Protein AF-A0A943PTZ7-F1 (afdb_monomer)

Secondary structure (DSSP, 8-state):
----PPPP-----------PPEEESS--TT-------S---EEEEEEETTEEEEEEEP--SSGGGSPSEEEEEE--S-EE--HHHHEEEEEEEPTT-EEEEEEEEEEEPEEEEE--S--SS-HHHHHHHHHHHHS-PPPSEEEEEEEEEEE--TT-EEEEEEEEEEEEEEEEEEETTEEEEEEEEEEEEEEEEEEEEE-TTPPP-GGGG---S-EETT---GGG--EEEEEEEEEETTEEEEEEEEEETTTTEEEEES--SSBSBGGGTTSEEEEEEEE-TTS-EEEEEEEETT-BTTSGGGGGGTTEE--TT-EEEEEESSGGGEEEE-TTSPBP-----SEEEEEEETTEEEEE-TTSPBPPP--------------

Foldseek 3Di:
DDDDDDDDDDPDPPPPPDAFDEAEPDDDPPPPPPPPDQFPAKWFWDADPNDIATDGDPDDPAPLVDDFGKIKGWWGKQKDAWCVQWWFDKDKADAQGKDKDKTKDKHFKDKDWPDDPDPPPDPVVVQVNCCNSVVDHADRIDIEIYIDMDGHHNFWMKMKIKTWMWTKMKMFGDDPSDTPIIMIITGTDYMYMDIDTDGPPDDDPCVVVTGHHIDGPVDTDPNQQLWFKWWFFADDDPGGGAWIWTQDPRLQAIDTGPHFPFFRAPVQPQAFFKKKFKAALVRHTPDIDTGTRGDGSPDPVNVVRTGRHDDQNIKMKMAGPPQVRIFTAWSSRDTDDDPDDRIWMWGQHPRGTFTADPVRHGDDPPDPPPPPDDPDDDD

Nearest PDB structures (foldseek):
  4en6-assembly1_A  TM=7.743E-01  e=4.723E-09  Clostridium botulinum
  8u5f-assembly8_H  TM=5.262E-01  e=1.201E-11  Clostridium perfringens
  2xh6-assembly1_A  TM=4.885E-01  e=1.140E-11  Clostridium perfringens
  4p5h-assembly1_K  TM=4.904E-01  e=4.402E-11  Clostridium perfringens
  3ziw-assembly2_F  TM=4.898E-01  e=4.884E-11  Clostridium perfringens

Radius of gyration: 26.63 Å; Cα contacts (8 Å, |Δi|>4): 783; chains: 1; bounding box: 66×89×90 Å

pLDDT: mean 74.79, std 21.43, range [21.14, 97.81]

Solvent-accessible surface area (backbone atoms only — not comparable to full-atom values): 22115 Å² total; per-residue (Å²): 138,85,88,82,86,78,86,76,89,76,84,78,80,77,79,78,78,71,75,38,71,75,47,65,78,68,99,61,95,84,73,78,72,76,86,72,67,89,65,66,54,43,29,39,54,43,79,55,97,91,39,82,45,68,41,83,53,81,82,69,90,44,86,50,74,43,67,69,46,37,35,42,34,51,59,38,60,42,31,34,61,28,40,90,80,25,60,72,53,72,51,76,33,50,46,62,34,71,43,77,51,74,54,76,46,78,36,62,46,47,75,47,68,60,79,60,97,61,82,79,77,38,70,68,54,48,48,54,52,48,28,68,64,69,76,45,87,81,65,71,52,43,74,48,36,44,73,50,78,51,71,23,52,76,77,24,22,30,40,37,40,35,28,45,16,13,34,36,35,38,41,38,32,30,49,94,52,37,80,70,38,44,32,44,37,33,40,64,70,37,34,37,40,51,68,42,82,40,58,72,92,63,88,78,73,64,82,80,73,60,47,82,57,66,46,44,81,74,59,76,54,79,90,66,62,58,23,34,30,43,37,39,45,28,48,46,102,90,43,54,72,25,32,34,40,29,43,35,76,87,82,28,23,30,43,70,39,76,53,29,92,48,38,35,23,59,94,48,37,87,40,80,34,37,36,44,31,38,23,40,72,85,68,45,82,77,45,74,54,74,36,28,8,56,38,37,63,58,44,74,91,54,60,76,51,46,72,41,74,62,55,79,53,18,30,41,37,42,32,26,78,62,35,86,38,56,44,42,22,32,62,81,66,44,74,52,90,71,86,74,44,54,64,44,35,25,38,36,44,96,84,30,74,40,55,27,45,99,86,68,49,73,58,79,81,80,75,87,72,82,72,91,77,82,82,78,87,83,134

Structure (mmCIF, N/CA/C/O backbone):
data_AF-A0A943PTZ7-F1
#
_entry.id   AF-A0A943PTZ7-F1
#
loop_
_atom_site.group_PDB
_atom_site.id
_atom_site.type_symbol
_atom_site.label_atom_id
_atom_site.label_alt_id
_atom_site.label_comp_id
_atom_site.label_asym_id
_atom_site.label_entity_id
_atom_site.label_seq_id
_atom_site.pdbx_PDB_ins_code
_atom_site.Cartn_x
_atom_site.Cartn_y
_atom_site.Cartn_z
_atom_site.occupancy
_atom_site.B_iso_or_equiv
_atom_site.auth_seq_id
_atom_site.auth_comp_id
_atom_site.auth_asym_id
_atom_site.auth_atom_id
_atom_site.pdbx_PDB_model_num
ATOM 1 N N . MET A 1 1 ? 26.987 62.513 28.648 1.00 37.38 1 MET A N 1
ATOM 2 C CA . MET A 1 1 ? 25.911 62.057 27.739 1.00 37.38 1 MET A CA 1
ATOM 3 C C . MET A 1 1 ? 26.554 61.229 26.631 1.00 37.38 1 MET A C 1
ATOM 5 O O . MET A 1 1 ? 27.555 61.682 26.097 1.00 37.38 1 MET A O 1
ATOM 9 N N . LYS A 1 2 ? 25.979 60.053 26.335 1.00 28.41 2 LYS A N 1
ATOM 10 C CA . LYS A 1 2 ? 26.412 58.983 25.402 1.00 28.41 2 LYS A CA 1
ATOM 11 C C . LYS A 1 2 ? 27.375 57.924 25.968 1.00 28.41 2 LYS A C 1
ATOM 13 O O . LYS A 1 2 ? 28.586 57.995 25.819 1.00 28.41 2 LYS A O 1
ATOM 18 N N . PHE A 1 3 ? 26.765 56.903 26.576 1.00 24.44 3 PHE A N 1
ATOM 19 C CA . PHE A 1 3 ? 27.312 55.551 26.700 1.00 24.44 3 PHE A CA 1
ATOM 20 C C . PHE A 1 3 ? 27.320 54.881 25.317 1.00 24.44 3 PHE A C 1
ATOM 22 O O . PHE A 1 3 ? 26.288 54.862 24.650 1.00 24.44 3 PHE A O 1
ATOM 29 N N . PHE A 1 4 ? 28.444 54.289 24.915 1.00 25.84 4 PHE A N 1
ATOM 30 C CA . PHE A 1 4 ? 28.505 53.306 23.831 1.00 25.84 4 PHE A CA 1
ATOM 31 C C . PHE A 1 4 ? 28.696 51.918 24.458 1.00 25.84 4 PHE A C 1
ATOM 33 O O . PHE A 1 4 ? 29.782 51.587 24.926 1.00 25.84 4 PHE A O 1
ATOM 40 N N . LYS A 1 5 ? 27.628 51.111 24.485 1.00 26.77 5 LYS A N 1
ATOM 41 C CA . LYS A 1 5 ? 27.716 49.653 24.650 1.00 26.77 5 LYS A CA 1
ATOM 42 C C . LYS A 1 5 ? 28.085 49.070 23.287 1.00 26.77 5 LYS A C 1
ATOM 44 O O . LYS A 1 5 ? 27.340 49.261 22.329 1.00 26.77 5 LYS A O 1
ATOM 49 N N . LYS A 1 6 ? 29.223 48.382 23.193 1.00 26.88 6 LYS A N 1
ATOM 50 C CA . LYS A 1 6 ? 29.586 47.593 22.011 1.00 26.88 6 LYS A CA 1
ATOM 51 C C . LYS A 1 6 ? 29.130 46.153 22.251 1.00 26.88 6 LYS A C 1
ATOM 53 O O . LYS A 1 6 ? 29.436 45.572 23.288 1.00 26.88 6 LYS A O 1
ATOM 58 N N . PHE A 1 7 ? 28.322 45.668 21.317 1.00 24.25 7 PHE A N 1
ATOM 59 C CA . PHE A 1 7 ? 27.686 44.357 21.283 1.00 24.25 7 PHE A CA 1
ATOM 60 C C . PHE A 1 7 ? 28.708 43.213 21.362 1.00 24.25 7 PHE A C 1
ATOM 62 O O . PHE A 1 7 ? 29.700 43.215 20.636 1.00 24.25 7 PHE A O 1
ATOM 69 N N . VAL A 1 8 ? 28.407 42.225 22.204 1.00 23.95 8 VAL A N 1
ATOM 70 C CA . VAL A 1 8 ? 28.941 40.860 22.135 1.00 23.95 8 VAL A CA 1
ATOM 71 C C . VAL A 1 8 ? 27.821 40.013 21.520 1.00 23.95 8 VAL A C 1
ATOM 73 O O . VAL A 1 8 ? 26.711 40.056 22.058 1.00 23.95 8 VAL A O 1
ATOM 76 N N . PRO A 1 9 ? 28.031 39.296 20.403 1.00 24.38 9 PRO A N 1
ATOM 77 C CA . PRO A 1 9 ? 27.020 38.388 19.887 1.00 24.38 9 PRO A CA 1
ATOM 78 C C . PRO A 1 9 ? 26.945 37.166 20.807 1.00 24.38 9 PRO A C 1
ATOM 80 O O . PRO A 1 9 ? 27.899 36.401 20.936 1.00 24.38 9 PRO A O 1
ATOM 83 N N . VAL A 1 10 ? 25.806 37.014 21.478 1.00 23.30 10 VAL A N 1
ATOM 84 C CA . VAL A 1 10 ? 25.412 35.759 22.116 1.00 23.30 10 VAL A CA 1
ATOM 85 C C . VAL A 1 10 ? 25.000 34.824 20.986 1.00 23.30 10 VAL A C 1
ATOM 87 O O . VAL A 1 10 ? 24.052 35.117 20.260 1.00 23.30 10 VAL A O 1
ATOM 90 N N . PHE A 1 11 ? 25.738 33.728 20.813 1.00 22.31 11 PHE A N 1
ATOM 91 C CA . PHE A 1 11 ? 25.288 32.603 20.004 1.00 22.31 11 PHE A CA 1
ATOM 92 C C . PHE A 1 11 ? 24.031 32.037 20.662 1.00 22.31 11 PHE A C 1
ATOM 94 O O . PHE A 1 11 ? 24.091 31.447 21.740 1.00 22.31 11 PHE A O 1
ATOM 101 N N . LEU A 1 12 ? 22.885 32.274 20.030 1.00 21.14 12 LEU A N 1
ATOM 102 C CA . LEU A 1 12 ? 21.646 31.592 20.354 1.00 21.14 12 LEU A CA 1
ATOM 103 C C . LEU A 1 12 ? 21.766 30.188 19.747 1.00 21.14 12 LEU A C 1
ATOM 105 O O . LEU A 1 12 ? 21.596 30.013 18.542 1.00 21.14 12 LEU A O 1
ATOM 109 N N . SER A 1 13 ? 22.131 29.196 20.558 1.00 21.83 13 SER A N 1
ATOM 110 C CA . SER A 1 13 ? 21.922 27.795 20.200 1.00 21.83 13 SER A CA 1
ATOM 111 C C . SER A 1 13 ? 20.414 27.563 20.194 1.00 21.83 13 SER A C 1
ATOM 113 O O . SER A 1 13 ? 19.803 27.381 21.247 1.00 21.83 13 SER A O 1
ATOM 115 N N . ILE A 1 14 ? 19.799 27.659 19.020 1.00 21.97 14 ILE A N 1
ATOM 116 C CA . ILE A 1 14 ? 18.409 27.262 18.833 1.00 21.97 14 ILE A CA 1
ATOM 117 C C . ILE A 1 14 ? 18.403 25.732 18.871 1.00 21.97 14 ILE A C 1
ATOM 119 O O . ILE A 1 14 ? 18.701 25.077 17.878 1.00 21.97 14 ILE A O 1
ATOM 123 N N . SER A 1 15 ? 18.101 25.156 20.032 1.00 22.52 15 SER A N 1
ATOM 124 C CA . SER A 1 15 ? 17.546 23.808 20.088 1.00 22.52 15 SER A CA 1
ATOM 125 C C . SER A 1 15 ? 16.140 23.897 19.492 1.00 22.52 15 SER A C 1
ATOM 127 O O . SER A 1 15 ? 15.211 24.350 20.163 1.00 22.52 15 SER A O 1
ATOM 129 N N . LEU A 1 16 ? 16.005 23.566 18.206 1.00 23.44 16 LEU A N 1
ATOM 130 C CA . LEU A 1 16 ? 14.710 23.389 17.555 1.00 23.44 16 LEU A CA 1
ATOM 131 C C . LEU A 1 16 ? 14.049 22.161 18.191 1.00 23.44 16 LEU A C 1
ATOM 133 O O . LEU A 1 16 ? 14.325 21.031 17.804 1.00 23.44 16 LEU A O 1
ATOM 137 N N . PHE A 1 17 ? 13.197 22.374 19.192 1.00 23.25 17 PHE A N 1
ATOM 138 C CA . PHE A 1 17 ? 12.165 21.399 19.520 1.00 23.25 17 PHE A CA 1
ATOM 139 C C . PHE A 1 17 ? 11.148 21.462 18.379 1.00 23.25 17 PHE A C 1
ATOM 141 O O . PHE A 1 17 ? 10.319 22.369 18.333 1.00 23.25 17 PHE A O 1
ATOM 148 N N . SER A 1 18 ? 11.275 20.556 17.411 1.00 26.02 18 SER A N 1
ATOM 149 C CA . SER A 1 18 ? 10.255 20.352 16.386 1.00 26.02 18 SER A CA 1
ATOM 150 C C . SER A 1 18 ? 9.051 19.674 17.040 1.00 26.02 18 SER A C 1
ATOM 152 O O . SER A 1 18 ? 9.085 18.483 17.346 1.00 26.02 18 SER A O 1
ATOM 154 N N . THR A 1 19 ? 7.998 20.436 17.328 1.00 27.47 19 THR A N 1
ATOM 155 C CA . THR A 1 19 ? 6.676 19.874 17.620 1.00 27.47 19 THR A CA 1
ATOM 156 C C . THR A 1 19 ? 6.017 19.550 16.282 1.00 27.47 19 THR A C 1
ATOM 158 O O . THR A 1 19 ? 5.546 20.459 15.597 1.00 27.47 19 THR A O 1
ATOM 161 N N . TYR A 1 20 ? 6.032 18.280 15.880 1.00 32.34 20 TYR A N 1
ATOM 162 C CA . TYR A 1 20 ? 5.396 17.842 14.637 1.00 32.34 20 TYR A CA 1
ATOM 163 C C . TYR A 1 20 ? 3.863 17.813 14.794 1.00 32.34 20 TYR A C 1
ATOM 165 O O . TYR A 1 20 ? 3.370 17.414 15.854 1.00 32.34 20 TYR A O 1
ATOM 173 N N . PRO A 1 21 ? 3.087 18.239 13.778 1.00 32.72 21 PRO A N 1
ATOM 174 C CA . PRO A 1 21 ? 1.628 18.217 13.841 1.00 32.72 21 PRO A CA 1
ATOM 175 C C . PRO A 1 21 ? 1.089 16.779 13.899 1.00 32.72 21 PRO A C 1
ATOM 177 O O . PRO A 1 21 ? 1.614 15.872 13.254 1.00 32.72 21 PRO A O 1
ATOM 180 N N . VAL A 1 22 ? 0.020 16.577 14.673 1.00 34.94 22 VAL A N 1
ATOM 181 C CA . VAL A 1 22 ? -0.703 15.300 14.761 1.00 34.94 22 VAL A CA 1
ATOM 182 C C . VAL A 1 22 ? -1.678 15.193 13.593 1.00 34.94 22 VAL A C 1
ATOM 184 O O . VAL A 1 22 ? -2.580 16.019 13.455 1.00 34.94 22 VAL A O 1
ATOM 187 N N . LEU A 1 23 ? -1.525 14.159 12.765 1.00 40.53 23 LEU A N 1
ATOM 188 C CA . LEU A 1 23 ? -2.494 13.821 11.723 1.00 40.53 23 LEU A CA 1
ATOM 189 C C . LEU A 1 23 ? -3.570 12.905 12.329 1.00 40.53 23 LEU A C 1
ATOM 191 O O . LEU A 1 23 ? -3.287 11.772 12.719 1.00 40.53 23 LEU A O 1
ATOM 195 N N . ALA A 1 24 ? -4.806 13.395 12.437 1.00 32.59 24 ALA A N 1
ATOM 196 C CA . ALA A 1 24 ? -5.949 12.626 12.932 1.00 32.59 24 ALA A CA 1
ATOM 197 C C . ALA A 1 24 ? -6.845 12.186 11.764 1.00 32.59 24 ALA A C 1
ATOM 199 O O . ALA A 1 24 ? -7.288 13.018 10.973 1.00 32.59 24 ALA A O 1
ATOM 200 N N . SER A 1 25 ? -7.159 10.889 11.660 1.00 33.28 25 SER A N 1
ATOM 201 C CA . SER A 1 25 ? -8.178 10.409 10.716 1.00 33.28 25 SER A CA 1
ATOM 202 C C . SER A 1 25 ? -9.554 10.352 11.388 1.00 33.28 25 SER A C 1
ATOM 204 O O . SER A 1 25 ? -9.956 9.325 11.933 1.00 33.28 25 SER A O 1
ATOM 206 N N . SER A 1 26 ? -10.267 11.473 11.388 1.00 28.94 26 SER A N 1
ATOM 207 C CA . SER A 1 26 ? -11.738 11.572 11.327 1.00 28.94 26 SER A CA 1
ATOM 208 C C . SER A 1 26 ? -12.125 13.045 11.464 1.00 28.94 26 SER A C 1
ATOM 210 O O . SER A 1 26 ? -11.595 13.748 12.313 1.00 28.94 26 SER A O 1
ATOM 212 N N . ASN A 1 27 ? -12.991 13.510 10.558 1.00 32.59 27 ASN A N 1
ATOM 213 C CA . ASN A 1 27 ? -13.502 14.877 10.382 1.00 32.59 27 ASN A CA 1
ATOM 214 C C . ASN A 1 27 ? -13.404 15.818 11.607 1.00 32.59 27 ASN A C 1
ATOM 216 O O . ASN A 1 27 ? -14.377 15.988 12.340 1.00 32.59 27 ASN A O 1
ATOM 220 N N . ILE A 1 28 ? -12.277 16.524 11.750 1.00 31.92 28 ILE A N 1
ATOM 221 C CA . ILE A 1 28 ? -12.201 17.774 12.515 1.00 31.92 28 ILE A CA 1
ATOM 222 C C . ILE A 1 28 ? -12.224 18.923 11.494 1.00 31.92 28 ILE A C 1
ATOM 224 O O . ILE A 1 28 ? -11.340 18.988 10.636 1.00 31.92 28 ILE A O 1
ATOM 228 N N . PRO A 1 29 ? -13.219 19.829 11.534 1.00 25.61 29 PRO A N 1
ATOM 229 C CA . PRO A 1 29 ? -13.241 21.001 10.667 1.00 25.61 29 PRO A CA 1
ATOM 230 C C . PRO A 1 29 ? -12.031 21.890 10.975 1.00 25.61 29 PRO A C 1
ATOM 232 O O . PRO A 1 29 ? -11.915 22.399 12.087 1.00 25.61 29 PRO A O 1
ATOM 235 N N . GLY A 1 30 ? -11.145 22.089 9.995 1.00 26.34 30 GLY A N 1
ATOM 236 C CA . GLY A 1 30 ? -10.021 23.028 10.104 1.00 26.34 30 GLY A CA 1
ATOM 237 C C . GLY A 1 30 ? -8.618 22.440 9.941 1.00 26.34 30 GLY A C 1
ATOM 238 O O . GLY A 1 30 ? -7.658 23.187 10.096 1.00 26.34 30 GLY A O 1
ATOM 239 N N . LEU A 1 31 ? -8.472 21.155 9.599 1.00 27.75 31 LEU A N 1
ATOM 240 C CA . LEU A 1 31 ? -7.182 20.619 9.162 1.00 27.75 31 LEU A CA 1
ATOM 241 C C . LEU A 1 31 ? -7.063 20.773 7.639 1.00 27.75 31 LEU A C 1
ATOM 243 O O . LEU A 1 31 ? -7.446 19.882 6.882 1.00 27.75 31 LEU A O 1
ATOM 247 N N . ASP A 1 32 ? -6.568 21.931 7.197 1.00 25.00 32 ASP A N 1
ATOM 248 C CA . ASP A 1 32 ? -5.966 22.041 5.867 1.00 25.00 32 ASP A CA 1
ATOM 249 C C . ASP A 1 32 ? -4.760 21.096 5.879 1.00 25.00 32 ASP A C 1
ATOM 251 O O . ASP A 1 32 ? -3.709 21.397 6.449 1.00 25.00 32 ASP A O 1
ATOM 255 N N . ILE A 1 33 ? -4.934 19.902 5.310 1.00 32.22 33 ILE A N 1
ATOM 256 C CA . ILE A 1 33 ? -3.795 19.106 4.872 1.00 32.22 33 ILE A CA 1
ATOM 257 C C . ILE A 1 33 ? -3.147 20.000 3.827 1.00 32.22 33 ILE A C 1
ATOM 259 O O . ILE A 1 33 ? -3.761 20.258 2.791 1.00 32.22 33 ILE A O 1
ATOM 263 N N . ALA A 1 34 ? -1.958 20.524 4.117 1.00 27.72 34 ALA A N 1
ATOM 264 C CA . ALA A 1 34 ? -1.149 21.128 3.081 1.00 27.72 34 ALA A CA 1
ATOM 265 C C . ALA A 1 34 ? -0.972 20.048 2.012 1.00 27.72 34 ALA A C 1
ATOM 267 O O . ALA A 1 34 ? -0.184 19.117 2.154 1.00 27.72 34 ALA A O 1
ATOM 268 N N . GLN A 1 35 ? -1.768 20.146 0.952 1.00 34.25 35 GLN A N 1
ATOM 269 C CA . GLN A 1 35 ? -1.568 19.457 -0.307 1.00 34.25 35 GLN A CA 1
ATOM 270 C C . GLN A 1 35 ? -0.371 20.130 -1.000 1.00 34.25 35 GLN A C 1
ATOM 272 O O . GLN A 1 35 ? -0.468 20.579 -2.134 1.00 34.25 35 GLN A O 1
ATOM 277 N N . GLU A 1 36 ? 0.736 20.283 -0.274 1.00 30.28 36 GLU A N 1
ATOM 278 C CA . GLU A 1 36 ? 2.019 20.723 -0.792 1.00 30.28 36 GLU A CA 1
ATOM 279 C C . GLU A 1 36 ? 2.831 19.448 -1.036 1.00 30.28 36 GLU A C 1
ATOM 281 O O . GLU A 1 36 ? 3.330 18.800 -0.122 1.00 30.28 36 GLU A O 1
ATOM 286 N N . ASP A 1 37 ? 2.834 19.054 -2.310 1.00 33.62 37 ASP A N 1
ATOM 287 C CA . ASP A 1 37 ? 3.774 18.150 -2.967 1.00 33.62 37 ASP A CA 1
ATOM 288 C C . ASP A 1 37 ? 3.987 16.759 -2.336 1.00 33.62 37 ASP A C 1
ATOM 290 O O . ASP A 1 37 ? 5.063 16.410 -1.858 1.00 33.62 37 ASP A O 1
ATOM 294 N N . VAL A 1 38 ? 3.004 15.865 -2.515 1.00 37.12 38 VAL A N 1
ATOM 295 C CA . VAL A 1 38 ? 3.122 14.399 -2.283 1.00 37.12 38 VAL A CA 1
ATOM 296 C C . VAL A 1 38 ? 4.099 13.716 -3.282 1.00 37.12 38 VAL A C 1
ATOM 298 O O . VAL A 1 38 ? 4.121 12.498 -3.435 1.00 37.12 38 VAL A O 1
ATOM 301 N N . PHE A 1 39 ? 4.953 14.476 -3.977 1.00 44.62 39 PHE A N 1
ATOM 302 C CA . PHE A 1 39 ? 5.950 13.944 -4.903 1.00 44.62 39 PHE A CA 1
ATOM 303 C C . PHE A 1 39 ? 7.301 14.641 -4.742 1.00 44.62 39 PHE A C 1
ATOM 305 O O . PHE A 1 39 ? 7.542 15.690 -5.335 1.00 44.62 39 PHE A O 1
ATOM 312 N N . VAL A 1 40 ? 8.232 14.008 -4.024 1.00 52.84 40 VAL A N 1
ATOM 313 C CA . VAL A 1 40 ? 9.639 14.443 -3.997 1.00 52.84 40 VAL A CA 1
ATOM 314 C C . VAL A 1 40 ? 10.511 13.521 -4.860 1.00 52.84 40 VAL A C 1
ATOM 316 O O . VAL A 1 40 ? 11.513 12.987 -4.401 1.00 52.84 40 VAL A O 1
ATOM 319 N N . GLY A 1 41 ? 10.127 13.341 -6.127 1.00 68.19 41 GLY A N 1
ATOM 320 C CA . GLY A 1 41 ? 11.020 12.927 -7.219 1.00 68.19 41 GLY A CA 1
ATOM 321 C C . GLY A 1 41 ? 11.640 11.521 -7.170 1.00 68.19 41 GLY A C 1
ATOM 322 O O . GLY A 1 41 ? 11.804 10.892 -6.129 1.00 68.19 41 GLY A O 1
ATOM 323 N N . ILE A 1 42 ? 12.058 11.043 -8.344 1.00 80.31 42 ILE A N 1
ATOM 324 C CA . ILE A 1 42 ? 13.045 9.964 -8.469 1.00 80.31 42 ILE A CA 1
ATOM 325 C C . ILE A 1 42 ? 14.392 10.626 -8.752 1.00 80.31 42 ILE A C 1
ATOM 327 O O . ILE A 1 42 ? 14.479 11.491 -9.630 1.00 80.31 42 ILE A O 1
ATOM 331 N N . LYS A 1 43 ? 15.445 1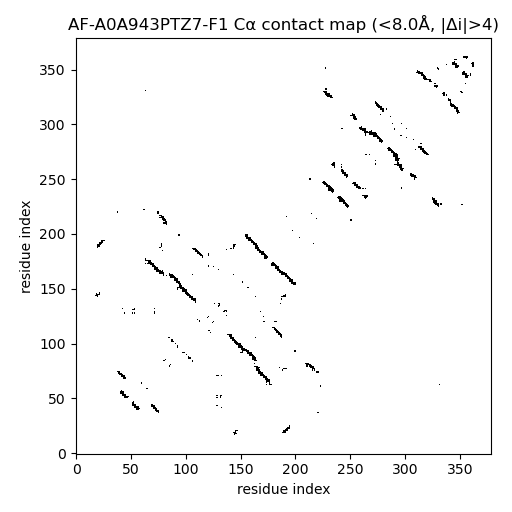0.221 -8.041 1.00 87.75 43 LYS A N 1
ATOM 332 C CA . LYS A 1 43 ? 16.811 10.687 -8.299 1.00 87.75 43 LYS A CA 1
ATOM 333 C C . LYS A 1 43 ? 17.708 9.523 -8.684 1.00 87.75 43 LYS A C 1
ATOM 335 O O . LYS A 1 43 ? 17.729 8.509 -7.995 1.00 87.75 43 LYS A O 1
ATOM 340 N N . LYS A 1 44 ? 18.459 9.675 -9.774 1.00 91.56 44 LYS A N 1
ATOM 341 C CA . LYS A 1 44 ? 19.521 8.742 -10.163 1.00 91.56 44 LYS A CA 1
ATOM 342 C C . LYS A 1 44 ? 20.778 9.061 -9.365 1.00 91.56 44 LYS A C 1
ATOM 344 O O . LYS A 1 44 ? 21.145 10.233 -9.270 1.00 91.56 44 LYS A O 1
ATOM 349 N N . ILE A 1 45 ? 21.423 8.037 -8.824 1.00 91.81 45 ILE A N 1
ATOM 350 C CA . ILE A 1 45 ? 22.721 8.139 -8.162 1.00 91.81 45 ILE A CA 1
ATOM 351 C C . ILE A 1 45 ? 23.802 7.777 -9.179 1.00 91.81 45 ILE A C 1
ATOM 353 O O . ILE A 1 45 ? 23.787 6.706 -9.782 1.00 91.81 45 ILE A O 1
ATOM 357 N N . GLU A 1 46 ? 24.745 8.690 -9.384 1.00 89.44 46 GLU A N 1
ATOM 358 C CA . GLU A 1 46 ? 25.858 8.540 -10.317 1.00 89.44 46 GLU A CA 1
ATOM 359 C C . GLU A 1 46 ? 27.182 8.695 -9.564 1.00 89.44 46 GLU A C 1
ATOM 361 O O . GLU A 1 46 ? 27.286 9.460 -8.604 1.00 89.44 46 GLU A O 1
ATOM 366 N N . LYS A 1 47 ? 28.220 7.978 -10.003 1.00 84.19 47 LYS A N 1
ATOM 367 C CA . LYS A 1 47 ? 29.575 8.118 -9.460 1.00 84.19 47 LYS A CA 1
ATOM 368 C C . LYS A 1 47 ? 30.460 8.835 -10.472 1.00 84.19 47 LYS A C 1
ATOM 370 O O . LYS A 1 47 ? 30.828 8.261 -11.494 1.00 84.19 47 LYS A O 1
ATOM 375 N N . GLU A 1 48 ? 30.858 10.064 -10.162 1.00 82.12 48 GLU A N 1
ATOM 376 C CA . GLU A 1 48 ? 31.782 10.860 -10.973 1.00 82.12 48 GLU A CA 1
ATOM 377 C C . GLU A 1 48 ? 33.052 11.151 -10.168 1.00 82.12 48 GLU A C 1
ATOM 379 O O . GLU A 1 48 ? 32.984 11.687 -9.069 1.00 82.12 48 GLU A O 1
ATOM 384 N N . ASN A 1 49 ? 34.234 10.818 -10.699 1.00 82.88 49 ASN A N 1
ATOM 385 C CA . ASN A 1 49 ? 35.526 11.089 -10.042 1.00 82.88 49 ASN A CA 1
ATOM 386 C C . ASN A 1 49 ? 35.634 10.588 -8.583 1.00 82.88 49 ASN A C 1
ATOM 388 O O . ASN A 1 49 ? 36.290 11.219 -7.761 1.00 82.88 49 ASN A O 1
ATOM 392 N N . ASN A 1 50 ? 35.030 9.434 -8.276 1.00 79.06 50 ASN A N 1
ATOM 393 C CA . ASN A 1 50 ? 34.901 8.851 -6.929 1.00 79.06 50 ASN A CA 1
ATOM 394 C C . ASN A 1 50 ? 33.971 9.581 -5.946 1.00 79.06 50 ASN A C 1
ATOM 396 O O . ASN A 1 50 ? 33.889 9.154 -4.797 1.00 79.06 50 ASN A O 1
ATOM 400 N N . GLU A 1 51 ? 33.219 10.583 -6.388 1.00 82.94 51 GLU A N 1
ATOM 401 C CA . GLU A 1 51 ? 32.176 11.239 -5.597 1.00 82.94 51 GLU A CA 1
ATOM 402 C C . GLU A 1 51 ? 30.788 10.812 -6.090 1.00 82.94 51 GLU A C 1
ATOM 404 O O . GLU A 1 51 ? 30.580 10.601 -7.289 1.00 82.94 51 GLU A O 1
ATOM 409 N N . LEU A 1 52 ? 29.841 10.657 -5.161 1.00 86.69 52 LEU A N 1
ATOM 410 C CA . LEU A 1 52 ? 28.441 10.413 -5.503 1.00 86.69 52 LEU A CA 1
ATOM 411 C C . LEU A 1 52 ? 27.763 11.731 -5.879 1.00 86.69 52 LEU A C 1
ATOM 413 O O . LEU A 1 52 ? 27.959 12.756 -5.227 1.00 86.69 52 LEU A O 1
ATOM 417 N N . LYS A 1 53 ? 26.940 11.685 -6.922 1.00 88.50 53 LYS A N 1
ATOM 418 C CA . LYS A 1 53 ? 26.077 12.778 -7.368 1.00 88.50 53 LYS A CA 1
ATOM 419 C C . LYS A 1 53 ? 24.655 12.268 -7.535 1.00 88.50 53 LYS A C 1
ATOM 421 O O . LYS A 1 53 ? 24.452 11.109 -7.884 1.00 88.50 53 LYS A O 1
ATOM 426 N N . SER A 1 54 ? 23.683 13.140 -7.291 1.00 88.75 54 SER A N 1
ATOM 427 C CA . SER A 1 54 ? 22.275 12.860 -7.553 1.00 88.75 54 SER A CA 1
ATOM 428 C C . SER A 1 54 ? 21.790 13.700 -8.734 1.00 88.75 54 SER A C 1
ATOM 430 O O . SER A 1 54 ? 22.195 14.851 -8.919 1.00 88.75 54 SER A O 1
ATOM 432 N N . LYS A 1 55 ? 20.933 13.111 -9.565 1.00 88.25 55 LYS A N 1
ATOM 433 C CA . LYS A 1 55 ? 20.337 13.770 -10.728 1.00 88.25 55 LYS A CA 1
ATOM 434 C C . LYS A 1 55 ? 18.842 13.509 -10.756 1.00 88.25 55 LYS A C 1
ATOM 436 O O . LYS A 1 55 ? 18.416 12.358 -10.694 1.00 88.25 55 LYS A O 1
ATOM 441 N N . ASP A 1 56 ? 18.050 14.570 -10.885 1.00 83.25 56 ASP A N 1
ATOM 442 C CA . ASP A 1 56 ? 16.598 14.435 -11.003 1.00 83.25 56 ASP A CA 1
ATOM 443 C C . ASP A 1 56 ? 16.230 13.653 -12.271 1.00 83.25 56 ASP A C 1
ATOM 445 O O . ASP A 1 56 ? 16.669 13.979 -13.381 1.00 83.25 56 ASP A O 1
ATOM 449 N N . VAL A 1 57 ? 15.377 12.646 -12.110 1.00 79.25 57 VAL A N 1
ATOM 450 C CA . VAL A 1 57 ? 14.757 11.925 -13.218 1.00 79.25 57 VAL A CA 1
ATOM 451 C C . VAL A 1 57 ? 13.432 12.608 -13.542 1.00 79.25 57 VAL A C 1
ATOM 453 O O . VAL A 1 57 ? 12.522 12.669 -12.715 1.00 79.25 57 VAL A O 1
ATOM 456 N N . LYS A 1 58 ? 13.315 13.157 -14.754 1.00 68.94 58 LYS A N 1
ATOM 457 C CA . LYS A 1 58 ? 12.112 13.884 -15.177 1.00 68.94 58 LYS A CA 1
ATOM 458 C C . LYS A 1 58 ? 11.055 12.927 -15.720 1.00 68.94 58 LYS A C 1
ATOM 460 O O . LYS A 1 58 ? 11.309 12.242 -16.703 1.00 68.94 58 LYS A O 1
ATOM 465 N N . ASN A 1 59 ? 9.857 12.991 -15.139 1.00 55.12 59 ASN A N 1
ATOM 466 C CA . ASN A 1 59 ? 8.622 12.363 -15.625 1.00 55.12 59 ASN A CA 1
ATOM 467 C C . ASN A 1 59 ? 8.730 10.866 -15.994 1.00 55.12 59 ASN A C 1
ATOM 469 O O . ASN A 1 59 ? 8.291 10.496 -17.087 1.00 55.12 59 ASN A O 1
ATOM 473 N N . PRO A 1 60 ? 9.285 9.994 -15.130 1.00 57.09 60 PRO A N 1
ATOM 474 C CA . PRO A 1 60 ? 9.177 8.560 -15.369 1.00 57.09 60 PRO A CA 1
ATOM 475 C C . PRO A 1 60 ? 7.693 8.171 -15.330 1.00 57.09 60 PRO A C 1
ATOM 477 O O . PRO A 1 60 ? 6.988 8.501 -14.376 1.00 57.09 60 PRO A O 1
ATOM 480 N N . SER A 1 61 ? 7.209 7.517 -16.389 1.00 50.88 61 SER A N 1
ATOM 481 C CA . SER A 1 61 ? 5.840 6.980 -16.412 1.00 50.88 61 SER A CA 1
ATOM 482 C C . SER A 1 61 ? 5.779 5.650 -15.654 1.00 50.88 61 SER A C 1
ATOM 484 O O . SER A 1 61 ? 4.731 5.292 -15.120 1.00 50.88 61 SER A O 1
ATOM 486 N N . ASN A 1 62 ? 6.916 4.950 -15.576 1.00 54.62 62 ASN A N 1
ATOM 487 C CA . ASN A 1 62 ? 7.129 3.721 -14.825 1.00 54.62 62 ASN A CA 1
ATOM 488 C C . ASN A 1 62 ? 8.586 3.638 -14.312 1.00 54.62 62 ASN A C 1
ATOM 490 O O . ASN A 1 62 ? 9.508 4.159 -14.938 1.00 54.62 62 ASN A O 1
ATOM 494 N N . ILE A 1 63 ? 8.815 2.932 -13.199 1.00 58.03 63 ILE A N 1
ATOM 495 C CA . ILE A 1 63 ? 10.149 2.631 -12.642 1.00 58.03 63 ILE A CA 1
ATOM 496 C C . ILE A 1 63 ? 11.036 1.810 -13.601 1.00 58.03 63 ILE A C 1
ATOM 498 O O . ILE A 1 63 ? 12.252 1.785 -13.457 1.00 58.03 63 ILE A O 1
ATOM 502 N N . ARG A 1 64 ? 10.436 1.153 -14.600 1.00 52.03 64 ARG A N 1
ATOM 503 C CA . ARG A 1 64 ? 11.123 0.406 -15.666 1.00 52.03 64 ARG A CA 1
ATOM 504 C C . ARG A 1 64 ? 11.542 1.249 -16.868 1.00 52.03 64 ARG A C 1
ATOM 506 O O . ARG A 1 64 ? 12.349 0.782 -17.664 1.00 52.03 64 ARG A O 1
ATOM 513 N N . ASP A 1 65 ? 11.042 2.481 -16.985 1.00 63.47 65 ASP A N 1
ATOM 514 C CA . ASP A 1 65 ? 11.543 3.449 -17.976 1.00 63.47 65 ASP A CA 1
ATOM 515 C C . ASP A 1 65 ? 12.926 3.993 -17.579 1.00 63.47 65 ASP A C 1
ATOM 517 O O . ASP A 1 65 ? 13.550 4.757 -18.318 1.00 63.47 65 ASP A O 1
ATOM 521 N N . LEU A 1 66 ? 13.386 3.641 -16.376 1.00 75.81 66 LEU A N 1
ATOM 522 C CA . LEU A 1 66 ? 14.690 4.006 -15.866 1.00 75.81 66 LEU A CA 1
ATOM 523 C C . LEU A 1 66 ? 15.773 3.236 -16.626 1.00 75.81 66 LEU A C 1
ATOM 525 O O . LEU A 1 66 ? 15.734 2.014 -16.752 1.00 75.81 66 LEU A O 1
ATOM 529 N N . GLU A 1 67 ? 16.769 3.971 -17.112 1.00 87.12 67 GLU A N 1
ATOM 530 C CA . GLU A 1 67 ? 18.005 3.381 -17.621 1.00 87.12 67 GLU A CA 1
ATOM 531 C C . GLU A 1 67 ? 18.724 2.599 -16.512 1.00 87.12 67 GLU A C 1
ATOM 533 O O . GLU A 1 67 ? 18.491 2.836 -15.326 1.00 87.12 67 GLU A O 1
ATOM 538 N N . ASP A 1 68 ? 19.676 1.747 -16.880 1.00 89.19 68 ASP A N 1
ATOM 539 C CA . ASP A 1 68 ? 20.516 1.050 -15.908 1.00 89.19 68 ASP A CA 1
ATOM 540 C C . ASP A 1 68 ? 21.157 2.014 -14.889 1.00 89.19 68 ASP A C 1
ATOM 542 O O . ASP A 1 68 ? 21.645 3.104 -15.239 1.00 89.19 68 ASP A O 1
ATOM 546 N N . GLY A 1 69 ? 21.157 1.601 -13.621 1.00 90.06 69 GLY A N 1
ATOM 547 C CA . GLY A 1 69 ? 21.807 2.284 -12.507 1.00 90.06 69 GLY A CA 1
ATOM 548 C C . GLY A 1 69 ? 20.990 2.303 -11.218 1.00 90.06 69 GLY A C 1
ATOM 549 O O . GLY A 1 69 ? 19.916 1.709 -11.115 1.00 90.06 69 GLY A O 1
ATOM 550 N N . THR A 1 70 ? 21.513 3.042 -10.243 1.00 90.50 70 THR A N 1
ATOM 551 C CA . THR A 1 70 ? 20.943 3.145 -8.901 1.00 90.50 70 THR A CA 1
ATOM 552 C C . THR A 1 70 ? 20.033 4.358 -8.775 1.00 90.50 70 THR A C 1
ATOM 554 O O . THR A 1 70 ? 20.374 5.452 -9.234 1.00 90.50 70 THR A O 1
ATOM 557 N N . TYR A 1 71 ? 18.897 4.197 -8.102 1.00 88.38 71 TYR A N 1
ATOM 558 C CA . TYR A 1 71 ? 17.924 5.266 -7.900 1.00 88.38 71 TYR A CA 1
ATOM 559 C C . TYR A 1 71 ? 17.443 5.331 -6.460 1.00 88.38 71 TYR A C 1
ATOM 561 O O . TYR A 1 71 ? 17.304 4.307 -5.797 1.00 88.38 71 TYR A O 1
ATOM 569 N N . VAL A 1 72 ? 17.138 6.546 -6.015 1.00 88.12 72 VAL A N 1
ATOM 570 C CA . VAL A 1 72 ? 16.485 6.847 -4.743 1.00 88.12 72 VAL A CA 1
ATOM 571 C C . VAL A 1 72 ? 15.122 7.462 -5.036 1.00 88.12 72 VAL A C 1
ATOM 573 O O . VAL A 1 72 ? 15.004 8.399 -5.832 1.00 88.12 72 VAL A O 1
ATOM 576 N N . LEU A 1 73 ? 14.089 6.913 -4.408 1.00 83.25 73 LEU A N 1
ATOM 577 C CA . LEU A 1 73 ? 12.698 7.306 -4.573 1.00 83.25 73 LEU A CA 1
ATOM 578 C C . LEU A 1 73 ? 12.162 7.828 -3.242 1.00 83.25 73 LEU A C 1
ATOM 580 O O . LEU A 1 73 ? 12.186 7.096 -2.253 1.00 83.25 73 LEU A O 1
ATOM 584 N N . ASN A 1 74 ? 11.615 9.047 -3.220 1.00 82.12 74 ASN A N 1
ATOM 585 C CA . ASN A 1 74 ? 10.821 9.506 -2.077 1.00 82.12 74 ASN A CA 1
ATOM 586 C C . ASN A 1 74 ? 9.406 8.930 -2.184 1.00 82.12 74 ASN A C 1
ATOM 588 O O . ASN A 1 74 ? 8.685 9.189 -3.150 1.00 82.12 74 ASN A O 1
ATOM 592 N N . ARG A 1 75 ? 9.009 8.160 -1.175 1.00 76.50 75 ARG A N 1
ATOM 593 C CA . ARG A 1 75 ? 7.727 7.446 -1.102 1.00 76.50 75 ARG A CA 1
ATOM 594 C C . ARG A 1 75 ? 6.689 8.187 -0.261 1.00 76.50 75 ARG A C 1
ATOM 596 O O . ARG A 1 75 ? 5.633 7.641 0.047 1.00 76.50 75 ARG A O 1
ATOM 603 N N . GLY A 1 76 ? 6.986 9.431 0.090 1.00 77.19 76 GLY A N 1
ATOM 604 C CA . GLY A 1 76 ? 6.155 10.296 0.903 1.00 77.19 76 GLY A CA 1
ATOM 605 C C . GLY A 1 76 ? 6.255 9.995 2.394 1.00 77.19 76 GLY A C 1
ATOM 606 O O . GLY A 1 76 ? 6.930 9.064 2.842 1.00 77.19 76 GLY A O 1
ATOM 607 N N . THR A 1 77 ? 5.541 10.819 3.152 1.00 79.75 77 THR A N 1
ATOM 608 C CA . THR A 1 77 ? 5.404 10.720 4.605 1.00 79.75 77 THR A CA 1
ATOM 609 C C . THR A 1 77 ? 4.127 9.976 4.999 1.00 79.75 77 THR A C 1
ATOM 611 O O . THR A 1 77 ? 3.282 9.672 4.157 1.00 79.75 77 THR A O 1
ATOM 614 N N . GLY A 1 78 ? 3.961 9.693 6.290 1.00 76.19 78 GLY A N 1
ATOM 615 C CA . GLY A 1 78 ? 2.771 9.022 6.822 1.00 76.19 78 GLY A CA 1
ATOM 616 C C . GLY A 1 78 ? 2.875 7.496 6.877 1.00 76.19 78 GLY A C 1
ATOM 617 O O . GLY A 1 78 ? 1.861 6.826 7.072 1.00 76.19 78 GLY A O 1
ATOM 618 N N . TRP A 1 79 ? 4.074 6.930 6.731 1.00 83.31 79 TRP A N 1
ATOM 619 C CA . TRP A 1 79 ? 4.278 5.485 6.823 1.00 83.31 79 TRP A CA 1
ATOM 620 C C . TRP A 1 79 ? 4.286 5.005 8.273 1.00 83.31 79 TRP A C 1
ATOM 622 O O . TRP A 1 79 ? 5.042 5.509 9.107 1.00 83.31 79 TRP A O 1
ATOM 632 N N . ILE A 1 80 ? 3.466 3.996 8.555 1.00 83.56 80 ILE A N 1
ATOM 633 C CA . ILE A 1 80 ? 3.499 3.203 9.785 1.00 83.56 80 ILE A CA 1
ATOM 634 C C . ILE A 1 80 ? 3.966 1.810 9.379 1.00 83.56 80 ILE A C 1
ATOM 636 O O . ILE A 1 80 ? 3.386 1.220 8.477 1.00 83.56 80 ILE A O 1
ATOM 640 N N . ILE A 1 81 ? 5.020 1.308 10.015 1.00 82.75 81 ILE A N 1
ATOM 641 C CA . ILE A 1 81 ? 5.625 -0.006 9.783 1.00 82.75 81 ILE A CA 1
ATOM 642 C C . ILE A 1 81 ? 4.788 -1.090 10.460 1.00 82.75 81 ILE A C 1
ATOM 644 O O . ILE A 1 81 ? 4.350 -2.025 9.796 1.00 82.75 81 ILE A O 1
ATOM 648 N N . ASN A 1 82 ? 4.581 -0.970 11.772 1.00 78.75 82 ASN A N 1
ATOM 649 C CA . ASN A 1 82 ? 3.708 -1.820 12.580 1.00 78.75 82 ASN A CA 1
ATOM 650 C C . ASN A 1 82 ? 3.559 -1.234 14.001 1.00 78.75 82 ASN A C 1
ATOM 652 O O . ASN A 1 82 ? 4.172 -0.229 14.366 1.00 78.75 82 ASN A O 1
ATOM 656 N N . GLU A 1 83 ? 2.727 -1.878 14.813 1.00 82.25 83 GLU A N 1
ATOM 657 C CA . GLU A 1 83 ? 2.464 -1.521 16.203 1.00 82.25 83 GLU A CA 1
ATOM 658 C C . GLU A 1 83 ? 3.725 -1.590 17.076 1.00 82.25 83 GLU A C 1
ATOM 660 O O . GLU A 1 83 ? 3.968 -0.667 17.850 1.00 82.25 83 GLU A O 1
ATOM 665 N N . GLU A 1 84 ? 4.525 -2.652 16.957 1.00 84.06 84 GLU A N 1
ATOM 666 C CA . GLU A 1 84 ? 5.696 -2.890 17.812 1.00 84.06 84 GLU A CA 1
ATOM 667 C C . GLU A 1 84 ? 6.750 -1.785 17.657 1.00 84.06 84 GLU A C 1
ATOM 669 O O . GLU A 1 84 ? 7.278 -1.277 18.648 1.00 84.06 84 GLU A O 1
ATOM 674 N N . GLU A 1 85 ? 6.989 -1.360 16.419 1.00 81.44 85 GLU A N 1
ATOM 675 C CA . GLU A 1 85 ? 7.976 -0.342 16.068 1.00 81.44 85 GLU A CA 1
ATOM 676 C C . GLU A 1 85 ? 7.468 1.079 16.346 1.00 81.44 85 GLU A C 1
ATOM 678 O O . GLU A 1 85 ? 8.229 1.963 16.750 1.00 81.44 85 GLU A O 1
ATOM 683 N N . ASN A 1 86 ? 6.176 1.345 16.124 1.00 87.12 86 ASN A N 1
ATOM 684 C CA . ASN A 1 86 ? 5.696 2.726 16.007 1.00 87.12 86 ASN A CA 1
ATOM 685 C C . ASN A 1 86 ? 4.725 3.167 17.093 1.00 87.12 86 ASN A C 1
ATOM 687 O O . ASN A 1 86 ? 4.420 4.355 17.174 1.00 87.12 86 ASN A O 1
ATOM 691 N N . PHE A 1 87 ? 4.246 2.271 17.954 1.00 91.38 87 PHE A N 1
ATOM 692 C CA . PHE A 1 87 ? 3.371 2.669 19.051 1.00 91.38 87 PHE A CA 1
ATOM 693 C C . PHE A 1 87 ? 4.081 3.633 20.017 1.00 91.38 87 PHE A C 1
ATOM 695 O O . PHE A 1 87 ? 5.163 3.347 20.553 1.00 91.38 87 PHE A O 1
ATOM 702 N N . LEU A 1 88 ? 3.448 4.784 20.259 1.00 90.31 88 LEU A N 1
ATOM 703 C CA . LEU A 1 88 ? 3.941 5.809 21.177 1.00 90.31 88 LEU A CA 1
ATOM 704 C C . LEU A 1 88 ? 3.193 5.768 22.506 1.00 90.31 88 LEU A C 1
ATOM 706 O O . LEU A 1 88 ? 3.814 5.644 23.559 1.00 90.31 88 LEU A O 1
ATOM 710 N N . THR A 1 89 ? 1.866 5.898 22.465 1.00 92.56 89 THR A N 1
ATOM 711 C CA . THR A 1 89 ? 1.021 5.933 23.664 1.00 92.56 89 THR A CA 1
ATOM 712 C C . THR A 1 89 ? -0.441 5.640 23.328 1.00 92.56 89 THR A C 1
ATOM 714 O O . THR A 1 89 ? -0.852 5.664 22.165 1.00 92.56 89 THR A O 1
ATOM 717 N N . SER A 1 90 ? -1.248 5.391 24.360 1.00 91.31 90 SER A N 1
ATOM 718 C CA . SER A 1 90 ? -2.702 5.333 24.236 1.00 91.31 90 SER A CA 1
ATOM 719 C C . SER A 1 90 ? -3.394 6.003 25.414 1.00 91.31 90 SER A C 1
ATOM 721 O O . SER A 1 90 ? -2.868 5.994 26.526 1.00 91.31 90 SER A O 1
ATOM 723 N N . SER A 1 91 ? -4.588 6.540 25.181 1.00 91.75 91 SER A N 1
ATOM 724 C CA . SER A 1 91 ? -5.396 7.194 26.210 1.00 91.75 91 SER A CA 1
ATOM 725 C C . SER A 1 91 ? -6.883 6.893 26.033 1.00 91.75 91 SER A C 1
ATOM 727 O O . SER A 1 91 ? -7.340 6.588 24.931 1.00 91.75 91 SER A O 1
ATOM 729 N N . ILE A 1 92 ? -7.640 6.982 27.129 1.00 92.06 92 ILE A N 1
ATOM 730 C CA . ILE A 1 92 ? -9.106 6.946 27.122 1.00 92.06 92 ILE A CA 1
ATOM 731 C C . ILE A 1 92 ? -9.605 8.315 27.568 1.00 92.06 92 ILE A C 1
ATOM 733 O O . ILE A 1 92 ? -9.341 8.735 28.694 1.00 92.06 92 ILE A O 1
ATOM 7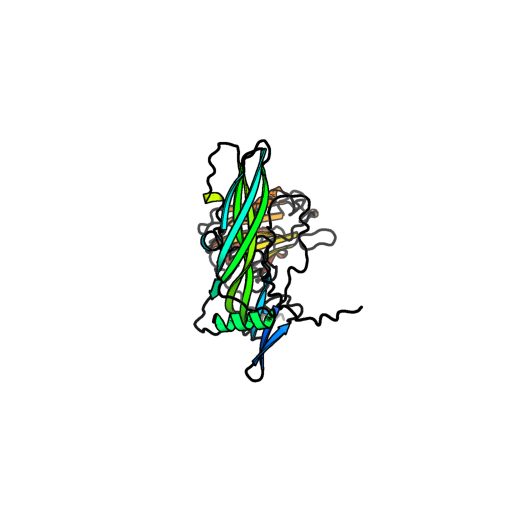37 N N . VAL A 1 93 ? -10.377 8.969 26.708 1.00 92.50 93 VAL A N 1
ATOM 738 C CA . VAL A 1 93 ? -11.045 10.242 26.985 1.00 92.50 93 VAL A CA 1
ATOM 739 C C . VAL A 1 93 ? -12.505 9.938 27.270 1.00 92.50 93 VAL A C 1
ATOM 741 O O . VAL A 1 93 ? -13.197 9.344 26.444 1.00 92.50 93 VAL A O 1
ATOM 744 N N . LYS A 1 94 ? -12.963 10.277 28.474 1.00 95.12 94 LYS A N 1
ATOM 745 C CA . LYS A 1 94 ? -14.314 9.933 28.923 1.00 95.12 94 LYS A CA 1
ATOM 746 C C . LYS A 1 94 ? -15.354 10.848 28.305 1.00 95.12 94 LYS A C 1
ATOM 748 O O . LYS A 1 94 ? -15.086 12.032 28.126 1.00 95.12 94 LYS A O 1
ATOM 753 N N . SER A 1 95 ? -16.537 10.307 28.037 1.00 95.12 95 SER A N 1
ATOM 754 C CA . SER A 1 95 ? -17.647 11.048 27.438 1.00 95.12 95 SER A CA 1
ATOM 755 C C . SER A 1 95 ? -17.879 12.417 28.088 1.00 95.12 95 SER A C 1
ATOM 757 O O . SER A 1 95 ? -18.013 12.508 29.312 1.00 95.12 95 SER A O 1
ATOM 759 N N . GLY A 1 96 ? -17.927 13.474 27.275 1.00 94.06 96 GLY A N 1
ATOM 760 C CA . GLY A 1 96 ? -18.136 14.854 27.720 1.00 94.06 96 GLY A CA 1
ATOM 761 C C . GLY A 1 96 ? -16.936 15.505 28.417 1.00 94.06 96 GLY A C 1
ATOM 762 O O . GLY A 1 96 ? -17.107 16.530 29.077 1.00 94.06 96 GLY A O 1
ATOM 763 N N . THR A 1 97 ? -15.740 14.921 28.308 1.00 96.12 97 THR A N 1
ATOM 764 C CA . THR A 1 97 ? -14.494 15.483 28.852 1.00 96.12 97 THR A CA 1
ATOM 765 C C . THR A 1 97 ? -13.486 15.777 27.747 1.00 96.12 97 THR A C 1
ATOM 767 O O . THR A 1 97 ? -13.508 15.155 26.684 1.00 96.12 97 THR A O 1
ATOM 770 N N . SER A 1 98 ? -12.574 16.709 28.019 1.00 92.69 98 SER A N 1
ATOM 771 C CA . SER A 1 98 ? -11.404 16.973 27.181 1.00 92.69 98 SER A CA 1
ATOM 772 C C . SER A 1 98 ? -10.149 16.410 27.838 1.00 92.69 98 SER A C 1
ATOM 774 O O . SER A 1 98 ? -10.055 16.309 29.064 1.00 92.69 98 SER A O 1
ATOM 776 N N . SER A 1 99 ? -9.162 16.040 27.035 1.00 90.88 99 SER A N 1
ATOM 777 C CA . SER A 1 99 ? -7.851 15.605 27.510 1.00 90.88 99 SER A CA 1
ATOM 778 C C . SER A 1 99 ? -6.761 16.092 26.572 1.00 90.88 99 SER A C 1
ATOM 780 O O . SER A 1 99 ? -6.932 16.054 25.355 1.00 90.88 99 SER A O 1
ATOM 782 N N . ASN A 1 100 ? -5.637 16.501 27.155 1.00 91.69 100 ASN A N 1
ATOM 783 C CA . ASN A 1 100 ? -4.397 16.695 26.420 1.00 91.69 100 ASN A CA 1
ATOM 784 C C . ASN A 1 100 ? -3.639 15.364 26.389 1.00 91.69 100 ASN A C 1
ATOM 786 O O . ASN A 1 100 ? -3.436 14.738 27.433 1.00 91.69 100 ASN A O 1
ATOM 790 N N . ILE A 1 101 ? -3.260 14.918 25.197 1.00 86.81 101 ILE A N 1
ATOM 791 C CA . ILE A 1 101 ? -2.437 13.728 24.991 1.00 86.81 101 ILE A CA 1
ATOM 792 C C . ILE A 1 101 ? -1.054 14.209 24.578 1.00 86.81 101 ILE A C 1
ATOM 794 O O . ILE A 1 101 ? -0.909 14.793 23.508 1.00 86.81 101 ILE A O 1
ATOM 798 N N . GLU A 1 102 ? -0.051 13.933 25.410 1.00 87.06 102 GLU A N 1
ATOM 799 C CA . GLU A 1 102 ? 1.344 14.308 25.178 1.00 87.06 102 GLU A CA 1
ATOM 800 C C . GLU A 1 102 ? 2.268 13.084 25.266 1.00 87.06 102 GLU A C 1
ATOM 802 O O . GLU A 1 102 ? 2.093 12.213 26.122 1.00 87.06 102 GLU A O 1
ATOM 807 N N . THR A 1 103 ? 3.255 13.005 24.373 1.00 89.81 103 THR A N 1
ATOM 808 C CA . THR A 1 103 ? 4.300 11.975 24.394 1.00 89.81 103 THR A CA 1
ATOM 809 C C . THR A 1 103 ? 5.603 12.479 23.777 1.00 89.81 103 THR A C 1
ATOM 811 O O . THR A 1 103 ? 5.598 13.370 22.927 1.00 89.81 103 THR A O 1
ATOM 814 N N . SER A 1 104 ? 6.714 11.853 24.164 1.00 89.62 104 SER A N 1
ATOM 815 C CA . SER A 1 104 ? 8.023 12.005 23.531 1.00 89.62 104 SER A CA 1
ATOM 816 C C . SER A 1 104 ? 8.774 10.674 23.605 1.00 89.62 104 SER A C 1
ATOM 818 O O . SER A 1 104 ? 8.902 10.100 24.690 1.00 89.62 104 SER A O 1
ATOM 820 N N . LYS A 1 105 ? 9.223 10.144 22.462 1.00 89.12 105 LYS A N 1
ATOM 821 C CA . LYS A 1 105 ? 9.905 8.843 22.360 1.00 89.12 105 LYS A CA 1
ATOM 822 C C . LYS A 1 105 ? 10.983 8.897 21.279 1.00 89.12 105 LYS A C 1
ATOM 824 O O . LYS A 1 105 ? 10.743 9.434 20.200 1.00 89.12 105 LYS A O 1
ATOM 829 N N . SER A 1 106 ? 12.141 8.302 21.548 1.00 89.62 106 SER A N 1
ATOM 830 C CA . SER A 1 106 ? 13.142 8.017 20.514 1.00 89.62 106 SER A CA 1
ATOM 831 C C . SER A 1 106 ? 12.659 6.868 19.631 1.00 89.62 106 SER A C 1
ATOM 833 O O . SER A 1 106 ? 12.250 5.821 20.136 1.00 89.62 106 SER A O 1
ATOM 835 N N . VAL A 1 107 ? 12.677 7.084 18.322 1.00 87.62 107 VAL A N 1
ATOM 836 C CA . VAL A 1 107 ? 12.254 6.132 17.296 1.00 87.62 107 VAL A CA 1
ATOM 837 C C . VAL A 1 107 ? 13.435 5.927 16.358 1.00 87.62 107 VAL A C 1
ATOM 839 O O . VAL A 1 107 ? 14.028 6.899 15.896 1.00 87.62 107 VAL A O 1
ATOM 842 N N . SER A 1 108 ? 13.809 4.677 16.110 1.00 87.44 108 SER A N 1
ATOM 843 C CA . SER A 1 108 ? 14.944 4.354 15.245 1.00 87.44 108 SER A CA 1
ATOM 844 C C . SER A 1 108 ? 14.586 4.492 13.767 1.00 87.44 108 SER A C 1
ATOM 846 O O . SER A 1 108 ? 13.449 4.253 13.366 1.00 87.44 108 SER A O 1
ATOM 848 N N . VAL A 1 109 ? 15.580 4.827 12.948 1.00 86.25 109 VAL A N 1
ATOM 849 C CA . VAL A 1 109 ? 15.493 4.666 11.496 1.00 86.25 109 VAL A CA 1
ATOM 850 C C . VAL A 1 109 ? 15.481 3.174 11.183 1.00 86.25 109 VAL A C 1
ATOM 852 O O . VAL A 1 109 ? 16.387 2.438 11.581 1.00 86.25 109 VAL A O 1
ATOM 855 N N . THR A 1 110 ? 14.463 2.719 10.458 1.00 85.31 110 THR A N 1
ATOM 856 C CA . THR A 1 110 ? 14.356 1.318 10.038 1.00 85.31 110 THR A CA 1
ATOM 857 C C . THR A 1 110 ? 14.868 1.174 8.614 1.00 85.31 110 THR A C 1
ATOM 859 O O . THR A 1 110 ? 14.432 1.891 7.718 1.00 85.31 110 THR A O 1
ATOM 862 N N . HIS A 1 111 ? 15.756 0.212 8.384 1.00 81.06 111 HIS A N 1
ATOM 863 C CA . HIS A 1 111 ? 16.225 -0.148 7.052 1.00 81.06 111 HIS A CA 1
ATOM 864 C C . HIS A 1 111 ? 15.946 -1.624 6.785 1.00 81.06 111 HIS A C 1
ATOM 866 O O . HIS A 1 111 ? 16.324 -2.495 7.568 1.00 81.06 111 HIS A O 1
ATOM 872 N N . THR A 1 112 ? 15.290 -1.898 5.664 1.00 73.75 112 THR A N 1
ATOM 873 C CA . THR A 1 112 ? 14.960 -3.247 5.206 1.00 73.75 112 THR A CA 1
ATOM 874 C C . THR A 1 112 ? 15.551 -3.446 3.820 1.00 73.75 112 THR A C 1
ATOM 876 O O . THR A 1 112 ? 15.273 -2.670 2.911 1.00 73.75 112 THR A O 1
ATOM 879 N N . ALA A 1 113 ? 16.385 -4.470 3.652 1.00 60.81 113 ALA A N 1
ATOM 880 C CA . ALA A 1 113 ? 16.980 -4.816 2.366 1.00 60.81 113 ALA A CA 1
ATOM 881 C C . ALA A 1 113 ? 16.462 -6.184 1.915 1.00 60.81 113 ALA A C 1
ATOM 883 O O . ALA A 1 113 ? 16.609 -7.175 2.637 1.00 60.81 113 ALA A O 1
ATOM 884 N N . ILE A 1 114 ? 15.885 -6.254 0.714 1.00 53.97 114 ILE A N 1
ATOM 885 C CA . ILE A 1 114 ? 15.567 -7.527 0.062 1.00 53.97 114 ILE A CA 1
ATOM 886 C C . ILE A 1 114 ? 16.833 -7.944 -0.687 1.00 53.97 114 ILE A C 1
ATOM 888 O O . ILE A 1 114 ? 17.155 -7.433 -1.757 1.00 53.97 114 ILE A O 1
ATOM 892 N N . THR A 1 115 ? 17.620 -8.820 -0.063 1.00 45.44 115 THR A N 1
ATOM 893 C CA . THR A 1 115 ? 18.971 -9.154 -0.531 1.00 45.44 115 THR A CA 1
ATOM 894 C C . THR A 1 115 ? 18.962 -10.274 -1.570 1.00 45.44 115 THR A C 1
ATOM 896 O O . THR A 1 115 ? 18.665 -11.429 -1.274 1.00 45.44 115 THR A O 1
ATOM 899 N N . GLY A 1 116 ? 19.379 -9.945 -2.794 1.00 42.59 116 GLY A N 1
ATOM 900 C CA . GLY A 1 116 ? 19.824 -10.907 -3.799 1.00 42.59 116 GLY A CA 1
ATOM 901 C C . GLY A 1 116 ? 21.351 -10.951 -3.871 1.00 42.59 116 GLY A C 1
ATOM 902 O O . GLY A 1 116 ? 21.927 -10.286 -4.709 1.00 42.59 116 GLY A O 1
ATOM 903 N N . VAL A 1 117 ? 22.011 -11.727 -3.001 1.00 37.91 117 VAL A N 1
ATOM 904 C CA . VAL A 1 117 ? 23.425 -12.210 -3.057 1.00 37.91 117 VAL A CA 1
ATOM 905 C C . VAL A 1 117 ? 24.580 -11.213 -3.356 1.00 37.91 117 VAL A C 1
ATOM 907 O O . VAL A 1 117 ? 25.742 -11.615 -3.364 1.00 37.91 117 VAL A O 1
ATOM 910 N N . SER A 1 118 ? 24.317 -9.923 -3.532 1.00 47.34 118 SER A N 1
ATOM 911 C CA . SER A 1 118 ? 25.264 -8.847 -3.838 1.00 47.34 118 SER A CA 1
ATOM 912 C C . SER A 1 118 ? 24.840 -7.641 -2.999 1.00 47.34 118 SER A C 1
ATOM 914 O O . SER A 1 118 ? 23.708 -7.192 -3.093 1.00 47.34 118 SER A O 1
ATOM 916 N N . SER A 1 119 ? 25.676 -7.186 -2.067 1.00 56.66 119 SER A N 1
ATOM 917 C CA . SER A 1 119 ? 25.318 -6.142 -1.095 1.00 56.66 119 SER A CA 1
ATOM 918 C C . SER A 1 119 ? 25.757 -4.761 -1.585 1.00 56.66 119 SER A C 1
ATOM 920 O O . SER A 1 119 ? 26.592 -4.126 -0.942 1.00 56.66 119 SER A O 1
ATOM 922 N N . SER A 1 120 ? 25.278 -4.323 -2.754 1.00 67.00 120 SER A N 1
ATOM 923 C CA . SER A 1 120 ? 25.616 -2.981 -3.255 1.00 67.00 120 SER A CA 1
ATOM 924 C C . SER A 1 120 ? 24.810 -1.884 -2.547 1.00 67.00 120 SER A C 1
ATOM 926 O O . SER A 1 120 ? 25.307 -0.775 -2.364 1.00 67.00 120 SER A O 1
ATOM 928 N N . LEU A 1 121 ? 23.612 -2.231 -2.062 1.00 76.38 121 LEU A N 1
ATOM 929 C CA . LEU A 1 121 ? 22.725 -1.360 -1.287 1.00 76.38 121 LEU A CA 1
ATOM 930 C C . LEU A 1 121 ? 22.844 -1.590 0.228 1.00 76.38 121 LEU A C 1
ATOM 932 O O . LEU A 1 121 ? 21.849 -1.852 0.903 1.00 76.38 121 LEU A O 1
ATOM 936 N N . ASP A 1 122 ? 24.058 -1.533 0.780 1.00 81.38 122 ASP A N 1
ATOM 937 C CA . ASP A 1 122 ? 24.203 -1.509 2.238 1.00 81.38 122 ASP A CA 1
ATOM 938 C C . ASP A 1 122 ? 23.657 -0.199 2.843 1.00 81.38 122 ASP A C 1
ATOM 940 O O . ASP A 1 122 ? 23.461 0.807 2.152 1.00 81.38 122 ASP A O 1
ATOM 944 N N . PHE A 1 123 ? 23.383 -0.207 4.151 1.00 80.69 123 PHE A N 1
ATOM 945 C CA . PHE A 1 123 ? 22.783 0.950 4.816 1.00 80.69 123 PHE A CA 1
ATOM 946 C C . PHE A 1 123 ? 23.659 2.208 4.732 1.00 80.69 123 PHE A C 1
ATOM 948 O O . PHE A 1 123 ? 23.116 3.303 4.646 1.00 80.69 123 PHE A O 1
ATOM 955 N N . GLU A 1 124 ? 24.989 2.081 4.716 1.00 85.94 124 GLU A N 1
ATOM 956 C CA . GLU A 1 124 ? 25.895 3.234 4.648 1.00 85.94 124 GLU A CA 1
ATOM 957 C C . GLU A 1 124 ? 25.820 3.906 3.272 1.00 85.94 124 GLU A C 1
ATOM 959 O O . GLU A 1 124 ? 25.725 5.133 3.166 1.00 85.94 124 GLU A O 1
ATOM 964 N N . PHE A 1 125 ? 25.789 3.105 2.206 1.00 86.00 125 PHE A N 1
ATOM 965 C CA . PHE A 1 125 ? 25.566 3.583 0.850 1.00 86.00 125 PHE A CA 1
ATOM 966 C C . PHE A 1 125 ? 24.185 4.232 0.699 1.00 86.00 125 PHE A C 1
ATOM 968 O O . PHE A 1 125 ? 24.072 5.331 0.146 1.00 86.00 125 PHE A O 1
ATOM 975 N N . VAL A 1 126 ? 23.133 3.584 1.210 1.00 85.56 126 VAL A N 1
ATOM 976 C CA . VAL A 1 126 ? 21.754 4.092 1.138 1.00 85.56 126 VAL A CA 1
ATOM 977 C C . VAL A 1 126 ? 21.618 5.396 1.913 1.00 85.56 126 VAL A C 1
ATOM 979 O O . VAL A 1 126 ? 21.096 6.371 1.374 1.00 85.56 126 VAL A O 1
ATOM 982 N N . LYS A 1 127 ? 22.161 5.454 3.130 1.00 87.88 127 LYS A N 1
ATOM 983 C CA . LYS A 1 127 ? 22.226 6.667 3.942 1.00 87.88 127 LYS A CA 1
ATOM 984 C C . LYS A 1 127 ? 22.926 7.793 3.189 1.00 87.88 127 LYS A C 1
ATOM 986 O O . LYS A 1 127 ? 22.326 8.844 2.994 1.00 87.88 127 LYS A O 1
ATOM 991 N N . THR A 1 128 ? 24.140 7.556 2.691 1.00 87.81 128 THR A N 1
ATOM 992 C CA . THR A 1 128 ? 24.905 8.565 1.937 1.00 87.81 128 THR A CA 1
ATOM 993 C C . THR A 1 128 ? 24.121 9.069 0.721 1.00 87.81 128 THR A C 1
ATOM 995 O O . THR A 1 128 ? 24.093 10.267 0.441 1.00 87.81 128 THR A O 1
ATOM 998 N N . SER A 1 129 ? 23.450 8.162 0.007 1.00 87.38 129 SER A N 1
ATOM 999 C CA . SER A 1 129 ? 22.640 8.495 -1.168 1.00 87.38 129 SER A CA 1
ATOM 1000 C C . SER A 1 129 ? 21.435 9.362 -0.808 1.00 87.38 129 SER A C 1
ATOM 1002 O O . SER A 1 129 ? 21.132 10.313 -1.527 1.00 87.38 129 SER A O 1
ATOM 1004 N N . LEU A 1 130 ? 20.763 9.076 0.308 1.00 85.94 130 LEU A N 1
ATOM 1005 C CA . LEU A 1 130 ? 19.632 9.861 0.799 1.00 85.94 130 LEU A CA 1
ATOM 1006 C C . LEU A 1 130 ? 20.061 11.250 1.284 1.00 85.94 130 LEU A C 1
ATOM 1008 O O . LEU A 1 130 ? 19.446 12.240 0.885 1.00 85.94 130 LEU A O 1
ATOM 1012 N N . GLU A 1 131 ? 21.138 11.336 2.070 1.00 87.56 131 GLU A N 1
ATOM 1013 C CA . GLU A 1 131 ? 21.672 12.606 2.583 1.00 87.56 131 GLU A CA 1
ATOM 1014 C C . GLU A 1 131 ? 22.103 13.540 1.441 1.00 87.56 131 GLU A C 1
ATOM 1016 O O . GLU A 1 131 ? 21.823 14.739 1.466 1.00 87.56 131 GLU A O 1
ATOM 1021 N N . LEU A 1 132 ? 22.713 12.977 0.392 1.00 84.31 132 LEU A N 1
ATOM 1022 C CA . LEU A 1 132 ? 23.052 13.687 -0.843 1.00 84.31 132 LEU A CA 1
ATOM 1023 C C . LEU A 1 132 ? 21.813 14.170 -1.611 1.00 84.31 132 LEU A C 1
ATOM 1025 O O . LEU A 1 132 ? 21.843 15.210 -2.266 1.00 84.31 132 LEU A O 1
ATOM 1029 N N . THR A 1 133 ? 20.746 13.376 -1.605 1.00 80.81 133 THR A N 1
ATOM 1030 C CA . THR A 1 133 ? 19.567 13.577 -2.456 1.00 80.81 133 THR A CA 1
ATOM 1031 C C . THR A 1 133 ? 18.601 14.607 -1.883 1.00 80.81 133 THR A C 1
ATOM 1033 O O . THR A 1 133 ? 18.031 15.393 -2.645 1.00 80.81 133 THR A O 1
ATOM 1036 N N . TYR A 1 134 ? 18.420 14.598 -0.562 1.00 73.38 134 TYR A N 1
ATOM 1037 C CA . TYR A 1 134 ? 17.440 15.428 0.145 1.00 73.38 134 TYR A CA 1
ATOM 1038 C C . TYR A 1 134 ? 18.085 16.476 1.065 1.00 73.38 134 TYR A C 1
ATOM 1040 O O . TYR A 1 134 ? 17.379 17.143 1.814 1.00 73.38 134 TYR A O 1
ATOM 1048 N N . GLU A 1 135 ? 19.413 16.641 0.985 1.00 70.38 135 GLU A N 1
ATOM 1049 C CA . GLU A 1 135 ? 20.201 17.670 1.686 1.00 70.38 135 GLU A CA 1
ATOM 1050 C C . GLU A 1 135 ? 19.982 17.700 3.213 1.00 70.38 135 GLU A C 1
ATOM 1052 O O . GLU A 1 135 ? 20.047 18.751 3.856 1.00 70.38 135 GLU A O 1
ATOM 1057 N N . HIS A 1 136 ? 19.741 16.534 3.817 1.00 69.69 136 HIS A N 1
ATOM 1058 C CA . HIS A 1 136 ? 19.526 16.387 5.254 1.00 69.69 136 HIS A CA 1
ATOM 1059 C C . HIS A 1 136 ? 20.371 15.251 5.823 1.00 69.69 136 HIS A C 1
ATOM 1061 O O . HIS A 1 136 ? 20.511 14.218 5.182 1.00 69.69 136 HIS A O 1
ATOM 1067 N 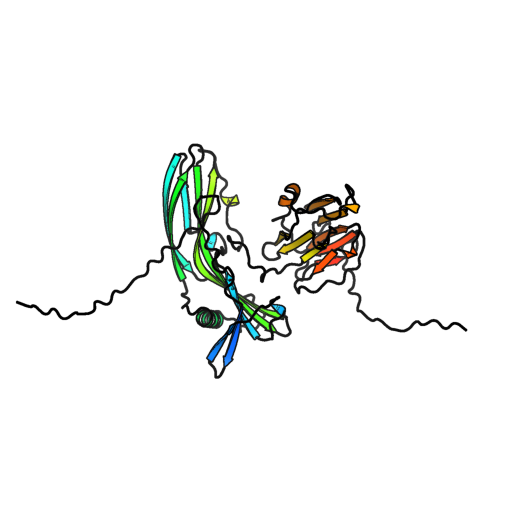N . SER A 1 137 ? 20.918 15.427 7.027 1.00 76.56 137 SER A N 1
ATOM 1068 C CA . SER A 1 137 ? 21.657 14.368 7.720 1.00 76.56 137 SER A CA 1
ATOM 1069 C C . SER A 1 137 ? 20.697 13.378 8.362 1.00 76.56 137 SER A C 1
ATOM 1071 O O . SER A 1 137 ? 19.792 13.778 9.084 1.00 76.56 137 SER A O 1
ATOM 1073 N N . ILE A 1 138 ? 20.929 12.088 8.155 1.00 79.75 138 ILE A N 1
ATOM 1074 C CA . ILE A 1 138 ? 20.084 11.024 8.690 1.00 79.75 138 ILE A CA 1
ATOM 1075 C C . ILE A 1 138 ? 20.738 10.494 9.964 1.00 79.75 138 ILE A C 1
ATOM 1077 O O . ILE A 1 138 ? 21.868 9.992 9.966 1.00 79.75 138 ILE A O 1
ATOM 1081 N N . SER A 1 139 ? 20.040 10.633 11.084 1.00 80.19 139 SER A N 1
ATOM 1082 C CA . SER A 1 139 ? 20.424 10.037 12.362 1.00 80.19 139 SER A CA 1
ATOM 1083 C C . SER A 1 139 ? 20.105 8.532 12.368 1.00 80.19 139 SER A C 1
ATOM 1085 O O . SER A 1 139 ? 19.468 8.007 11.460 1.00 80.19 139 SER A O 1
ATOM 1087 N N . ASN A 1 140 ? 20.574 7.795 13.377 1.00 83.69 140 ASN A N 1
ATOM 1088 C CA . ASN A 1 140 ? 20.124 6.407 13.568 1.00 83.69 140 ASN A CA 1
ATOM 1089 C C . ASN A 1 140 ? 18.761 6.344 14.276 1.00 83.69 140 ASN A C 1
ATOM 1091 O O . ASN A 1 140 ? 18.081 5.324 14.226 1.00 83.69 140 ASN A O 1
ATOM 1095 N N . GLU A 1 141 ? 18.394 7.415 14.973 1.00 86.44 141 GLU A N 1
ATOM 1096 C CA . GLU A 1 141 ? 17.143 7.571 15.696 1.00 86.44 141 GLU A CA 1
ATOM 1097 C C . GLU A 1 141 ? 16.814 9.054 15.826 1.00 86.44 141 GLU A C 1
ATOM 1099 O O . GLU A 1 141 ? 17.713 9.878 16.005 1.00 86.44 141 GLU A O 1
ATOM 1104 N N . ASP A 1 142 ? 15.524 9.367 15.813 1.00 85.50 142 ASP A N 1
ATOM 1105 C CA . ASP A 1 142 ? 15.009 10.705 16.062 1.00 85.50 142 ASP A CA 1
ATOM 1106 C C . ASP A 1 142 ? 14.002 10.689 17.208 1.00 85.50 142 ASP A C 1
ATOM 1108 O O . ASP A 1 142 ? 13.339 9.692 17.496 1.00 85.50 142 ASP A O 1
ATOM 1112 N N . THR A 1 143 ? 13.899 11.817 17.908 1.00 87.62 143 THR A N 1
ATOM 1113 C CA . THR A 1 143 ? 12.923 11.970 18.991 1.00 87.62 143 THR A CA 1
ATOM 1114 C C . THR A 1 143 ? 11.612 12.495 18.427 1.00 87.62 143 THR A C 1
ATOM 1116 O O . THR A 1 143 ? 11.506 13.668 18.074 1.00 87.62 143 THR A O 1
ATOM 1119 N N . ILE A 1 144 ? 10.594 11.640 18.400 1.00 87.00 144 ILE A N 1
ATOM 1120 C CA . ILE A 1 144 ? 9.242 12.003 17.984 1.00 87.00 144 ILE A CA 1
ATOM 1121 C C . ILE A 1 144 ? 8.451 12.452 19.203 1.00 87.00 144 ILE A C 1
ATOM 1123 O O . ILE A 1 144 ? 8.319 11.722 20.187 1.00 87.00 144 ILE A O 1
ATOM 1127 N N . SER A 1 145 ? 7.920 13.671 19.126 1.00 82.88 145 SER A N 1
ATOM 1128 C CA . SER A 1 145 ? 7.084 14.263 20.168 1.00 82.88 145 SER A CA 1
ATOM 1129 C C . SER A 1 145 ? 5.765 14.742 19.583 1.00 82.88 145 SER A C 1
ATOM 1131 O O . SER A 1 145 ? 5.728 15.253 18.466 1.00 82.88 145 SER A O 1
ATOM 1133 N N . ALA A 1 146 ? 4.692 14.598 20.353 1.00 85.44 146 ALA A N 1
ATOM 1134 C CA . ALA A 1 146 ? 3.362 15.055 19.979 1.00 85.44 146 ALA A CA 1
ATOM 1135 C C . ALA A 1 146 ? 2.601 15.528 21.214 1.00 85.44 146 ALA A C 1
ATOM 1137 O O . ALA A 1 146 ? 2.700 14.912 22.273 1.00 85.44 146 ALA 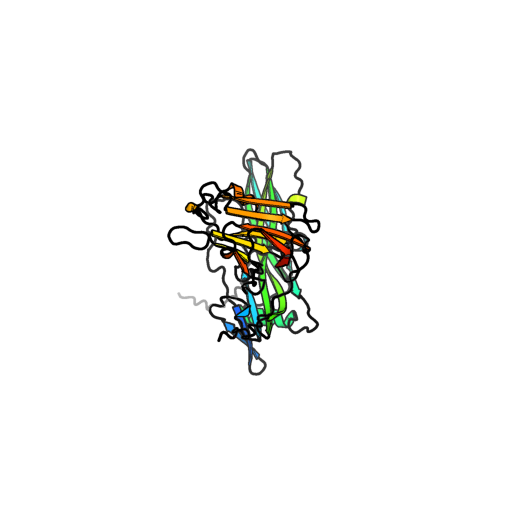A O 1
ATOM 1138 N N . SER A 1 147 ? 1.830 16.603 21.051 1.00 87.56 147 SER A N 1
ATOM 1139 C CA . SER A 1 147 ? 0.860 17.093 22.030 1.00 87.56 147 SER A CA 1
ATOM 1140 C C . SER A 1 147 ? -0.377 17.585 21.288 1.00 87.56 147 SER A C 1
ATOM 1142 O O . SER A 1 147 ? -0.257 18.382 20.357 1.00 87.56 147 SER A O 1
ATOM 1144 N N . PHE A 1 148 ? -1.555 17.096 21.665 1.00 83.56 148 PHE A N 1
ATOM 1145 C CA . PHE A 1 148 ? -2.822 17.569 21.110 1.00 83.56 148 PHE A CA 1
ATOM 1146 C C . PHE A 1 148 ? -3.961 17.426 22.113 1.00 83.56 148 PHE A C 1
ATOM 1148 O O . PHE A 1 148 ? -3.980 16.511 22.939 1.00 83.56 148 PHE A O 1
ATOM 1155 N N . ASP A 1 149 ? -4.929 18.329 22.000 1.00 89.06 149 ASP A N 1
ATOM 1156 C CA . ASP A 1 149 ? -6.168 18.276 22.761 1.00 89.06 149 ASP A CA 1
ATOM 1157 C C . ASP A 1 149 ? -7.240 17.520 21.978 1.00 89.06 149 ASP A C 1
ATOM 1159 O O . ASP A 1 149 ? -7.385 17.678 20.764 1.00 89.06 149 ASP A O 1
ATOM 1163 N N . ILE A 1 150 ? -8.016 16.707 22.687 1.00 89.50 150 ILE A N 1
ATOM 1164 C CA . ILE A 1 150 ? -9.164 15.995 22.135 1.00 89.50 150 ILE A CA 1
ATOM 1165 C C . ILE A 1 150 ? -10.329 16.047 23.125 1.00 89.50 150 ILE A C 1
ATOM 1167 O O . ILE A 1 150 ? -10.141 15.939 24.338 1.00 89.50 150 ILE A O 1
ATOM 1171 N N . GLU A 1 151 ? -11.539 16.226 22.605 1.00 92.94 151 GLU A N 1
ATOM 1172 C CA . GLU A 1 151 ? -12.778 16.263 23.381 1.00 92.94 151 GLU A CA 1
ATOM 1173 C C . GLU A 1 151 ? -13.681 15.104 22.972 1.00 92.94 151 GLU A C 1
ATOM 1175 O O . GLU A 1 151 ? -13.957 14.898 21.790 1.00 92.94 151 GLU A O 1
ATOM 1180 N N . ALA A 1 152 ? -14.125 14.331 23.961 1.00 92.06 152 ALA A N 1
ATOM 1181 C CA . ALA A 1 152 ? -15.030 13.220 23.737 1.00 92.06 152 ALA A CA 1
ATOM 1182 C C . ALA A 1 152 ? -16.491 13.695 23.659 1.00 92.06 152 ALA A C 1
ATOM 1184 O O . ALA A 1 152 ? -16.917 14.499 24.498 1.00 92.06 152 ALA A O 1
ATOM 1185 N N . PRO A 1 153 ? -17.297 13.157 22.724 1.00 90.94 153 PRO A N 1
ATOM 1186 C CA . PRO A 1 153 ? -18.735 13.403 22.679 1.00 90.94 153 PRO A CA 1
ATOM 1187 C C . PRO A 1 153 ? -19.429 13.056 24.002 1.00 90.94 153 PRO A C 1
ATOM 1189 O O . PRO A 1 153 ? -18.946 12.249 24.794 1.00 90.94 153 PRO A O 1
ATOM 1192 N N . GLN A 1 154 ? -20.602 13.642 24.245 1.00 93.50 154 GLN A N 1
ATOM 1193 C CA . GLN A 1 154 ? -21.333 13.477 25.512 1.00 93.50 154 GLN A CA 1
ATOM 1194 C C . GLN A 1 154 ? -21.774 12.031 25.795 1.00 93.50 154 GLN A C 1
ATOM 1196 O O . GLN A 1 154 ? -22.019 11.680 26.945 1.00 93.50 154 GLN A O 1
ATOM 1201 N N . ASP A 1 155 ? -21.878 11.194 24.766 1.00 94.06 155 ASP A N 1
ATOM 1202 C CA . ASP A 1 155 ? -22.390 9.824 24.829 1.00 94.06 155 ASP A CA 1
ATOM 1203 C C . ASP A 1 155 ? -21.355 8.756 24.431 1.00 94.06 155 ASP A C 1
ATOM 1205 O O . ASP A 1 155 ? -21.694 7.571 24.378 1.00 94.06 155 ASP A O 1
ATOM 1209 N N . LYS A 1 156 ? -20.101 9.148 24.165 1.00 92.50 156 LYS A N 1
ATOM 1210 C CA . LYS A 1 156 ? -19.032 8.250 23.704 1.00 92.50 156 LYS A CA 1
ATOM 1211 C C . LYS A 1 156 ? -17.748 8.454 24.491 1.00 92.50 156 LYS A C 1
ATOM 1213 O O . LYS A 1 156 ? -17.294 9.578 24.654 1.00 92.50 156 LYS A O 1
ATOM 1218 N N . ASP A 1 157 ? -17.133 7.358 24.918 1.00 92.25 157 ASP A N 1
ATOM 1219 C CA . ASP A 1 157 ? -15.719 7.366 25.288 1.00 92.25 157 ASP A CA 1
ATOM 1220 C C . ASP A 1 157 ? -14.885 7.341 23.996 1.00 92.25 157 ASP A C 1
ATOM 1222 O O . ASP A 1 157 ? -15.239 6.642 23.043 1.00 92.25 157 ASP A O 1
ATOM 1226 N N . LEU A 1 158 ? -13.761 8.056 23.966 1.00 92.00 158 LEU A N 1
ATOM 1227 C CA . LEU A 1 158 ? -12.775 7.947 22.891 1.00 92.00 158 LEU A CA 1
ATOM 1228 C C . LEU A 1 158 ? -11.573 7.150 23.379 1.00 92.00 158 LEU A C 1
ATOM 1230 O O . LEU A 1 158 ? -10.957 7.499 24.385 1.00 92.00 158 LEU A O 1
ATOM 1234 N N . TYR A 1 159 ? -11.207 6.105 22.650 1.00 89.94 159 TYR A N 1
ATOM 1235 C CA . TYR A 1 159 ? -9.920 5.444 22.801 1.00 89.94 159 TYR A CA 1
ATOM 1236 C C . TYR A 1 159 ? -8.975 5.928 21.708 1.00 89.94 159 TYR A C 1
ATOM 1238 O O . TYR A 1 159 ? -9.269 5.811 20.519 1.00 89.94 159 TYR A O 1
ATOM 1246 N N . VAL A 1 160 ? -7.842 6.484 22.116 1.00 89.31 160 VAL A N 1
ATOM 1247 C CA . VAL A 1 160 ? -6.859 7.076 21.214 1.00 89.31 160 VAL A CA 1
ATOM 1248 C C . VAL A 1 160 ? -5.587 6.252 21.271 1.00 89.31 160 VAL A C 1
ATOM 1250 O O . VAL A 1 160 ? -5.051 6.029 22.355 1.00 89.31 160 VAL A O 1
ATOM 1253 N N . LYS A 1 161 ? -5.085 5.833 20.110 1.00 88.50 161 LYS A N 1
ATOM 1254 C CA . LYS A 1 161 ? -3.742 5.266 19.949 1.00 88.50 161 LYS A CA 1
ATOM 1255 C C . LYS A 1 161 ? -2.920 6.211 19.098 1.00 88.50 161 LYS A C 1
ATOM 1257 O O . LYS A 1 161 ? -3.391 6.662 18.056 1.00 88.50 161 LYS A O 1
ATOM 1262 N N . LEU A 1 162 ? -1.704 6.488 19.535 1.00 89.38 162 LEU A N 1
ATOM 1263 C CA . LEU A 1 162 ? -0.792 7.380 18.845 1.00 89.38 162 LEU A CA 1
ATOM 1264 C C . LEU A 1 162 ? 0.422 6.597 18.360 1.00 89.38 162 LEU A C 1
ATOM 1266 O O . LEU A 1 162 ? 1.038 5.856 19.131 1.00 89.38 162 LEU A O 1
ATOM 1270 N N . TYR A 1 163 ? 0.758 6.795 17.093 1.00 87.38 163 TYR A N 1
ATOM 1271 C CA . TYR A 1 163 ? 1.862 6.138 16.409 1.00 87.38 163 TYR A CA 1
ATOM 1272 C C . TYR A 1 163 ? 2.843 7.178 15.877 1.00 87.38 163 TYR A C 1
ATOM 1274 O O . TYR A 1 163 ? 2.422 8.278 15.515 1.00 87.38 163 TYR A O 1
ATOM 1282 N N . SER A 1 164 ? 4.128 6.838 15.797 1.00 90.31 164 SER A N 1
ATOM 1283 C CA . SER A 1 164 ? 5.067 7.579 14.960 1.00 90.31 164 SER A CA 1
ATOM 1284 C C . SER A 1 164 ? 4.817 7.258 13.489 1.00 90.31 164 SER A C 1
ATOM 1286 O O . SER A 1 164 ? 4.469 6.135 13.125 1.00 90.31 164 SER A O 1
ATOM 1288 N N . THR A 1 165 ? 5.005 8.256 12.635 1.00 86.56 165 THR A N 1
ATOM 1289 C CA . THR A 1 165 ? 5.003 8.100 11.181 1.00 86.56 165 THR A CA 1
ATOM 1290 C C . THR A 1 165 ? 6.380 8.391 10.617 1.00 86.56 165 THR A C 1
ATOM 1292 O O . THR A 1 165 ? 7.169 9.127 11.215 1.00 86.56 165 THR A O 1
ATOM 1295 N N . HIS A 1 166 ? 6.637 7.836 9.440 1.00 88.50 166 HIS A N 1
ATOM 1296 C CA . HIS A 1 166 ? 7.926 7.906 8.774 1.00 88.50 166 HIS A CA 1
ATOM 1297 C C . HIS A 1 166 ? 7.763 8.496 7.378 1.00 88.50 166 HIS A C 1
ATOM 1299 O O . HIS A 1 166 ? 6.756 8.253 6.704 1.00 88.50 166 HIS A O 1
ATOM 1305 N N . SER A 1 167 ? 8.790 9.209 6.935 1.00 85.75 167 SER A N 1
ATOM 1306 C CA . SER A 1 167 ? 9.092 9.318 5.514 1.00 85.75 167 SER A CA 1
ATOM 1307 C C . SER A 1 167 ? 9.720 8.012 5.050 1.00 85.75 167 SER A C 1
ATOM 1309 O O . SER A 1 167 ? 10.671 7.527 5.667 1.00 85.75 167 SER A O 1
ATOM 1311 N N . ARG A 1 168 ? 9.198 7.432 3.969 1.00 86.56 168 ARG A N 1
ATOM 1312 C CA . ARG A 1 168 ? 9.780 6.233 3.359 1.00 86.56 168 ARG A CA 1
ATOM 1313 C C . ARG A 1 168 ? 10.595 6.626 2.135 1.00 86.56 168 ARG A C 1
ATOM 1315 O O . ARG A 1 168 ? 10.165 7.431 1.311 1.00 86.56 168 ARG A O 1
ATOM 1322 N N . TYR A 1 169 ? 11.747 5.992 1.994 1.00 85.56 169 TYR A N 1
ATOM 1323 C CA . TYR A 1 169 ? 12.583 6.093 0.815 1.00 85.56 169 TYR A CA 1
ATOM 1324 C C . TYR A 1 169 ? 12.970 4.715 0.322 1.00 85.56 169 TYR A C 1
ATOM 1326 O O . TYR A 1 169 ? 13.438 3.886 1.103 1.00 85.56 169 TYR A O 1
ATOM 1334 N N . ASP A 1 170 ? 12.829 4.502 -0.979 1.00 84.31 170 ASP A N 1
ATOM 1335 C CA . ASP A 1 170 ? 13.237 3.256 -1.609 1.00 84.31 170 ASP A CA 1
ATOM 1336 C C . ASP A 1 170 ? 14.500 3.497 -2.429 1.00 84.31 170 ASP A C 1
ATOM 1338 O O . ASP A 1 170 ? 14.538 4.396 -3.269 1.00 84.31 170 ASP A O 1
ATOM 1342 N N . THR A 1 171 ? 15.524 2.678 -2.198 1.00 86.38 171 THR A N 1
ATOM 1343 C CA . THR A 1 171 ? 16.715 2.633 -3.049 1.00 86.38 171 THR A CA 1
ATOM 1344 C C . THR A 1 171 ? 16.667 1.363 -3.876 1.00 86.38 171 THR A C 1
ATOM 1346 O O . THR A 1 171 ? 16.522 0.271 -3.321 1.00 86.38 171 THR A O 1
ATOM 1349 N N . ILE A 1 172 ? 16.785 1.507 -5.192 1.00 82.75 172 ILE A N 1
ATOM 1350 C CA . ILE A 1 172 ? 16.717 0.405 -6.152 1.00 82.75 172 ILE A CA 1
ATOM 1351 C C . ILE A 1 172 ? 17.939 0.398 -7.061 1.00 82.75 172 ILE A C 1
ATOM 1353 O O . ILE A 1 172 ? 18.475 1.454 -7.394 1.00 82.75 172 ILE A O 1
ATOM 1357 N N . GLU A 1 173 ? 18.314 -0.789 -7.521 1.00 84.56 173 GLU A N 1
ATOM 1358 C CA . GLU A 1 173 ? 19.235 -0.966 -8.642 1.00 84.56 173 GLU A CA 1
ATOM 1359 C C . GLU A 1 173 ? 18.450 -1.473 -9.851 1.00 84.56 173 GLU A C 1
ATOM 1361 O O . GLU A 1 173 ? 17.772 -2.500 -9.764 1.00 84.56 173 GLU A O 1
ATOM 1366 N N . VAL A 1 174 ? 18.537 -0.761 -10.975 1.00 80.88 174 VAL A N 1
ATOM 1367 C CA . VAL A 1 174 ? 17.893 -1.130 -12.238 1.00 80.88 174 VAL A CA 1
ATOM 1368 C C . VAL A 1 174 ? 18.941 -1.645 -13.216 1.00 80.88 174 VAL A C 1
ATOM 1370 O O . VAL A 1 174 ? 19.972 -1.009 -13.426 1.00 80.88 174 VAL A O 1
ATOM 1373 N N . LYS A 1 175 ? 18.665 -2.788 -13.845 1.00 80.38 175 LYS A N 1
ATOM 1374 C CA . LYS A 1 175 ? 19.482 -3.359 -14.915 1.00 80.38 175 LYS A CA 1
ATOM 1375 C C . LYS A 1 175 ? 18.614 -4.050 -15.955 1.00 80.38 175 LYS A C 1
ATOM 1377 O O . LYS A 1 175 ? 17.747 -4.848 -15.596 1.00 80.38 175 LYS A O 1
ATOM 1382 N N . ASP A 1 176 ? 18.849 -3.757 -17.229 1.00 74.12 176 ASP A N 1
ATOM 1383 C CA . ASP A 1 176 ? 18.079 -4.283 -18.360 1.00 74.12 176 ASP A CA 1
ATOM 1384 C C . ASP A 1 176 ? 16.559 -4.065 -18.170 1.00 74.12 176 ASP A C 1
ATOM 1386 O O . ASP A 1 176 ? 15.740 -4.948 -18.439 1.00 74.12 176 ASP A O 1
ATOM 1390 N N . GLY A 1 177 ? 16.182 -2.894 -17.633 1.00 66.12 177 GLY A N 1
ATOM 1391 C CA . GLY A 1 177 ? 14.790 -2.518 -17.344 1.00 66.12 177 GLY A CA 1
ATOM 1392 C C . GLY A 1 177 ? 14.139 -3.269 -16.170 1.00 66.12 177 GLY A C 1
ATOM 1393 O O . GLY A 1 177 ? 12.914 -3.260 -16.036 1.00 66.12 177 GLY A O 1
ATOM 1394 N N . LYS A 1 178 ? 14.924 -3.947 -15.322 1.00 64.31 178 LYS A N 1
ATOM 1395 C CA . LYS A 1 178 ? 14.444 -4.702 -14.151 1.00 64.31 178 LYS A CA 1
ATOM 1396 C C . LYS A 1 178 ? 15.079 -4.199 -12.865 1.00 64.31 178 LYS A C 1
ATOM 1398 O O . LYS A 1 178 ? 16.265 -3.899 -12.847 1.00 64.31 178 LYS A O 1
ATOM 1403 N N . ILE A 1 179 ? 14.312 -4.192 -11.777 1.00 75.12 179 ILE A N 1
ATOM 1404 C CA . ILE A 1 179 ? 14.851 -3.964 -10.431 1.00 75.12 179 ILE A CA 1
ATOM 1405 C C . ILE A 1 179 ? 15.563 -5.245 -9.987 1.00 75.12 179 ILE A C 1
ATOM 1407 O O . ILE A 1 179 ? 14.927 -6.294 -9.885 1.00 75.12 179 ILE A O 1
ATOM 1411 N N . ILE A 1 180 ? 16.872 -5.168 -9.763 1.00 71.81 180 ILE A N 1
ATOM 1412 C CA . ILE A 1 180 ? 17.709 -6.310 -9.364 1.00 71.81 180 ILE A CA 1
ATOM 1413 C C . ILE A 1 180 ? 18.095 -6.287 -7.880 1.00 71.81 180 ILE A C 1
ATOM 1415 O O . ILE A 1 180 ? 18.372 -7.343 -7.317 1.00 71.81 180 ILE A O 1
ATOM 1419 N N . GLU A 1 181 ? 18.065 -5.118 -7.238 1.00 76.69 181 GLU A N 1
ATOM 1420 C CA . GLU A 1 181 ? 18.218 -4.947 -5.788 1.00 76.69 181 GLU A CA 1
ATOM 1421 C C . GLU A 1 181 ? 17.230 -3.879 -5.297 1.00 76.69 181 GLU A C 1
ATOM 1423 O O . GLU A 1 181 ? 16.927 -2.926 -6.020 1.00 76.69 181 GLU A O 1
ATOM 1428 N N . HIS A 1 182 ? 16.722 -4.035 -4.071 1.00 79.81 182 HIS A N 1
ATOM 1429 C CA . HIS A 1 182 ? 15.770 -3.106 -3.461 1.00 79.81 182 HIS A CA 1
ATOM 1430 C C . HIS A 1 182 ? 15.968 -3.026 -1.948 1.00 79.81 182 HIS A C 1
ATOM 1432 O O . HIS A 1 182 ? 16.107 -4.038 -1.256 1.00 79.81 182 HIS A O 1
ATOM 1438 N N . SER A 1 183 ? 15.944 -1.801 -1.435 1.00 80.62 183 SER A N 1
ATOM 1439 C CA . SER A 1 183 ? 15.877 -1.516 -0.009 1.00 80.62 183 SER A CA 1
ATOM 1440 C C . SER A 1 183 ? 14.848 -0.426 0.281 1.00 80.62 183 SER A C 1
ATOM 1442 O O . SER A 1 183 ? 14.655 0.475 -0.536 1.00 80.62 183 SER A O 1
ATOM 1444 N N . ALA A 1 184 ? 14.215 -0.498 1.449 1.00 84.12 184 ALA A N 1
ATOM 1445 C CA . ALA A 1 184 ? 13.327 0.530 1.972 1.00 84.12 184 ALA A CA 1
ATOM 1446 C C . ALA A 1 184 ? 13.865 1.056 3.307 1.00 84.12 184 ALA A C 1
ATOM 1448 O O . ALA A 1 184 ? 14.174 0.280 4.218 1.00 84.12 184 ALA A O 1
ATOM 1449 N N . THR A 1 185 ? 13.958 2.378 3.413 1.00 88.19 185 THR A N 1
ATOM 1450 C CA . THR A 1 185 ? 14.416 3.112 4.594 1.00 88.19 185 THR A CA 1
ATOM 1451 C C . THR A 1 185 ? 13.286 3.996 5.113 1.00 88.19 185 THR A C 1
ATOM 1453 O O . THR A 1 185 ? 12.715 4.781 4.359 1.00 88.19 185 THR A O 1
ATOM 1456 N N . TYR A 1 186 ? 12.979 3.884 6.402 1.00 88.56 186 TYR A N 1
ATOM 1457 C CA . TYR A 1 186 ? 11.933 4.632 7.090 1.00 88.56 186 TYR A CA 1
ATOM 1458 C C . TYR A 1 186 ? 12.575 5.595 8.080 1.00 88.56 186 TYR A C 1
ATOM 1460 O O . TYR A 1 186 ? 13.176 5.171 9.067 1.00 88.56 186 TYR A O 1
ATOM 1468 N N . ILE A 1 187 ? 12.447 6.889 7.807 1.00 88.00 187 ILE A N 1
ATOM 1469 C CA . ILE A 1 187 ? 12.989 7.962 8.640 1.00 88.00 187 ILE A CA 1
ATOM 1470 C C . ILE A 1 187 ? 11.850 8.538 9.485 1.00 88.00 187 ILE A C 1
ATOM 1472 O O . ILE A 1 187 ? 10.862 8.990 8.899 1.00 88.00 187 ILE A O 1
ATOM 1476 N N . PRO A 1 188 ? 11.935 8.511 10.827 1.00 89.69 188 PRO A N 1
ATOM 1477 C CA . PRO A 1 188 ? 10.894 9.060 11.689 1.00 89.69 188 PRO A CA 1
ATOM 1478 C C . PRO A 1 188 ? 10.677 10.550 11.411 1.00 89.69 188 PRO A C 1
ATOM 1480 O O . PRO A 1 188 ? 11.629 11.318 11.354 1.00 89.69 188 PRO A O 1
ATOM 1483 N N . GLU A 1 189 ? 9.424 10.973 11.249 1.00 84.06 189 GLU A N 1
ATOM 1484 C CA . GLU A 1 189 ? 9.127 12.360 10.858 1.00 84.06 189 GLU A CA 1
ATOM 1485 C C . GLU A 1 189 ? 7.871 12.939 11.519 1.00 84.06 189 GLU A C 1
ATOM 1487 O O . GLU A 1 189 ? 7.734 14.151 11.615 1.00 84.06 189 GLU A O 1
ATOM 1492 N N . GLY A 1 190 ? 6.934 12.122 12.005 1.00 85.31 190 GLY A N 1
ATOM 1493 C CA . GLY A 1 190 ? 5.672 12.667 12.508 1.00 85.31 190 GLY A CA 1
ATOM 1494 C C . GLY A 1 190 ? 4.887 11.728 13.401 1.00 85.31 190 GLY A C 1
ATOM 1495 O O . GLY A 1 190 ? 5.421 10.751 13.930 1.00 85.31 190 GLY A O 1
ATOM 1496 N N . THR A 1 191 ? 3.603 12.044 13.579 1.00 87.50 191 THR A N 1
ATOM 1497 C CA . THR A 1 191 ? 2.676 11.202 14.337 1.00 87.50 191 THR A CA 1
ATOM 1498 C C . THR A 1 191 ? 1.313 11.077 13.675 1.00 87.50 191 THR A C 1
ATOM 1500 O O . THR A 1 191 ? 0.841 11.982 12.983 1.00 87.50 191 THR A O 1
ATOM 1503 N N . TRP A 1 192 ? 0.656 9.953 13.946 1.00 86.00 192 TRP A N 1
ATOM 1504 C CA . TRP A 1 192 ? -0.709 9.688 13.518 1.00 86.00 192 TRP A CA 1
ATOM 1505 C C . TRP A 1 192 ? -1.543 9.109 14.657 1.00 86.00 192 TRP A C 1
ATOM 1507 O O . TRP A 1 192 ? -1.107 8.197 15.367 1.00 86.00 192 TRP A O 1
ATOM 1517 N N . ALA A 1 193 ? -2.752 9.645 14.826 1.00 85.69 193 ALA A N 1
ATOM 1518 C CA . ALA A 1 193 ? -3.683 9.233 15.867 1.00 85.69 193 ALA A CA 1
ATOM 1519 C C . ALA A 1 193 ? -4.839 8.405 15.288 1.00 85.69 193 ALA A C 1
ATOM 1521 O O . ALA A 1 193 ? -5.626 8.892 14.472 1.00 85.69 193 ALA A O 1
ATOM 1522 N N . LYS A 1 194 ? -4.994 7.176 15.790 1.00 84.38 194 LYS A N 1
ATOM 1523 C CA . LYS A 1 194 ? -6.203 6.365 15.618 1.00 84.38 194 LYS A CA 1
ATOM 1524 C C . LYS A 1 194 ? -7.168 6.681 16.752 1.00 84.38 194 LYS A C 1
ATOM 1526 O O . LYS A 1 194 ? -6.866 6.389 17.909 1.00 84.38 194 LYS A O 1
ATOM 1531 N N . VAL A 1 195 ? -8.327 7.243 16.421 1.00 87.19 195 VAL A N 1
ATOM 1532 C CA . VAL A 1 195 ? -9.392 7.555 17.383 1.00 87.19 195 VAL A CA 1
ATOM 1533 C C . VAL A 1 195 ? -10.540 6.573 17.186 1.00 87.19 195 VAL A C 1
ATOM 1535 O O . VAL A 1 195 ? -11.038 6.404 16.076 1.00 87.19 195 VAL A O 1
ATOM 1538 N N . ILE A 1 196 ? -10.931 5.897 18.261 1.00 87.25 196 ILE A N 1
ATOM 1539 C CA . ILE A 1 196 ? -11.965 4.864 18.266 1.00 87.25 196 ILE A CA 1
ATOM 1540 C C . ILE A 1 196 ? -13.056 5.297 19.234 1.00 87.25 196 ILE A C 1
ATOM 1542 O O . ILE A 1 196 ? -12.811 5.447 20.430 1.00 87.25 196 ILE A O 1
ATOM 1546 N N . GLU A 1 197 ? -14.267 5.472 18.721 1.00 90.56 197 GLU A N 1
ATOM 1547 C CA . GLU A 1 197 ? -15.441 5.717 19.552 1.00 90.56 197 GLU A CA 1
ATOM 1548 C C . GLU A 1 197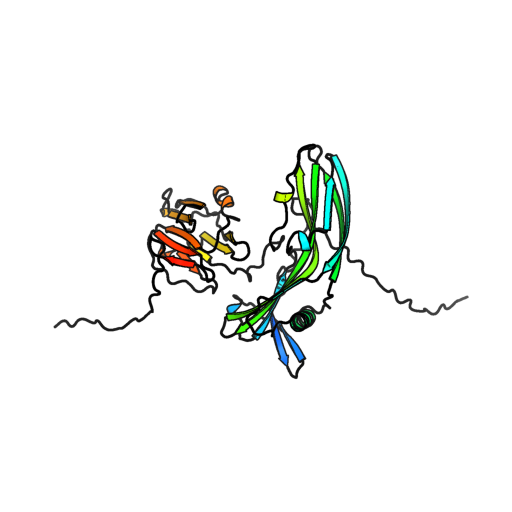 ? -15.919 4.423 20.210 1.00 90.56 197 GLU A C 1
ATOM 1550 O O . GLU A 1 197 ? -15.965 3.359 19.588 1.00 90.56 197 GLU A O 1
ATOM 1555 N N . ASN A 1 198 ? -16.321 4.525 21.472 1.00 88.00 198 ASN A N 1
ATOM 1556 C CA . ASN A 1 198 ? -16.846 3.411 22.241 1.00 88.00 198 ASN A CA 1
ATOM 1557 C C . ASN A 1 198 ? -18.014 3.843 23.119 1.00 88.00 198 ASN A C 1
ATOM 1559 O O . ASN A 1 198 ? -18.066 4.972 23.609 1.00 88.00 198 ASN A O 1
ATOM 1563 N N . THR A 1 199 ? -18.942 2.925 23.362 1.00 91.06 199 THR A N 1
ATOM 1564 C CA . THR A 1 199 ? -20.007 3.155 24.336 1.00 91.06 199 THR A CA 1
ATOM 1565 C C . THR A 1 199 ? -19.403 3.178 25.747 1.00 91.06 199 THR A C 1
ATOM 1567 O O . THR A 1 199 ? -18.658 2.257 26.104 1.00 91.06 199 THR A O 1
ATOM 1570 N N . PRO A 1 200 ? -19.709 4.185 26.584 1.00 91.12 200 PRO A N 1
ATOM 1571 C CA . PRO A 1 200 ? -19.187 4.254 27.942 1.00 91.12 200 PRO A CA 1
ATOM 1572 C C . PRO A 1 200 ? -19.476 2.975 28.738 1.00 91.12 200 PRO A C 1
ATOM 1574 O O . PRO A 1 200 ? -20.622 2.549 28.876 1.00 91.12 200 PRO A O 1
ATOM 1577 N N . GLY A 1 201 ? -18.420 2.359 29.272 1.00 81.75 201 GLY A N 1
ATOM 1578 C CA . GLY A 1 201 ? -18.505 1.128 30.066 1.00 81.75 201 GLY A CA 1
ATOM 1579 C C . GLY A 1 201 ? -18.469 -0.186 29.275 1.00 81.75 201 GLY A C 1
ATOM 1580 O O . GLY A 1 201 ? -18.370 -1.240 29.901 1.00 81.75 201 GLY A O 1
ATOM 1581 N N . GLU A 1 202 ? -18.491 -0.161 27.939 1.00 86.88 202 GLU A N 1
ATOM 1582 C CA . GLU A 1 202 ? -18.299 -1.370 27.127 1.00 86.88 202 GLU A CA 1
ATOM 1583 C C . GLU A 1 202 ? -16.818 -1.757 27.013 1.00 86.88 202 GLU A C 1
ATOM 1585 O O . GLU A 1 202 ? -15.926 -0.906 26.934 1.00 86.88 202 GLU A O 1
ATOM 1590 N N . HIS A 1 203 ? -16.553 -3.067 26.979 1.00 83.00 203 HIS A N 1
ATOM 1591 C CA . HIS A 1 203 ? -15.216 -3.602 26.745 1.00 83.00 203 HIS A CA 1
ATOM 1592 C C . HIS A 1 203 ? -14.860 -3.551 25.254 1.00 83.00 203 HIS A C 1
ATOM 1594 O O . HIS A 1 203 ? -15.500 -4.202 24.429 1.00 83.00 203 HIS A O 1
ATOM 1600 N N . LEU A 1 204 ? -13.779 -2.846 24.921 1.00 81.25 204 LEU A N 1
ATOM 1601 C CA . LEU A 1 204 ? -13.191 -2.835 23.583 1.00 81.25 204 LEU A CA 1
ATOM 1602 C C . LEU A 1 204 ? -12.214 -3.999 23.400 1.00 81.25 204 LEU A C 1
ATOM 1604 O O . LEU A 1 204 ? -11.326 -4.215 24.225 1.00 81.25 204 LEU A O 1
ATOM 1608 N N . ASN A 1 205 ? -12.313 -4.698 22.269 1.00 81.69 205 ASN A N 1
ATOM 1609 C CA . ASN A 1 205 ? -11.265 -5.622 21.844 1.00 81.69 205 ASN A CA 1
ATOM 1610 C C . ASN A 1 205 ? -10.179 -4.862 21.064 1.00 81.69 205 ASN A C 1
ATOM 1612 O O . ASN A 1 205 ? -10.290 -4.683 19.851 1.00 81.69 205 ASN A O 1
ATOM 1616 N N . LEU A 1 206 ? -9.128 -4.439 21.770 1.00 77.62 206 LEU A N 1
ATOM 1617 C CA . LEU A 1 206 ? -8.045 -3.613 21.223 1.00 77.62 206 LEU A CA 1
ATOM 1618 C C . LEU A 1 206 ? -7.238 -4.299 20.111 1.00 77.62 206 LEU A C 1
ATOM 1620 O O . LEU A 1 206 ? -6.759 -3.614 19.210 1.00 77.62 206 LEU A O 1
ATOM 1624 N N . SER A 1 207 ? -7.175 -5.635 20.112 1.00 75.88 207 SER A N 1
ATOM 1625 C CA . SER A 1 207 ? -6.426 -6.410 19.108 1.00 75.88 207 SER A CA 1
ATOM 1626 C C . SER A 1 207 ? -6.962 -6.269 17.678 1.00 75.88 207 SER A C 1
ATOM 1628 O O . SER A 1 207 ? -6.259 -6.546 16.705 1.00 75.88 207 SER A O 1
ATOM 1630 N N . LYS A 1 208 ? -8.217 -5.816 17.528 1.00 75.38 208 LYS A N 1
ATOM 1631 C CA . LYS A 1 208 ? -8.821 -5.506 16.223 1.00 75.38 208 LYS A CA 1
ATOM 1632 C C . LYS A 1 208 ? -8.302 -4.206 15.613 1.00 75.38 208 LYS A C 1
ATOM 1634 O O . LYS A 1 208 ? -8.512 -3.974 14.430 1.00 75.38 208 LYS A O 1
ATOM 1639 N N . PHE A 1 209 ? -7.669 -3.357 16.417 1.00 74.69 209 PHE A N 1
ATOM 1640 C CA . PHE A 1 209 ? -7.246 -2.016 16.021 1.00 74.69 209 PHE A CA 1
ATOM 1641 C C . PHE A 1 209 ? -5.726 -1.852 16.030 1.00 74.69 209 PHE A C 1
ATOM 1643 O O . PHE A 1 209 ? -5.225 -0.726 15.984 1.00 74.69 209 PHE A O 1
ATOM 1650 N N . GLU A 1 210 ? -4.994 -2.958 16.118 1.00 76.88 210 GLU A N 1
ATOM 1651 C CA . GLU A 1 210 ? -3.539 -2.972 16.015 1.00 76.88 210 GLU A CA 1
ATOM 1652 C C . GLU A 1 210 ? -3.081 -2.688 14.586 1.00 76.88 210 GLU A C 1
ATOM 1654 O O . GLU A 1 210 ? -3.707 -3.134 13.623 1.00 76.88 210 GLU A O 1
ATOM 1659 N N . GLU A 1 211 ? -1.988 -1.942 14.455 1.00 78.88 211 GLU A N 1
ATOM 1660 C CA . GLU A 1 211 ? -1.295 -1.780 13.175 1.00 78.88 211 GLU A CA 1
ATOM 1661 C C . GLU A 1 211 ? -0.395 -2.995 12.954 1.00 78.88 211 GLU A C 1
ATOM 1663 O O . GLU A 1 211 ? 0.640 -3.140 13.593 1.00 78.88 211 GLU A O 1
ATOM 1668 N N . LYS A 1 212 ? -0.808 -3.919 12.089 1.00 75.75 212 LYS A N 1
ATOM 1669 C CA . LYS A 1 212 ? -0.091 -5.196 11.909 1.00 75.75 212 LYS A CA 1
ATOM 1670 C C . LYS A 1 212 ? 0.835 -5.213 10.705 1.00 75.75 212 LYS A C 1
ATOM 1672 O O . LYS A 1 212 ? 1.710 -6.067 10.630 1.00 75.75 212 LYS A O 1
ATOM 1677 N N . VAL A 1 213 ? 0.612 -4.302 9.768 1.00 71.81 213 VAL A N 1
ATOM 1678 C CA . VAL A 1 213 ? 1.283 -4.276 8.472 1.00 71.81 213 VAL A CA 1
ATOM 1679 C C . VAL A 1 213 ? 1.774 -2.877 8.168 1.00 71.81 213 VAL A C 1
ATOM 1681 O O . VAL A 1 213 ? 1.211 -1.887 8.647 1.00 71.81 213 VAL A O 1
ATOM 1684 N N . THR A 1 214 ? 2.813 -2.816 7.345 1.00 78.69 214 THR A N 1
ATOM 1685 C CA . THR A 1 214 ? 3.362 -1.550 6.886 1.00 78.69 214 THR A CA 1
ATOM 1686 C C . THR A 1 214 ? 2.423 -0.916 5.874 1.00 78.69 214 THR A C 1
ATOM 1688 O O . THR A 1 214 ? 2.056 -1.560 4.898 1.00 78.69 214 THR A O 1
ATOM 1691 N N . ARG A 1 215 ? 2.028 0.338 6.099 1.00 73.75 215 ARG A N 1
ATOM 1692 C CA . ARG A 1 215 ? 1.138 1.089 5.204 1.00 73.75 215 ARG A CA 1
ATOM 1693 C C . ARG A 1 215 ? 1.345 2.593 5.330 1.00 73.75 215 ARG A C 1
ATOM 1695 O O . ARG A 1 215 ? 1.759 3.087 6.381 1.00 73.75 215 ARG A O 1
ATOM 1702 N N . CYS A 1 216 ? 0.963 3.334 4.296 1.00 78.38 216 CYS A N 1
ATOM 1703 C CA . CYS A 1 216 ? 0.864 4.790 4.363 1.00 78.38 216 CYS A CA 1
ATOM 1704 C C . CYS A 1 216 ? -0.543 5.234 4.798 1.00 78.38 216 CYS A C 1
ATOM 1706 O O . CYS A 1 216 ? -1.538 4.919 4.142 1.00 78.38 216 CYS A O 1
ATOM 1708 N N . VAL A 1 217 ? -0.658 6.009 5.882 1.00 73.25 217 VAL A N 1
ATOM 1709 C CA . VAL A 1 217 ? -1.956 6.536 6.359 1.00 73.25 217 VAL A CA 1
ATOM 1710 C C . VAL A 1 217 ? -2.509 7.674 5.495 1.00 73.25 217 VAL A C 1
ATOM 1712 O O . VAL A 1 217 ? -3.674 8.036 5.644 1.00 73.25 217 VAL A O 1
ATOM 1715 N N . LEU A 1 218 ? -1.683 8.225 4.602 1.00 67.31 218 LEU A N 1
ATOM 1716 C CA . LEU A 1 218 ? -2.032 9.303 3.672 1.00 67.31 218 LEU A CA 1
ATOM 1717 C C . LEU A 1 218 ? -2.342 8.795 2.252 1.00 67.31 218 LEU A C 1
ATOM 1719 O O . LEU A 1 218 ? -2.671 9.590 1.374 1.00 67.31 218 LEU A O 1
ATOM 1723 N N . GLY A 1 219 ? -2.282 7.477 2.040 1.00 60.03 219 GLY A N 1
ATOM 1724 C CA . GLY A 1 219 ? -2.355 6.848 0.723 1.00 60.03 219 GLY A CA 1
ATOM 1725 C C . GLY A 1 219 ? -0.970 6.638 0.110 1.00 60.03 219 GLY A C 1
ATOM 1726 O O . GLY A 1 219 ? -0.030 7.385 0.374 1.00 60.03 219 GLY A O 1
ATOM 1727 N N . GLU A 1 220 ? -0.831 5.579 -0.684 1.00 55.72 220 GLU A N 1
ATOM 1728 C CA . GLU A 1 220 ? 0.433 5.239 -1.343 1.00 55.72 220 GLU A CA 1
ATOM 1729 C C . GLU A 1 220 ? 0.592 5.965 -2.684 1.00 55.72 220 GLU A C 1
ATOM 1731 O O . GLU A 1 220 ? -0.387 6.289 -3.366 1.00 55.72 220 GLU A O 1
ATOM 1736 N N . ASN A 1 221 ? 1.844 6.222 -3.067 1.00 54.72 221 ASN A N 1
ATOM 1737 C CA . ASN A 1 221 ? 2.169 6.892 -4.318 1.00 54.72 221 ASN A CA 1
ATOM 1738 C C . ASN A 1 221 ? 1.894 5.943 -5.507 1.00 54.72 221 ASN A C 1
ATOM 1740 O O . ASN A 1 221 ? 2.273 4.775 -5.458 1.00 54.72 221 ASN A O 1
ATOM 1744 N N . PRO A 1 222 ? 1.278 6.403 -6.613 1.00 46.31 222 PRO A N 1
ATOM 1745 C CA . PRO A 1 222 ? 1.032 5.570 -7.792 1.00 46.31 222 PRO A CA 1
ATOM 1746 C C . PRO A 1 222 ? 2.284 4.979 -8.467 1.00 46.31 222 PRO A C 1
ATOM 1748 O O . PRO A 1 222 ? 2.126 4.023 -9.227 1.00 46.31 222 PRO A O 1
ATOM 1751 N N . LEU A 1 223 ? 3.498 5.485 -8.196 1.00 45.81 223 LEU A N 1
ATOM 1752 C CA . LEU A 1 223 ? 4.754 4.838 -8.628 1.00 45.81 223 LEU A CA 1
ATOM 1753 C C . LEU A 1 223 ? 4.972 3.450 -7.996 1.00 45.81 223 LEU A C 1
ATOM 1755 O O . LEU A 1 223 ? 5.768 2.662 -8.502 1.00 45.81 223 LEU A O 1
ATOM 1759 N N . ASP A 1 224 ? 4.218 3.146 -6.940 1.00 46.16 224 ASP A N 1
ATOM 1760 C CA . ASP A 1 224 ? 4.335 1.941 -6.116 1.00 46.16 224 ASP A CA 1
ATOM 1761 C C . ASP A 1 224 ? 3.303 0.898 -6.487 1.00 46.16 224 ASP A C 1
ATOM 1763 O O . ASP A 1 224 ? 3.155 -0.108 -5.797 1.00 46.16 224 ASP A O 1
ATOM 1767 N N . ASN A 1 225 ? 2.564 1.136 -7.570 1.00 42.19 225 ASN A N 1
ATOM 1768 C CA . ASN A 1 225 ? 1.553 0.220 -8.049 1.00 42.19 225 ASN A CA 1
ATOM 1769 C C . ASN A 1 225 ? 2.209 -1.005 -8.712 1.00 42.19 225 ASN A C 1
ATOM 1771 O O . ASN A 1 225 ? 2.047 -1.260 -9.902 1.00 42.19 225 ASN A O 1
ATOM 1775 N N . ILE A 1 226 ? 2.910 -1.785 -7.888 1.00 48.69 226 ILE A N 1
ATOM 1776 C CA . ILE A 1 226 ? 3.163 -3.219 -7.981 1.00 48.69 226 ILE A CA 1
ATOM 1777 C C . ILE A 1 226 ? 1.801 -3.900 -8.014 1.00 48.69 226 ILE A C 1
ATOM 1779 O O . ILE A 1 226 ? 1.282 -4.360 -7.002 1.00 48.69 226 ILE A O 1
ATOM 1783 N N . LYS A 1 227 ? 1.147 -3.871 -9.171 1.00 53.09 227 LYS A N 1
ATOM 1784 C CA . LYS A 1 227 ? -0.196 -4.411 -9.310 1.00 53.09 227 LYS A CA 1
ATOM 1785 C C . LYS A 1 227 ? -0.296 -5.108 -10.640 1.00 53.09 227 LYS A C 1
ATOM 1787 O O . LYS A 1 227 ? -0.208 -4.468 -11.683 1.00 53.09 227 LYS A O 1
ATOM 1792 N N . ASN A 1 228 ? -0.602 -6.403 -10.591 1.00 67.12 228 ASN A N 1
ATOM 1793 C CA . ASN A 1 228 ? -1.360 -6.945 -11.705 1.00 67.12 228 ASN A CA 1
ATOM 1794 C C . ASN A 1 228 ? -2.636 -6.119 -11.782 1.00 67.12 228 ASN A C 1
ATOM 1796 O O . ASN A 1 228 ? -3.407 -6.050 -10.820 1.00 67.12 228 ASN A O 1
ATOM 1800 N N . ASN A 1 229 ? -2.779 -5.415 -12.892 1.00 81.75 229 ASN A N 1
ATOM 1801 C CA . ASN A 1 229 ? -3.871 -4.497 -13.119 1.00 81.75 229 ASN A CA 1
ATOM 1802 C C . ASN A 1 229 ? -4.820 -5.155 -14.101 1.00 81.75 229 ASN A C 1
ATOM 1804 O O . ASN A 1 229 ? -4.466 -5.380 -15.255 1.00 81.75 229 ASN A O 1
ATOM 1808 N N . ILE A 1 230 ? -6.029 -5.429 -13.642 1.00 88.19 230 ILE A N 1
ATOM 1809 C CA . ILE A 1 230 ? -7.128 -5.818 -14.507 1.00 88.19 230 ILE A CA 1
ATOM 1810 C C . ILE A 1 230 ? -7.884 -4.532 -14.833 1.00 88.19 230 ILE A C 1
ATOM 1812 O O . ILE A 1 230 ? -8.652 -4.008 -14.023 1.00 88.19 230 ILE A O 1
ATOM 1816 N N . GLU A 1 231 ? -7.638 -4.005 -16.025 1.00 87.94 231 GLU A N 1
ATOM 1817 C CA . GLU A 1 231 ? -8.354 -2.863 -16.570 1.00 87.94 231 GLU A CA 1
ATOM 1818 C C . GLU A 1 231 ? -9.615 -3.341 -17.291 1.00 87.94 231 GLU A C 1
ATOM 1820 O O . GLU A 1 231 ? -9.556 -4.161 -18.213 1.00 87.94 231 GLU A O 1
ATOM 1825 N N . ILE A 1 232 ? -10.759 -2.790 -16.881 1.00 87.25 232 ILE A N 1
ATOM 1826 C CA . ILE A 1 232 ? -12.049 -3.061 -17.508 1.00 87.25 232 ILE A CA 1
ATOM 1827 C C . ILE A 1 232 ? -12.497 -1.829 -18.281 1.00 87.25 232 ILE A C 1
ATOM 1829 O O . ILE A 1 232 ? -12.769 -0.761 -17.718 1.00 87.25 232 ILE A O 1
ATOM 1833 N N . ASN A 1 233 ? -12.589 -1.996 -19.599 1.00 81.12 233 ASN A N 1
ATOM 1834 C CA . ASN A 1 233 ? -13.055 -0.956 -20.496 1.00 81.12 233 ASN A CA 1
ATOM 1835 C C . ASN A 1 233 ? -14.583 -0.998 -20.665 1.00 81.12 233 ASN A C 1
ATOM 1837 O O . ASN A 1 233 ? -15.160 -2.029 -21.011 1.00 81.12 233 ASN A O 1
ATOM 1841 N N . GLY A 1 234 ? -15.229 0.146 -20.443 1.00 74.25 234 GLY A N 1
ATOM 1842 C CA . GLY A 1 234 ? -16.654 0.359 -20.692 1.00 74.25 234 GLY A CA 1
ATOM 1843 C C . GLY A 1 234 ? -16.932 0.993 -22.059 1.00 74.25 234 GLY A C 1
ATOM 1844 O O . GLY A 1 234 ? -16.024 1.231 -22.860 1.00 74.25 234 GLY A O 1
ATOM 1845 N N . VAL A 1 235 ? -18.205 1.286 -22.327 1.00 72.69 235 VAL A N 1
ATOM 1846 C CA . VAL A 1 235 ? -18.644 2.098 -23.472 1.00 72.69 235 VAL A CA 1
ATOM 1847 C C . VAL A 1 235 ? -19.700 3.087 -23.022 1.00 72.69 235 VAL A C 1
ATOM 1849 O O . VAL A 1 235 ? -20.867 2.739 -22.850 1.00 72.69 235 VAL A O 1
ATOM 1852 N N . THR A 1 236 ? -19.299 4.347 -22.919 1.00 56.34 236 THR A N 1
ATOM 1853 C CA . THR A 1 236 ? -20.224 5.484 -22.909 1.00 56.34 236 THR A CA 1
ATOM 1854 C C . THR A 1 236 ? -19.637 6.617 -23.736 1.00 56.34 236 THR A C 1
ATOM 1856 O O . THR A 1 236 ? -18.439 6.629 -24.002 1.00 56.34 236 THR A O 1
ATOM 1859 N N . ASN A 1 237 ? -20.497 7.532 -24.184 1.00 52.59 237 ASN A N 1
ATOM 1860 C CA . ASN A 1 237 ? -20.259 8.646 -25.112 1.00 52.59 237 ASN A CA 1
ATOM 1861 C C . ASN A 1 237 ? -18.966 9.461 -24.834 1.00 52.59 237 ASN A C 1
ATOM 1863 O O . ASN A 1 237 ? -19.054 10.591 -24.358 1.00 52.59 237 ASN A O 1
ATOM 1867 N N . ASN A 1 238 ? -17.793 8.904 -25.180 1.00 50.56 238 ASN A N 1
ATOM 1868 C CA . ASN A 1 238 ? -16.410 9.407 -25.030 1.00 50.56 238 ASN A CA 1
ATOM 1869 C C . ASN A 1 238 ? -15.552 8.869 -23.855 1.00 50.56 238 ASN A C 1
ATOM 1871 O O . ASN A 1 238 ? -14.470 9.409 -23.626 1.00 50.56 238 ASN A O 1
ATOM 1875 N N . GLN A 1 239 ? -15.946 7.805 -23.142 1.00 54.84 239 GLN A N 1
ATOM 1876 C CA . GLN A 1 239 ? -15.080 7.120 -22.161 1.00 54.84 239 GLN A CA 1
ATOM 1877 C C . GLN A 1 239 ? -14.905 5.640 -22.510 1.00 54.84 239 GLN A C 1
ATOM 1879 O O . GLN A 1 239 ? -15.884 4.915 -22.677 1.00 54.84 239 GLN A O 1
ATOM 1884 N N . THR A 1 240 ? -13.647 5.196 -22.604 1.00 64.88 240 THR A N 1
ATOM 1885 C CA . THR A 1 240 ? -13.306 3.784 -22.829 1.00 64.88 240 THR A CA 1
ATOM 1886 C C . THR A 1 240 ? -13.021 3.031 -21.534 1.00 64.88 240 THR A C 1
ATOM 1888 O O . THR A 1 240 ? -13.234 1.833 -21.514 1.00 64.88 240 THR A O 1
ATOM 1891 N N . LYS A 1 241 ? -12.597 3.687 -20.444 1.00 71.38 241 LYS A N 1
ATOM 1892 C CA . LYS A 1 241 ? -12.225 3.025 -19.176 1.00 71.38 241 LYS A CA 1
ATOM 1893 C C . LYS A 1 241 ? -13.358 3.102 -18.148 1.00 71.38 241 LYS A C 1
ATOM 1895 O O . LYS A 1 241 ? -13.919 4.179 -17.968 1.00 71.38 241 LYS A O 1
ATOM 1900 N N . SER A 1 242 ? -13.681 1.991 -17.478 1.00 82.19 242 SER A N 1
ATOM 1901 C CA . SER A 1 242 ? -14.717 1.945 -16.429 1.00 82.19 242 SER A CA 1
ATOM 1902 C C . SER A 1 242 ? -14.133 1.828 -15.019 1.00 82.19 242 SER A C 1
ATOM 1904 O O . SER A 1 242 ? -14.606 2.503 -14.103 1.00 82.19 242 SER A O 1
ATOM 1906 N N . PHE A 1 243 ? -13.129 0.971 -14.824 1.00 83.88 243 PHE A N 1
ATOM 1907 C CA . PHE A 1 243 ? -12.424 0.817 -13.550 1.00 83.88 243 PHE A CA 1
ATOM 1908 C C . PHE A 1 243 ? -11.157 -0.031 -13.699 1.00 83.88 243 PHE A C 1
ATOM 1910 O O . PHE A 1 243 ? -10.933 -0.681 -14.723 1.00 83.88 243 PHE A O 1
ATOM 1917 N N . ASN A 1 244 ? -10.376 -0.073 -12.622 1.00 84.44 244 ASN A N 1
ATOM 1918 C CA . ASN A 1 244 ? -9.233 -0.955 -12.449 1.00 84.44 244 ASN A CA 1
ATOM 1919 C C . ASN A 1 244 ? -9.408 -1.799 -11.180 1.00 84.44 244 ASN A C 1
ATOM 1921 O O . ASN A 1 244 ? -9.856 -1.297 -10.144 1.00 84.44 244 ASN A O 1
ATOM 1925 N N . LEU A 1 245 ? -9.033 -3.073 -11.268 1.00 88.06 245 LEU A N 1
ATOM 1926 C CA . LEU A 1 245 ? -8.802 -3.936 -10.114 1.00 88.06 245 LEU A CA 1
ATOM 1927 C C . LEU A 1 245 ? -7.314 -4.208 -10.019 1.00 88.06 245 LEU A C 1
ATOM 1929 O O . LEU A 1 245 ? -6.680 -4.649 -10.977 1.00 88.06 245 LEU A O 1
ATOM 1933 N N . TYR A 1 246 ? -6.781 -3.959 -8.845 1.00 83.12 246 TYR A N 1
ATOM 1934 C CA . TYR A 1 246 ? -5.373 -4.061 -8.566 1.00 83.12 246 TYR A CA 1
ATOM 1935 C C . TYR A 1 246 ? -5.140 -5.121 -7.499 1.00 83.12 246 TYR A C 1
ATOM 1937 O O . TYR A 1 246 ? -5.823 -5.116 -6.477 1.00 83.12 246 TYR A O 1
ATOM 1945 N N . LEU A 1 247 ? -4.170 -6.000 -7.731 1.00 81.56 247 LEU A N 1
ATOM 1946 C CA . LEU A 1 247 ? -3.664 -6.912 -6.707 1.00 81.56 247 LEU A CA 1
ATOM 1947 C C . LEU A 1 247 ? -2.454 -6.285 -6.041 1.00 81.56 247 LEU A C 1
ATOM 1949 O O . LEU A 1 247 ? -1.400 -6.196 -6.669 1.00 81.56 247 LEU A O 1
ATOM 1953 N N . ASP A 1 248 ? -2.620 -5.835 -4.804 1.00 71.38 248 ASP A N 1
ATOM 1954 C CA . ASP A 1 248 ? -1.517 -5.350 -3.991 1.00 71.38 248 ASP A CA 1
ATOM 1955 C C . ASP A 1 248 ? -0.859 -6.532 -3.277 1.00 71.38 248 ASP A C 1
ATOM 1957 O O . ASP A 1 248 ? -1.407 -7.100 -2.340 1.00 71.38 248 ASP A O 1
ATOM 1961 N N . TYR A 1 249 ? 0.318 -6.928 -3.755 1.00 67.50 249 TYR A N 1
ATOM 1962 C CA . TYR A 1 249 ? 1.067 -8.057 -3.202 1.00 67.50 249 TYR A CA 1
ATOM 1963 C C . TYR A 1 249 ? 1.750 -7.746 -1.863 1.00 67.50 249 TYR A C 1
ATOM 1965 O O . TYR A 1 249 ? 2.206 -8.678 -1.210 1.00 67.50 249 TYR A O 1
ATOM 1973 N N . ASN A 1 250 ? 1.819 -6.477 -1.439 1.00 58.75 250 ASN A N 1
ATOM 1974 C CA . ASN A 1 250 ? 2.397 -6.107 -0.145 1.00 58.75 250 ASN A CA 1
ATOM 1975 C C . ASN A 1 250 ? 1.374 -6.256 0.983 1.00 58.75 250 ASN A C 1
ATOM 1977 O O . ASN A 1 250 ? 1.681 -6.824 2.028 1.00 58.75 250 ASN A O 1
ATOM 1981 N N . SER A 1 251 ? 0.164 -5.732 0.771 1.00 60.22 251 SER A N 1
ATOM 1982 C CA . SER A 1 251 ? -0.952 -5.867 1.717 1.00 60.22 251 SER A CA 1
ATOM 1983 C C . SER A 1 251 ? -1.738 -7.169 1.530 1.00 60.22 251 SER A C 1
ATOM 1985 O O . SER A 1 251 ? -2.519 -7.542 2.401 1.00 60.22 251 SER A O 1
ATOM 1987 N N . GLU A 1 252 ? -1.512 -7.865 0.413 1.00 76.88 252 GLU A N 1
ATOM 1988 C CA . GLU A 1 252 ? -2.301 -9.005 -0.058 1.00 76.88 252 GLU A CA 1
ATOM 1989 C C . GLU A 1 252 ? -3.780 -8.648 -0.276 1.00 76.88 252 GLU A C 1
ATOM 1991 O O . GLU A 1 252 ? -4.654 -9.500 -0.144 1.00 76.88 252 GLU A O 1
ATOM 1996 N N . GLU A 1 253 ? -4.089 -7.398 -0.630 1.00 81.50 253 GLU A N 1
ATOM 1997 C CA . GLU A 1 253 ? -5.458 -6.898 -0.780 1.00 81.50 253 GLU A CA 1
ATOM 1998 C C . GLU A 1 253 ? -5.825 -6.556 -2.232 1.00 81.50 253 GLU A C 1
ATOM 2000 O O . GLU A 1 253 ? -5.008 -6.135 -3.057 1.00 81.50 253 GLU A O 1
ATOM 2005 N N . ILE A 1 254 ? -7.113 -6.698 -2.552 1.00 82.62 254 ILE A N 1
ATOM 2006 C CA . ILE A 1 254 ? -7.686 -6.158 -3.785 1.00 82.62 254 ILE A CA 1
ATOM 2007 C C . ILE A 1 254 ? -7.988 -4.671 -3.596 1.00 82.62 254 ILE A C 1
ATOM 2009 O O . ILE A 1 254 ? -8.685 -4.272 -2.659 1.00 82.62 254 ILE A O 1
ATOM 2013 N N . LEU A 1 255 ? -7.542 -3.859 -4.556 1.00 78.44 255 LEU A N 1
ATOM 2014 C CA . LEU A 1 255 ? -7.871 -2.441 -4.644 1.00 78.44 255 LEU A CA 1
ATOM 2015 C C . LEU A 1 255 ? -8.699 -2.159 -5.904 1.00 78.44 255 LEU A C 1
ATOM 2017 O O . LEU A 1 255 ? -8.249 -2.309 -7.039 1.00 78.44 255 LEU A O 1
ATOM 2021 N N . PHE A 1 256 ? -9.928 -1.711 -5.691 1.00 81.69 256 PHE A N 1
ATOM 2022 C CA . PHE A 1 256 ? -10.898 -1.301 -6.690 1.00 81.69 256 PHE A CA 1
ATOM 2023 C C . PHE A 1 256 ? -10.869 0.219 -6.879 1.00 81.69 256 PHE A C 1
ATOM 2025 O O . PHE A 1 256 ? -11.287 0.996 -6.017 1.00 81.69 256 PHE A O 1
ATOM 2032 N N . SER A 1 257 ? -10.333 0.655 -8.015 1.00 77.38 257 SER A N 1
ATOM 2033 C CA . SER A 1 257 ? -9.884 2.033 -8.244 1.00 77.38 257 SER A CA 1
ATOM 2034 C C . SER A 1 257 ? -10.247 2.537 -9.643 1.00 77.38 257 SER A C 1
ATOM 2036 O O . SER A 1 257 ? -10.795 1.798 -10.458 1.00 77.38 257 SER A O 1
ATOM 2038 N N . ASN A 1 258 ? -9.994 3.826 -9.910 1.00 71.56 258 ASN A N 1
ATOM 2039 C CA . ASN A 1 258 ? -10.331 4.507 -11.175 1.00 71.56 258 ASN A CA 1
ATOM 2040 C C . ASN A 1 258 ? -11.792 4.312 -11.624 1.00 71.56 258 ASN A C 1
ATOM 2042 O O . ASN A 1 258 ? -12.095 4.244 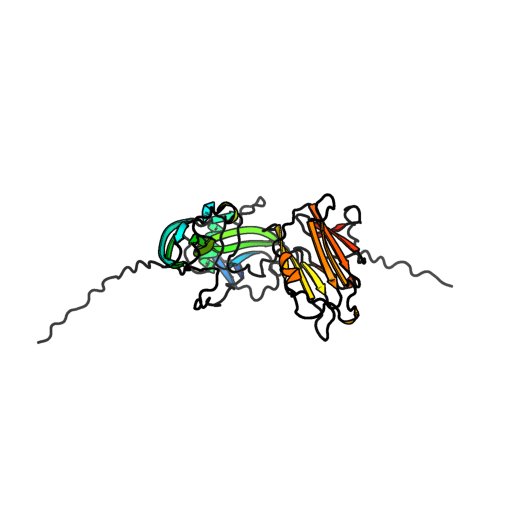-12.812 1.00 71.56 258 ASN A O 1
ATOM 2046 N N . ARG A 1 259 ? -12.697 4.210 -10.647 1.00 80.81 259 ARG A N 1
ATOM 2047 C CA . ARG A 1 259 ? -14.127 3.950 -10.842 1.00 80.81 259 ARG A CA 1
ATOM 2048 C C . ARG A 1 259 ? -14.819 5.161 -11.484 1.00 80.81 259 ARG A C 1
ATOM 2050 O O . ARG A 1 259 ? -14.437 6.307 -11.231 1.00 80.81 259 ARG A O 1
ATOM 2057 N N . THR A 1 260 ? -15.894 4.939 -12.233 1.00 78.38 260 THR A N 1
ATOM 2058 C CA . THR A 1 260 ? -16.690 5.974 -12.907 1.00 78.38 260 THR A CA 1
ATOM 2059 C C . THR A 1 260 ? -18.141 6.004 -12.408 1.00 78.38 260 THR A C 1
ATOM 2061 O O . THR A 1 260 ? -18.685 5.010 -11.932 1.00 78.38 260 THR A O 1
ATOM 2064 N N . ASN A 1 261 ? -18.779 7.178 -12.511 1.00 85.88 261 ASN A N 1
ATOM 2065 C CA . ASN A 1 261 ? -20.219 7.381 -12.258 1.00 85.88 261 ASN A CA 1
ATOM 2066 C C . ASN A 1 261 ? -21.061 7.158 -13.531 1.00 85.88 261 ASN A C 1
ATOM 2068 O O . ASN A 1 261 ? -22.172 7.667 -13.642 1.00 85.88 261 ASN A O 1
ATOM 2072 N N . THR A 1 262 ? -20.491 6.489 -14.529 1.00 86.62 262 THR A N 1
ATOM 2073 C CA . THR A 1 262 ? -21.132 6.218 -15.814 1.00 86.62 262 THR A CA 1
ATOM 2074 C C . THR A 1 262 ? -21.459 4.734 -15.914 1.00 86.62 262 THR A C 1
ATOM 2076 O O . THR A 1 262 ? -20.702 3.921 -15.370 1.00 86.62 262 THR A O 1
ATOM 2079 N N . PRO A 1 263 ? -22.537 4.378 -16.632 1.00 90.12 263 PRO A N 1
ATOM 2080 C CA . PRO A 1 263 ? -22.829 2.993 -16.953 1.00 90.12 263 PRO A CA 1
ATOM 2081 C C . PRO A 1 263 ? -21.623 2.300 -17.578 1.00 90.12 263 PRO A C 1
ATOM 2083 O O . PRO A 1 263 ? -20.932 2.887 -18.414 1.00 90.12 263 PRO A O 1
ATOM 2086 N N . ILE A 1 264 ? -21.382 1.039 -17.224 1.00 90.19 264 ILE A N 1
ATOM 2087 C CA . ILE A 1 264 ? -20.309 0.266 -17.855 1.00 90.19 264 ILE A CA 1
ATOM 2088 C C . ILE A 1 264 ? -20.567 0.070 -19.357 1.00 90.19 264 ILE A C 1
ATOM 2090 O O . ILE A 1 264 ? -19.630 0.155 -20.150 1.00 90.19 264 ILE A O 1
ATOM 2094 N N . HIS A 1 265 ? -21.825 -0.138 -19.766 1.00 91.06 265 HIS A N 1
ATOM 2095 C CA . HIS A 1 265 ? -22.251 -0.181 -21.164 1.00 91.06 265 HIS A CA 1
ATOM 2096 C C . HIS A 1 265 ? -23.785 -0.039 -21.311 1.00 91.06 265 HIS A C 1
ATOM 2098 O O . HIS A 1 265 ? -24.521 -1.028 -21.276 1.00 91.06 265 HIS A O 1
ATOM 2104 N N . GLU A 1 266 ? -24.283 1.169 -21.607 1.00 87.12 266 GLU A N 1
ATOM 2105 C CA . GLU A 1 266 ? -25.732 1.476 -21.681 1.00 87.12 266 GLU A CA 1
ATOM 2106 C C . GLU A 1 266 ? -26.531 0.527 -22.591 1.00 87.12 266 GLU A C 1
ATOM 2108 O O . GLU A 1 266 ? -27.634 0.105 -22.247 1.00 87.12 266 GLU A O 1
ATOM 2113 N N . GLY A 1 267 ? -25.953 0.137 -23.734 1.00 89.19 267 GLY A N 1
ATOM 2114 C CA . GLY A 1 267 ? -26.598 -0.756 -24.704 1.00 89.19 267 GLY A CA 1
ATOM 2115 C C . GLY A 1 267 ? -26.961 -2.157 -24.188 1.00 89.19 267 GLY A C 1
ATOM 2116 O O . GLY A 1 267 ? -27.779 -2.820 -24.821 1.00 89.19 267 GLY A O 1
ATOM 2117 N N . TYR A 1 268 ? -26.399 -2.601 -23.056 1.00 90.94 268 TYR A N 1
ATOM 2118 C CA . TYR A 1 268 ? -26.709 -3.905 -22.450 1.00 90.94 268 TYR A CA 1
ATOM 2119 C C . TYR A 1 268 ? -27.758 -3.830 -21.328 1.00 90.94 268 TYR A C 1
ATOM 2121 O O . TYR A 1 268 ? -28.194 -4.871 -20.839 1.00 90.94 268 TYR A O 1
ATOM 2129 N N . GLY A 1 269 ? -28.232 -2.639 -20.940 1.00 92.06 269 GLY A N 1
ATOM 2130 C CA . GLY A 1 269 ? -29.324 -2.514 -19.968 1.00 92.06 269 GLY A CA 1
ATOM 2131 C C . GLY A 1 269 ? -29.048 -3.254 -18.648 1.00 92.06 269 GLY A C 1
ATOM 2132 O O . GLY A 1 269 ? -27.939 -3.227 -18.121 1.00 92.06 269 GLY A O 1
ATOM 2133 N N . ASN A 1 270 ? -30.051 -3.989 -18.160 1.00 94.06 270 ASN A N 1
ATOM 2134 C CA . ASN A 1 270 ? -29.968 -4.802 -16.938 1.00 94.06 270 ASN A CA 1
ATOM 2135 C C . ASN A 1 270 ? -29.328 -6.192 -17.147 1.00 94.06 270 ASN A C 1
ATOM 2137 O O . ASN A 1 270 ? -29.500 -7.069 -16.304 1.00 94.06 270 ASN A O 1
ATOM 2141 N N . GLN A 1 271 ? -28.668 -6.446 -18.279 1.00 95.56 271 GLN A N 1
ATOM 2142 C CA . GLN A 1 271 ? -27.970 -7.711 -18.507 1.00 95.56 271 GLN A CA 1
ATOM 2143 C C . GLN A 1 271 ? -26.612 -7.701 -17.796 1.00 95.56 271 GLN A C 1
ATOM 2145 O O . GLN A 1 271 ? -25.881 -6.718 -17.926 1.00 95.56 271 GLN A O 1
ATOM 2150 N N . GLU A 1 272 ? -26.256 -8.804 -17.123 1.00 96.19 272 GLU A N 1
ATOM 2151 C CA . GLU A 1 272 ? -24.919 -9.009 -16.545 1.00 96.19 272 GLU A CA 1
ATOM 2152 C C . GLU A 1 272 ? -23.869 -8.854 -17.648 1.00 96.19 272 GLU A C 1
ATOM 2154 O O . GLU A 1 272 ? -23.835 -9.621 -18.613 1.00 96.19 272 GLU A O 1
ATOM 2159 N N . TYR A 1 273 ? -23.047 -7.818 -17.523 1.00 95.50 273 TYR A N 1
ATOM 2160 C CA . TYR A 1 273 ? -22.053 -7.445 -18.519 1.00 95.50 273 TYR A CA 1
ATOM 2161 C C . TYR A 1 273 ? -20.649 -7.879 -18.097 1.00 95.50 273 TYR A C 1
ATOM 2163 O O . TYR A 1 273 ? -19.860 -8.314 -18.942 1.00 95.50 273 TYR A O 1
ATOM 2171 N N . PHE A 1 274 ? -20.370 -7.810 -16.794 1.00 96.19 274 PHE A N 1
ATOM 2172 C CA . PHE A 1 274 ? -19.116 -8.226 -16.182 1.00 96.19 274 PHE A CA 1
ATOM 2173 C C . PHE A 1 274 ? -19.357 -8.933 -14.844 1.00 96.19 274 PHE A C 1
ATOM 2175 O O . PHE A 1 274 ? -20.196 -8.498 -14.057 1.00 96.19 274 PHE A O 1
ATOM 2182 N N . LYS A 1 275 ? -18.568 -9.970 -14.555 1.00 97.56 275 LYS A N 1
ATOM 2183 C CA . LYS A 1 275 ? -18.497 -10.640 -13.256 1.00 97.56 275 LYS A CA 1
ATOM 2184 C C . LYS A 1 275 ? -17.044 -10.861 -12.863 1.00 97.56 275 LYS A C 1
ATOM 2186 O O . LYS A 1 275 ? -16.235 -11.315 -13.673 1.00 97.56 275 LYS A O 1
ATOM 2191 N N . PHE A 1 276 ? -16.739 -10.607 -11.602 1.00 96.81 276 PHE A N 1
ATOM 2192 C CA . PHE A 1 276 ? -15.460 -10.925 -10.987 1.00 96.81 276 PHE A CA 1
ATOM 2193 C C . PHE A 1 276 ? -15.678 -11.912 -9.849 1.00 96.81 276 PHE A C 1
ATOM 2195 O O . PHE A 1 276 ? -16.598 -11.730 -9.049 1.00 96.81 276 PHE A O 1
ATOM 2202 N N . LYS A 1 277 ? -14.794 -12.904 -9.732 1.00 97.62 277 LYS A N 1
ATOM 2203 C CA . LYS A 1 277 ? -14.686 -13.740 -8.535 1.00 97.62 277 LYS A CA 1
ATOM 2204 C C . LYS A 1 277 ? -13.244 -13.874 -8.076 1.00 97.62 277 LYS A C 1
ATOM 2206 O O . LYS A 1 277 ? -12.370 -14.122 -8.901 1.00 97.62 277 LYS A O 1
ATOM 2211 N N . LEU A 1 278 ? -13.039 -13.808 -6.764 1.00 97.44 278 LEU A N 1
ATOM 2212 C CA . LEU A 1 278 ? -11.844 -14.318 -6.098 1.00 97.44 278 LEU A CA 1
ATOM 2213 C C . LEU A 1 278 ? -12.174 -15.702 -5.540 1.00 97.44 278 LEU A C 1
ATOM 2215 O O . LEU A 1 278 ? -13.169 -15.862 -4.831 1.00 97.44 278 LEU A O 1
ATOM 2219 N N . LEU A 1 279 ? -11.346 -16.689 -5.850 1.00 97.81 279 LEU A N 1
ATOM 2220 C CA . LEU A 1 279 ? -11.500 -18.080 -5.449 1.00 97.81 279 LEU A CA 1
ATOM 2221 C C . LEU A 1 279 ? -10.275 -18.532 -4.646 1.00 97.81 279 LEU A C 1
ATOM 2223 O O . LEU A 1 279 ? -9.160 -18.089 -4.911 1.00 97.81 279 LEU A O 1
ATOM 2227 N N . SER A 1 280 ? -10.476 -19.439 -3.694 1.00 96.62 280 SER A N 1
ATOM 2228 C CA . SER A 1 280 ? -9.403 -20.109 -2.957 1.00 96.62 280 SER A CA 1
ATOM 2229 C C . SER A 1 280 ? -8.564 -21.014 -3.878 1.00 96.62 280 SER A C 1
ATOM 2231 O O . SER A 1 280 ? -8.970 -21.282 -5.016 1.00 96.62 280 SER A O 1
ATOM 2233 N N . PRO A 1 281 ? -7.441 -21.588 -3.404 1.00 95.12 281 PRO A N 1
ATOM 2234 C CA . PRO A 1 281 ? -6.656 -22.536 -4.194 1.00 95.12 281 PRO A CA 1
ATOM 2235 C C . PRO A 1 281 ? -7.427 -23.824 -4.533 1.00 95.12 281 PRO A C 1
ATOM 2237 O O . PRO A 1 281 ? -7.032 -24.564 -5.429 1.00 95.12 281 PRO A O 1
ATOM 2240 N N . GLN A 1 282 ? -8.530 -24.097 -3.824 1.00 94.44 282 GLN A N 1
ATOM 2241 C CA . GLN A 1 282 ? -9.460 -25.202 -4.074 1.00 94.44 282 GLN A CA 1
ATOM 2242 C C . GLN A 1 282 ? -10.637 -24.796 -4.981 1.00 94.44 282 GLN A C 1
ATOM 2244 O O . GLN A 1 282 ? -11.571 -25.576 -5.149 1.00 94.44 282 GLN A O 1
ATOM 2249 N N . LEU A 1 283 ? -10.587 -23.598 -5.579 1.00 93.38 283 LEU A N 1
ATOM 2250 C CA . LEU A 1 283 ? -11.629 -23.009 -6.429 1.00 93.38 283 LEU A CA 1
ATOM 2251 C C . LEU A 1 283 ? -12.953 -22.723 -5.699 1.00 93.38 283 LEU A C 1
ATOM 2253 O O . LEU A 1 283 ? -14.010 -22.634 -6.324 1.00 93.38 283 LEU A O 1
ATOM 2257 N N . GLU A 1 284 ? -12.905 -22.533 -4.380 1.00 95.56 284 GLU A N 1
ATOM 2258 C CA . GLU A 1 284 ? -14.068 -22.121 -3.588 1.00 95.56 284 GLU A CA 1
ATOM 2259 C C . GLU A 1 284 ? -14.196 -20.594 -3.574 1.00 95.56 284 GLU A C 1
ATOM 2261 O O . GLU A 1 284 ? -13.204 -19.883 -3.450 1.00 95.56 284 GLU A O 1
ATOM 2266 N N . GLU A 1 285 ? -15.412 -20.065 -3.697 1.00 96.94 285 GLU A N 1
ATOM 2267 C CA . GLU A 1 285 ? -15.640 -18.619 -3.794 1.00 96.94 285 GLU A CA 1
ATOM 2268 C C . GLU A 1 285 ? -15.328 -17.885 -2.478 1.00 96.94 285 GLU A C 1
ATOM 2270 O O . GLU A 1 285 ? -15.916 -18.178 -1.438 1.00 96.94 285 GLU A O 1
ATOM 2275 N N . LYS A 1 286 ? -14.421 -16.902 -2.541 1.00 93.94 286 LYS A N 1
ATOM 2276 C CA . LYS A 1 286 ? -14.091 -15.973 -1.444 1.00 93.94 286 LYS A CA 1
ATOM 2277 C C . LYS A 1 286 ? -14.838 -14.645 -1.577 1.00 93.94 286 LYS A C 1
ATOM 2279 O O . LYS A 1 286 ? -15.274 -14.074 -0.583 1.00 93.94 286 LYS A O 1
ATOM 2284 N N . LEU A 1 287 ? -14.958 -14.151 -2.807 1.00 94.31 287 LEU A N 1
ATOM 2285 C CA . LEU A 1 287 ? -15.651 -12.912 -3.161 1.00 94.31 287 LEU A CA 1
ATOM 2286 C C . LEU A 1 287 ? -16.240 -13.062 -4.563 1.00 94.31 287 LEU A C 1
ATOM 2288 O O . LEU A 1 287 ? -15.588 -13.618 -5.445 1.00 94.31 287 LEU A O 1
ATOM 2292 N N . SER A 1 288 ? -17.421 -12.495 -4.791 1.00 95.31 288 SER A N 1
ATOM 2293 C CA . SER A 1 288 ? -17.986 -12.319 -6.127 1.00 95.31 288 SER A CA 1
ATOM 2294 C C . SER A 1 288 ? -18.712 -10.984 -6.216 1.00 95.31 288 SER A C 1
ATOM 2296 O O . SER A 1 288 ? -19.407 -10.588 -5.282 1.00 95.31 288 SER A O 1
ATOM 2298 N N . PHE A 1 289 ? -18.595 -10.314 -7.359 1.00 94.56 289 PHE A N 1
ATOM 2299 C CA . PHE A 1 289 ? -19.450 -9.184 -7.706 1.00 94.56 289 PHE A CA 1
ATOM 2300 C C . PHE A 1 289 ? -19.738 -9.163 -9.206 1.00 94.56 289 PHE A C 1
ATOM 2302 O O . PHE A 1 289 ? -18.985 -9.708 -10.014 1.00 94.56 289 PHE A O 1
ATOM 2309 N N . GLU A 1 290 ? -20.848 -8.537 -9.568 1.00 96.12 290 GLU A N 1
ATOM 2310 C CA . GLU A 1 290 ? -21.339 -8.446 -10.939 1.00 96.12 290 GLU A CA 1
ATOM 2311 C C . GLU A 1 290 ? -21.770 -7.015 -11.251 1.00 96.12 290 GLU A C 1
ATOM 2313 O O . GLU A 1 290 ? -22.241 -6.300 -10.368 1.00 96.12 290 GLU A O 1
ATOM 2318 N N . LEU A 1 291 ? -21.569 -6.602 -12.502 1.00 95.25 291 LEU A N 1
ATOM 2319 C CA . LEU A 1 291 ? -22.028 -5.333 -13.048 1.00 95.25 291 LEU A CA 1
ATOM 2320 C C . LEU A 1 291 ? -22.932 -5.622 -14.242 1.00 95.25 291 LEU A C 1
ATOM 2322 O O . LEU A 1 291 ? -22.502 -6.214 -15.238 1.00 95.25 291 LEU A O 1
ATOM 2326 N N . ASN A 1 292 ? -24.171 -5.152 -14.162 1.00 95.88 292 ASN A N 1
ATOM 2327 C CA . ASN A 1 292 ? -25.051 -5.057 -15.318 1.00 95.88 292 ASN A CA 1
ATOM 2328 C C . ASN A 1 292 ? -24.611 -3.911 -16.238 1.00 95.88 292 ASN A C 1
ATOM 2330 O O . ASN A 1 292 ? -23.935 -2.985 -15.795 1.00 95.88 292 ASN A O 1
ATOM 2334 N N . GLY A 1 293 ? -25.026 -3.925 -17.506 1.00 93.75 293 GLY A N 1
ATOM 2335 C CA . GLY A 1 293 ? -24.683 -2.876 -18.479 1.00 93.75 293 GLY A CA 1
ATOM 2336 C C . GLY A 1 293 ? -24.963 -1.443 -17.997 1.00 93.75 293 GLY A C 1
ATOM 2337 O O . GLY A 1 293 ? -24.180 -0.532 -18.262 1.00 93.75 293 GLY A O 1
ATOM 2338 N N . THR A 1 294 ? -26.043 -1.233 -17.245 1.00 93.31 294 THR A N 1
ATOM 2339 C CA . THR A 1 294 ? -26.414 0.075 -16.678 1.00 93.31 294 THR A CA 1
ATOM 2340 C C . THR A 1 294 ? -25.820 0.378 -15.304 1.00 93.31 294 THR A C 1
ATOM 2342 O O . THR A 1 294 ? -26.093 1.451 -14.773 1.00 93.31 294 THR A O 1
ATOM 2345 N N . ASP A 1 295 ? -25.045 -0.533 -14.711 1.00 94.12 295 ASP A N 1
ATOM 2346 C CA . ASP A 1 295 ? -24.418 -0.298 -13.409 1.00 94.12 295 ASP A CA 1
ATOM 2347 C C . ASP A 1 295 ? -23.209 0.638 -13.521 1.00 94.12 295 ASP A C 1
ATOM 2349 O O . ASP A 1 295 ? -22.449 0.597 -14.494 1.00 94.12 295 ASP A O 1
ATOM 2353 N N . ASN A 1 296 ? -23.004 1.435 -12.469 1.00 89.50 296 ASN A N 1
ATOM 2354 C CA . ASN A 1 296 ? -21.893 2.372 -12.349 1.00 89.50 296 ASN A CA 1
ATOM 2355 C C . ASN A 1 296 ? -20.856 1.801 -11.386 1.00 89.50 296 ASN A C 1
ATOM 2357 O O . ASN A 1 296 ? -21.189 1.446 -10.253 1.00 89.50 296 ASN A O 1
ATOM 2361 N N . SER A 1 297 ? -19.581 1.765 -11.775 1.00 85.69 297 SER A N 1
ATOM 2362 C CA . SER A 1 297 ? -18.556 1.179 -10.907 1.00 85.69 297 SER A CA 1
ATOM 2363 C C . SER A 1 297 ? -18.391 1.946 -9.592 1.00 85.69 297 SER A C 1
ATOM 2365 O O . SER A 1 297 ? -17.997 1.327 -8.611 1.00 85.69 297 SER A O 1
ATOM 2367 N N . LYS A 1 298 ? -18.754 3.237 -9.514 1.00 84.31 298 LYS A N 1
ATOM 2368 C CA . LYS A 1 298 ? -18.770 4.055 -8.281 1.00 84.31 298 LYS A CA 1
ATOM 2369 C C . LYS A 1 298 ? -19.937 3.809 -7.311 1.00 84.31 298 LYS A C 1
ATOM 2371 O O . LYS A 1 298 ? -19.900 4.385 -6.228 1.00 84.31 298 LYS A O 1
ATOM 2376 N N . ASP A 1 299 ? -20.917 2.965 -7.636 1.00 85.94 299 ASP A N 1
ATOM 2377 C CA . ASP A 1 299 ? -22.019 2.683 -6.705 1.00 85.94 299 ASP A CA 1
ATOM 2378 C C . ASP A 1 299 ? -21.515 2.102 -5.374 1.00 85.94 299 ASP A C 1
ATOM 2380 O O . ASP A 1 299 ? -20.627 1.243 -5.341 1.00 85.94 299 ASP A O 1
ATOM 2384 N N . ASP A 1 300 ? -22.135 2.524 -4.269 1.00 81.12 300 ASP A N 1
ATOM 2385 C CA . ASP A 1 300 ? -21.714 2.148 -2.913 1.00 81.12 300 ASP A CA 1
ATOM 2386 C C . ASP A 1 300 ? -21.756 0.640 -2.655 1.00 81.12 300 ASP A C 1
ATOM 2388 O O . ASP A 1 300 ? -20.985 0.121 -1.846 1.00 81.12 300 ASP A O 1
ATOM 2392 N N . LYS A 1 301 ? -22.608 -0.082 -3.393 1.00 87.56 301 LYS A N 1
ATOM 2393 C CA . LYS A 1 301 ? -22.730 -1.545 -3.319 1.00 87.56 301 LYS A CA 1
ATOM 2394 C C . LYS A 1 301 ? -21.429 -2.287 -3.659 1.00 87.56 301 LYS A C 1
ATOM 2396 O O . LYS A 1 301 ? -21.323 -3.463 -3.339 1.00 87.56 301 LYS A O 1
ATOM 2401 N N . TYR A 1 302 ? -20.454 -1.610 -4.269 1.00 82.94 302 TYR A N 1
ATOM 2402 C CA . TYR A 1 302 ? -19.145 -2.163 -4.621 1.00 82.94 302 TYR A CA 1
ATOM 2403 C C . TYR A 1 302 ? -18.001 -1.703 -3.698 1.00 82.94 302 TYR A C 1
ATOM 2405 O O . TYR A 1 302 ? -16.845 -2.064 -3.915 1.00 82.94 302 TYR A O 1
ATOM 2413 N N . ASN A 1 303 ? -18.279 -0.895 -2.667 1.00 79.00 303 ASN A N 1
ATOM 2414 C CA . ASN A 1 303 ? -17.235 -0.370 -1.775 1.00 79.00 303 ASN A CA 1
ATOM 2415 C C . ASN A 1 303 ? -16.557 -1.469 -0.938 1.00 79.00 303 ASN A C 1
ATOM 2417 O O . ASN A 1 303 ? -15.412 -1.302 -0.531 1.00 79.00 303 ASN A O 1
ATOM 2421 N N . ASN A 1 304 ? -17.235 -2.600 -0.726 1.00 77.81 304 ASN A N 1
ATOM 2422 C CA . ASN A 1 304 ? -16.736 -3.757 0.021 1.00 77.81 304 ASN A CA 1
ATOM 2423 C C . ASN A 1 304 ? -15.701 -4.610 -0.738 1.00 77.81 304 ASN A C 1
ATOM 2425 O O . ASN A 1 304 ? -15.228 -5.594 -0.182 1.00 77.81 304 ASN A O 1
ATOM 2429 N N . ILE A 1 305 ? -15.379 -4.275 -1.993 1.00 79.06 305 ILE A N 1
ATOM 2430 C CA . ILE A 1 305 ? -14.337 -4.962 -2.774 1.00 79.06 305 ILE A CA 1
ATOM 2431 C C . ILE A 1 305 ? -12.936 -4.530 -2.312 1.00 79.06 305 ILE A C 1
ATOM 2433 O O . ILE A 1 305 ? -12.003 -5.327 -2.357 1.00 79.06 305 ILE A O 1
ATOM 2437 N N . ASN A 1 306 ? -12.790 -3.275 -1.869 1.00 75.56 306 ASN A N 1
ATOM 2438 C CA . ASN A 1 306 ? -11.526 -2.756 -1.349 1.00 75.56 306 ASN A CA 1
ATOM 2439 C C . ASN A 1 306 ? -11.158 -3.437 -0.027 1.00 75.56 306 ASN A C 1
ATOM 2441 O O . ASN A 1 306 ? -11.996 -3.521 0.871 1.00 75.56 306 ASN A O 1
ATOM 2445 N N . GLY A 1 307 ? -9.900 -3.863 0.096 1.00 67.50 307 GLY A N 1
ATOM 2446 C CA . GLY A 1 307 ? -9.374 -4.479 1.318 1.00 67.50 307 GLY A CA 1
ATOM 2447 C C . GLY A 1 307 ? -9.739 -5.955 1.480 1.00 67.50 307 GLY A C 1
ATOM 2448 O O . GLY A 1 307 ? -9.653 -6.501 2.575 1.00 67.50 307 GLY A O 1
ATOM 2449 N N . VAL A 1 308 ? -10.202 -6.617 0.412 1.00 82.88 308 VAL A N 1
ATOM 2450 C CA . VAL A 1 308 ? -10.417 -8.069 0.438 1.00 82.88 308 VAL A CA 1
ATOM 2451 C C . VAL A 1 308 ? -9.094 -8.788 0.210 1.00 82.88 308 VAL A C 1
ATOM 2453 O O . VAL A 1 308 ? -8.478 -8.618 -0.843 1.00 82.88 308 VAL A O 1
ATOM 2456 N N . ASN A 1 309 ? -8.707 -9.640 1.161 1.00 86.06 309 ASN A N 1
ATOM 2457 C CA . ASN A 1 309 ? -7.433 -10.347 1.105 1.00 86.06 309 ASN A CA 1
ATOM 2458 C C . ASN A 1 309 ? -7.435 -11.501 0.088 1.00 86.06 309 ASN A C 1
ATOM 2460 O O . ASN A 1 309 ? -8.316 -12.375 0.093 1.00 86.06 309 ASN A O 1
ATOM 2464 N N . PHE A 1 310 ? -6.386 -11.572 -0.721 1.00 90.56 310 PHE A N 1
ATOM 2465 C CA . PHE A 1 310 ? -5.999 -12.733 -1.512 1.00 90.56 310 PHE A CA 1
ATOM 2466 C C . PHE A 1 310 ? -4.766 -13.411 -0.898 1.00 90.56 310 PHE A C 1
ATOM 2468 O O . PHE A 1 310 ? -4.209 -12.941 0.080 1.00 90.56 310 PHE A O 1
ATOM 2475 N N . GLN A 1 311 ? -4.367 -14.555 -1.440 1.00 88.38 311 GLN A N 1
ATOM 2476 C CA . GLN A 1 311 ? -3.074 -15.183 -1.151 1.00 88.38 311 GLN A CA 1
ATOM 2477 C C . GLN A 1 311 ? -2.497 -15.749 -2.449 1.00 88.38 311 GLN A C 1
ATOM 2479 O O . GLN A 1 311 ? -3.231 -16.037 -3.401 1.00 88.38 311 GLN A O 1
ATOM 2484 N N . VAL A 1 312 ? -1.183 -15.958 -2.496 1.00 85.06 312 VAL A N 1
ATOM 2485 C CA . VAL A 1 312 ? -0.562 -16.689 -3.607 1.00 85.06 312 VAL A CA 1
ATOM 2486 C C . VAL A 1 312 ? -1.170 -18.094 -3.699 1.00 85.06 312 VAL A C 1
ATOM 2488 O O . VAL A 1 312 ? -1.257 -18.826 -2.716 1.00 85.06 312 VAL A O 1
ATOM 2491 N N . GLY A 1 313 ? -1.596 -18.475 -4.903 1.00 90.00 313 GLY A N 1
ATOM 2492 C CA . GLY A 1 313 ? -2.299 -19.727 -5.180 1.00 90.00 313 GLY A CA 1
ATOM 2493 C C . GLY A 1 313 ? -3.820 -19.601 -5.281 1.00 90.00 313 GLY A C 1
ATOM 2494 O O . GLY A 1 313 ? -4.436 -20.531 -5.799 1.00 90.00 313 GLY A O 1
ATOM 2495 N N . ASP A 1 314 ? -4.411 -18.481 -4.854 1.00 97.31 314 ASP A N 1
ATOM 2496 C CA . ASP A 1 314 ? -5.809 -18.149 -5.155 1.00 97.31 314 ASP A CA 1
ATOM 2497 C C . ASP A 1 314 ? -6.021 -17.961 -6.668 1.00 97.31 314 ASP A C 1
ATOM 2499 O O . ASP A 1 314 ? -5.072 -17.801 -7.445 1.00 97.31 314 ASP A O 1
ATOM 2503 N N . PHE A 1 315 ? -7.286 -17.942 -7.091 1.00 97.56 315 PHE A N 1
ATOM 2504 C CA . PHE A 1 315 ? -7.665 -17.715 -8.481 1.00 97.56 315 PHE A CA 1
ATOM 2505 C C . PHE A 1 315 ? -8.603 -16.520 -8.643 1.00 97.56 315 PHE A C 1
ATOM 2507 O O . PHE A 1 315 ? -9.461 -16.259 -7.806 1.00 97.56 315 PHE A O 1
ATOM 2514 N N . ILE A 1 316 ? -8.484 -15.829 -9.772 1.00 96.94 316 ILE A N 1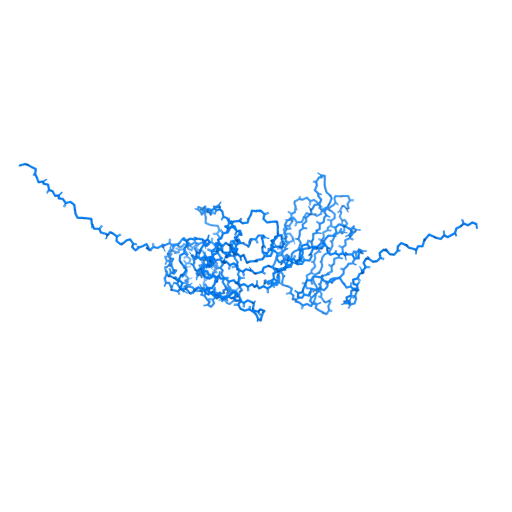
ATOM 2515 C CA . ILE A 1 316 ? -9.421 -14.811 -10.231 1.00 96.94 316 ILE A CA 1
ATOM 2516 C C . ILE A 1 316 ? -10.177 -15.349 -11.433 1.00 96.94 316 ILE A C 1
ATOM 2518 O O . ILE A 1 316 ? -9.576 -15.721 -12.440 1.00 96.94 316 ILE A O 1
ATOM 2522 N N . GLN A 1 317 ? -11.502 -15.343 -11.351 1.00 97.69 317 GLN A N 1
ATOM 2523 C CA . GLN A 1 317 ? -12.369 -15.619 -12.486 1.00 97.69 317 GLN A CA 1
ATOM 2524 C C . GLN A 1 317 ? -12.967 -14.313 -12.998 1.00 97.69 317 GLN A C 1
ATOM 2526 O O . GLN A 1 317 ? -13.585 -13.568 -12.237 1.00 97.69 317 GLN A O 1
ATOM 2531 N N . LEU A 1 318 ? -12.819 -14.066 -14.296 1.00 97.25 318 LEU A N 1
ATOM 2532 C CA . LEU A 1 318 ? -13.440 -12.945 -14.990 1.00 97.25 318 LEU A CA 1
ATOM 2533 C C . LEU A 1 318 ? -14.457 -13.478 -15.990 1.00 97.25 318 LEU A C 1
ATOM 2535 O O . LEU A 1 318 ? -14.116 -14.306 -16.838 1.00 97.25 318 LEU A O 1
ATOM 2539 N N . GLU A 1 319 ? -15.686 -12.979 -15.923 1.00 97.19 319 GLU A N 1
ATOM 2540 C CA . GLU A 1 319 ? -16.696 -13.187 -16.957 1.00 97.19 319 GLU A CA 1
ATOM 2541 C C . GLU A 1 319 ? -17.065 -11.845 -17.575 1.00 97.19 319 GLU A C 1
ATOM 2543 O O . GLU A 1 319 ? -17.254 -10.860 -16.866 1.00 97.19 319 GLU A O 1
ATOM 2548 N N . HIS A 1 320 ? -17.117 -11.775 -18.903 1.00 95.19 320 HIS A N 1
ATOM 2549 C CA . HIS A 1 320 ? -17.380 -10.522 -19.606 1.00 95.19 320 HIS A CA 1
ATOM 2550 C C . HIS A 1 320 ? -18.034 -10.797 -20.963 1.00 95.19 320 HIS A C 1
ATOM 2552 O O . HIS A 1 320 ? -17.583 -11.666 -21.716 1.00 95.19 320 HIS A O 1
ATOM 2558 N N . LEU A 1 321 ? -19.091 -10.051 -21.306 1.00 94.88 321 LEU A N 1
ATOM 2559 C CA . LEU A 1 321 ? -19.808 -10.242 -22.578 1.00 94.88 321 LEU A CA 1
ATOM 2560 C C . LEU A 1 321 ? -18.955 -9.872 -23.799 1.00 94.88 321 LEU A C 1
ATOM 2562 O O . LEU A 1 321 ? -19.013 -10.554 -24.821 1.00 94.88 321 LEU A O 1
ATOM 2566 N N . GLU A 1 322 ? -18.125 -8.838 -23.662 1.00 92.88 322 GLU A N 1
ATOM 2567 C CA . GLU A 1 322 ? -17.129 -8.394 -24.649 1.00 92.88 322 GLU A CA 1
ATOM 2568 C C . GLU A 1 322 ? -15.680 -8.561 -24.131 1.00 92.88 322 GLU A C 1
ATOM 2570 O O . GLU A 1 322 ? -15.041 -7.576 -23.766 1.00 92.88 322 GLU A O 1
ATOM 2575 N N . PRO A 1 323 ? -15.139 -9.792 -24.037 1.00 91.31 323 PRO A N 1
ATOM 2576 C CA . PRO A 1 323 ? -13.907 -10.070 -23.286 1.00 91.31 323 PRO A CA 1
ATOM 2577 C C . PRO A 1 323 ? -12.665 -9.338 -23.811 1.00 91.31 323 PRO A C 1
ATOM 2579 O O . PRO A 1 323 ? -11.755 -9.075 -23.035 1.00 91.31 323 PRO A O 1
ATOM 2582 N N . PHE A 1 324 ? -12.650 -8.929 -25.084 1.00 88.62 324 PHE A N 1
ATOM 2583 C CA . PHE A 1 324 ? -11.593 -8.101 -25.683 1.00 88.62 324 PHE A CA 1
ATOM 2584 C C . PHE A 1 324 ? -11.454 -6.702 -25.050 1.00 88.62 324 PHE A C 1
ATOM 2586 O O . PHE A 1 324 ? -10.523 -5.971 -25.373 1.00 88.62 324 PHE A O 1
ATOM 2593 N N . ARG A 1 325 ? -12.382 -6.303 -24.171 1.00 90.50 325 ARG A N 1
ATOM 2594 C CA . ARG A 1 325 ? -12.311 -5.064 -23.380 1.00 90.50 325 ARG A CA 1
ATOM 2595 C C . ARG A 1 325 ? -11.562 -5.212 -22.064 1.00 90.50 325 ARG A C 1
ATOM 2597 O O . ARG A 1 325 ? -11.306 -4.205 -21.403 1.00 90.50 325 ARG A O 1
ATOM 2604 N N . ILE A 1 326 ? -11.223 -6.440 -21.692 1.00 91.88 326 ILE A N 1
ATOM 2605 C CA . ILE A 1 326 ? -10.353 -6.717 -20.561 1.00 91.88 326 ILE A CA 1
ATOM 2606 C C . ILE A 1 326 ? -8.915 -6.563 -21.045 1.00 91.88 326 ILE A C 1
ATOM 2608 O O . ILE A 1 326 ? -8.498 -7.210 -22.010 1.00 91.88 326 ILE A O 1
ATOM 2612 N N . ALA A 1 327 ? -8.157 -5.729 -20.349 1.00 88.12 327 ALA A N 1
ATOM 2613 C CA . ALA A 1 327 ? -6.710 -5.725 -20.440 1.00 88.12 327 ALA A CA 1
ATOM 2614 C C . ALA A 1 327 ? -6.156 -6.127 -19.077 1.00 88.12 327 ALA A C 1
ATOM 2616 O O . ALA A 1 327 ? -6.553 -5.574 -18.055 1.00 88.12 327 ALA A O 1
ATOM 2617 N N . ILE A 1 328 ? -5.262 -7.111 -19.064 1.00 88.50 328 ILE A N 1
ATOM 2618 C CA . ILE A 1 328 ? -4.486 -7.429 -17.872 1.00 88.50 328 ILE A CA 1
ATOM 2619 C C . ILE A 1 328 ? -3.076 -6.959 -18.137 1.00 88.50 328 ILE A C 1
ATOM 2621 O O . ILE A 1 328 ? -2.505 -7.252 -19.185 1.00 88.50 328 ILE A O 1
ATOM 2625 N N . TYR A 1 329 ? -2.547 -6.220 -17.183 1.00 78.69 329 TYR A N 1
ATOM 2626 C CA . TYR A 1 329 ? -1.161 -5.823 -17.172 1.00 78.69 329 TYR A CA 1
ATOM 2627 C C . TYR A 1 329 ? -0.465 -6.588 -16.061 1.00 78.69 329 TYR A C 1
ATOM 2629 O O . TYR A 1 329 ? -1.000 -6.676 -14.952 1.00 78.69 329 TYR A O 1
ATOM 2637 N N . ASP A 1 330 ? 0.678 -7.179 -16.387 1.00 66.62 330 ASP A N 1
ATOM 2638 C CA . ASP A 1 330 ? 1.519 -7.848 -15.403 1.00 66.62 330 ASP A CA 1
ATOM 2639 C C . ASP A 1 330 ? 2.167 -6.825 -14.455 1.00 66.62 330 ASP A C 1
ATOM 2641 O O . ASP A 1 330 ? 1.946 -5.613 -14.544 1.00 66.62 330 ASP A O 1
ATOM 2645 N N . TYR A 1 331 ? 2.998 -7.326 -13.540 1.00 58.41 331 TYR A N 1
ATOM 2646 C CA . TYR A 1 331 ? 3.837 -6.501 -12.668 1.00 58.41 331 TYR A CA 1
ATOM 2647 C C . TYR A 1 331 ? 4.690 -5.475 -13.448 1.00 58.41 331 TYR A C 1
ATOM 2649 O O . TYR A 1 331 ? 5.080 -4.440 -12.907 1.00 58.41 331 TYR A O 1
ATOM 2657 N N . ASP A 1 332 ? 4.967 -5.749 -14.723 1.00 52.56 332 ASP A N 1
ATOM 2658 C CA . ASP A 1 332 ? 5.806 -4.968 -15.626 1.00 52.56 332 ASP A CA 1
ATOM 2659 C C . ASP A 1 332 ? 5.033 -3.889 -16.378 1.00 52.56 332 ASP A C 1
ATOM 2661 O O . ASP A 1 332 ? 5.640 -3.070 -17.068 1.00 52.56 332 ASP A O 1
ATOM 2665 N N . GLY A 1 333 ? 3.711 -3.827 -16.197 1.00 56.44 333 GLY A N 1
ATOM 2666 C CA . GLY A 1 333 ? 2.847 -2.958 -16.985 1.00 56.44 333 GLY A CA 1
ATOM 2667 C C . GLY A 1 333 ? 2.747 -3.412 -18.442 1.00 56.44 333 GLY A C 1
ATOM 2668 O O . GLY A 1 333 ? 2.170 -2.697 -19.265 1.00 56.44 333 GLY A O 1
ATOM 2669 N N . ASN A 1 334 ? 3.282 -4.590 -18.775 1.00 65.75 334 ASN A N 1
ATOM 2670 C CA . ASN A 1 334 ? 3.134 -5.182 -20.089 1.00 65.75 334 ASN A CA 1
ATOM 2671 C C . ASN A 1 334 ? 1.732 -5.753 -20.201 1.00 65.75 334 ASN A C 1
ATOM 2673 O O . ASN A 1 334 ? 1.215 -6.383 -19.280 1.00 65.75 334 ASN A O 1
ATOM 2677 N N . ASN A 1 335 ? 1.116 -5.552 -21.361 1.00 75.12 335 ASN A N 1
ATOM 2678 C CA . ASN A 1 335 ? -0.147 -6.202 -21.649 1.00 75.12 335 ASN A CA 1
ATOM 2679 C C . ASN A 1 335 ? 0.087 -7.718 -21.726 1.00 75.12 335 ASN A C 1
ATOM 2681 O O . ASN A 1 335 ? 0.848 -8.196 -22.571 1.00 75.12 335 ASN A O 1
ATOM 2685 N N . VAL A 1 336 ? -0.557 -8.460 -20.833 1.00 82.44 336 VAL A N 1
ATOM 2686 C CA . VAL A 1 336 ? -0.535 -9.918 -20.840 1.00 82.44 336 VAL A CA 1
ATOM 2687 C C . VAL A 1 336 ? -1.318 -10.384 -22.056 1.00 82.44 336 VAL A C 1
ATOM 2689 O O . VAL A 1 336 ? -2.477 -10.018 -22.231 1.00 82.44 336 VAL A O 1
ATOM 2692 N N . ASN A 1 337 ? -0.708 -11.219 -22.897 1.00 84.38 337 ASN A N 1
ATOM 2693 C CA . ASN A 1 337 ? -1.406 -11.773 -24.050 1.00 84.38 337 ASN A CA 1
ATOM 2694 C C . ASN A 1 337 ? -2.525 -12.718 -23.583 1.00 84.38 337 ASN A C 1
ATOM 2696 O O . ASN A 1 337 ? -2.267 -13.839 -23.140 1.00 84.38 337 ASN A O 1
ATOM 2700 N N . LEU A 1 338 ? -3.769 -12.248 -23.666 1.00 87.81 338 LEU A N 1
ATOM 2701 C CA . LEU A 1 338 ? -4.936 -12.983 -23.200 1.00 87.81 338 LEU A CA 1
ATOM 2702 C C . LEU A 1 338 ? -5.493 -13.886 -24.295 1.00 87.81 338 LEU A C 1
ATOM 2704 O O . LEU A 1 338 ? -5.836 -13.445 -25.395 1.00 87.81 338 LEU A O 1
ATOM 2708 N N . LYS A 1 339 ? -5.729 -15.152 -23.949 1.00 91.56 339 LYS A N 1
ATOM 2709 C CA . LYS A 1 339 ? -6.625 -16.000 -24.731 1.00 91.56 339 LYS A CA 1
ATOM 2710 C C . LYS A 1 339 ? -8.063 -15.638 -24.371 1.00 91.56 339 LYS A C 1
ATOM 2712 O O . LYS A 1 339 ? -8.630 -16.193 -23.432 1.00 91.56 339 LYS A O 1
ATOM 2717 N N . TYR A 1 340 ? -8.633 -14.687 -25.108 1.00 91.69 340 TYR A N 1
ATOM 2718 C CA . TYR A 1 340 ? -9.969 -14.168 -24.830 1.00 91.69 340 TYR A CA 1
ATOM 2719 C C . TYR A 1 340 ? -11.058 -15.244 -24.915 1.00 91.69 340 TYR A C 1
ATOM 2721 O O . TYR A 1 340 ? -11.251 -15.902 -25.938 1.00 91.69 340 TYR A O 1
ATOM 2729 N N . SER A 1 341 ? -11.833 -15.349 -23.843 1.00 93.12 341 SER A N 1
ATOM 2730 C CA . SER A 1 341 ? -13.061 -16.135 -23.745 1.00 93.12 341 SER A CA 1
ATOM 2731 C C . SER A 1 341 ? -14.051 -15.402 -22.843 1.00 93.12 341 SER A C 1
ATOM 2733 O O . SER A 1 341 ? -13.661 -14.560 -22.038 1.00 93.12 341 SER A O 1
ATOM 2735 N N . LYS A 1 342 ? -15.348 -15.717 -22.957 1.00 93.62 342 LYS A N 1
ATOM 2736 C CA . LYS A 1 342 ? -16.382 -15.097 -22.104 1.00 93.62 342 LYS A CA 1
ATOM 2737 C C . LYS A 1 342 ? -16.154 -15.326 -20.612 1.00 93.62 342 LYS A C 1
ATOM 2739 O O . LYS A 1 342 ? -16.633 -14.536 -19.817 1.00 93.62 342 LYS A O 1
ATOM 2744 N N . LYS A 1 343 ? -15.454 -16.406 -20.269 1.00 96.19 343 LYS A N 1
ATOM 2745 C CA . LYS A 1 343 ? -15.040 -16.789 -18.923 1.00 96.19 343 LYS A CA 1
ATOM 2746 C C . LYS A 1 343 ? -13.551 -17.108 -18.967 1.00 96.19 343 LYS A C 1
ATOM 2748 O O . LYS A 1 343 ? -13.152 -17.973 -19.748 1.00 96.19 343 LYS A O 1
ATOM 2753 N N . MET A 1 344 ? -12.752 -16.418 -18.167 1.00 95.81 344 MET A N 1
ATOM 2754 C CA . MET A 1 344 ? -11.305 -16.607 -18.050 1.00 95.81 344 MET A CA 1
ATOM 2755 C C . MET A 1 344 ? -10.944 -16.840 -16.584 1.00 95.81 344 MET A C 1
ATOM 2757 O O . MET A 1 344 ? -11.541 -16.225 -15.702 1.00 95.81 344 MET A O 1
ATOM 2761 N N . LEU A 1 345 ? -9.981 -17.726 -16.333 1.00 96.81 345 LEU A N 1
ATOM 2762 C CA . LEU A 1 345 ? -9.484 -18.044 -14.998 1.00 96.81 345 LEU A CA 1
ATOM 2763 C C . LEU A 1 345 ? -7.992 -17.727 -14.924 1.00 96.81 345 LEU A C 1
ATOM 2765 O O . LEU A 1 345 ? -7.237 -18.105 -15.821 1.00 96.81 345 LEU A O 1
ATOM 2769 N N . PHE A 1 346 ? -7.572 -17.060 -13.857 1.00 95.31 346 PHE A N 1
ATOM 2770 C CA . PHE A 1 346 ? -6.193 -16.657 -13.629 1.00 95.31 346 PHE A CA 1
ATOM 2771 C C . PHE A 1 346 ? -5.738 -17.119 -12.256 1.00 95.31 346 PHE A C 1
ATOM 2773 O O . PHE A 1 346 ? -6.432 -16.883 -11.277 1.00 95.31 346 PHE A O 1
ATOM 2780 N N . LYS A 1 347 ? -4.565 -17.734 -12.167 1.00 94.25 347 LYS A N 1
ATOM 2781 C CA . LYS A 1 347 ? -3.924 -18.047 -10.894 1.00 94.25 347 LYS A CA 1
ATOM 2782 C C . LYS A 1 347 ? -3.102 -16.853 -10.425 1.00 94.25 347 LYS A C 1
ATOM 2784 O O . LYS A 1 347 ? -2.325 -16.301 -11.205 1.00 94.25 347 LYS A O 1
ATOM 2789 N N . ILE A 1 348 ? -3.246 -16.488 -9.156 1.00 92.12 348 ILE A N 1
ATOM 2790 C CA . ILE A 1 348 ? -2.383 -15.518 -8.487 1.00 92.12 348 ILE A CA 1
ATOM 2791 C C . ILE A 1 348 ? -1.072 -16.224 -8.138 1.00 92.12 348 ILE A C 1
ATOM 2793 O O . ILE A 1 348 ? -1.050 -17.175 -7.357 1.00 92.12 348 ILE A O 1
ATOM 2797 N N . THR A 1 349 ? 0.027 -15.778 -8.734 1.00 83.62 349 THR A N 1
ATOM 2798 C CA . THR A 1 349 ? 1.381 -16.290 -8.475 1.00 83.62 349 THR A CA 1
ATOM 2799 C C . THR A 1 349 ? 2.271 -15.185 -7.920 1.00 83.62 349 THR A C 1
ATOM 2801 O O . THR A 1 349 ? 1.916 -14.011 -8.023 1.00 83.62 349 THR A O 1
ATOM 2804 N N . GLU A 1 350 ? 3.435 -15.543 -7.375 1.00 71.06 350 GLU A N 1
ATOM 2805 C CA . GLU A 1 350 ? 4.441 -14.572 -6.910 1.00 71.06 350 GLU A CA 1
ATOM 2806 C C . GLU A 1 350 ? 4.892 -13.610 -8.021 1.00 71.06 350 GLU A C 1
ATOM 2808 O O . GLU A 1 350 ? 5.213 -12.461 -7.748 1.00 71.06 350 GLU A O 1
ATOM 2813 N N . SER A 1 351 ? 4.875 -14.053 -9.284 1.00 66.81 351 SER A N 1
ATOM 2814 C CA . SER A 1 351 ? 5.228 -13.227 -10.444 1.00 66.81 351 SER A CA 1
ATOM 2815 C C . SER A 1 351 ? 4.015 -12.623 -11.156 1.00 66.81 351 SER A C 1
ATOM 2817 O O . SER A 1 351 ? 4.149 -12.082 -12.250 1.00 66.81 351 SER A O 1
ATOM 2819 N N . GLY A 1 352 ? 2.820 -12.750 -10.579 1.00 77.19 352 GLY A N 1
ATOM 2820 C CA . GLY A 1 352 ? 1.610 -12.124 -11.087 1.00 77.19 352 GLY A CA 1
ATOM 2821 C C . GLY A 1 352 ? 0.491 -13.062 -11.518 1.00 77.19 352 GLY A C 1
ATOM 2822 O O . GLY A 1 352 ? 0.431 -14.220 -11.099 1.00 77.19 352 GLY A O 1
ATOM 2823 N N . LEU A 1 353 ? -0.431 -12.553 -12.334 1.00 88.19 353 LEU A N 1
ATOM 2824 C CA . LEU A 1 353 ? -1.559 -13.325 -12.843 1.00 88.19 353 LEU A CA 1
ATOM 2825 C C . LEU A 1 353 ? -1.141 -14.188 -14.027 1.00 88.19 353 LEU A C 1
ATOM 2827 O O . LEU A 1 353 ? -0.671 -13.689 -15.045 1.00 88.19 353 LEU A O 1
ATOM 2831 N N . LYS A 1 354 ? -1.400 -15.490 -13.922 1.00 88.88 354 LYS A N 1
ATOM 2832 C CA . LYS A 1 354 ? -1.223 -16.434 -15.028 1.00 88.88 354 LYS A CA 1
ATOM 2833 C C . LYS A 1 354 ? -2.553 -17.007 -15.468 1.00 88.88 354 LYS A C 1
ATOM 2835 O O . LYS A 1 354 ? -3.289 -17.538 -14.641 1.00 88.88 354 LYS A O 1
ATOM 2840 N N . GLN A 1 355 ? -2.859 -16.938 -16.761 1.00 93.81 355 GLN A N 1
ATOM 2841 C CA . GLN A 1 355 ? -4.086 -17.531 -17.286 1.00 93.81 355 GLN A CA 1
ATOM 2842 C C . GLN A 1 355 ? -4.022 -19.065 -17.219 1.00 93.81 355 GLN A C 1
ATOM 2844 O O . GLN A 1 355 ? -3.007 -19.687 -17.535 1.00 93.81 355 GLN A O 1
ATOM 2849 N N . THR A 1 356 ? -5.132 -19.674 -16.821 1.00 93.81 356 THR A N 1
ATOM 2850 C CA . THR A 1 356 ? -5.284 -21.120 -16.635 1.00 93.81 356 THR A CA 1
ATOM 2851 C C . THR A 1 356 ? -6.482 -21.656 -17.415 1.00 93.81 356 THR A C 1
ATOM 2853 O O . THR A 1 356 ? -7.342 -20.890 -17.862 1.00 93.81 356 THR A O 1
ATOM 2856 N N . ASP A 1 357 ? -6.533 -22.972 -17.602 1.00 90.50 357 ASP A N 1
ATOM 2857 C CA . ASP A 1 357 ? -7.757 -23.665 -17.993 1.00 90.50 357 ASP A CA 1
ATOM 2858 C C . ASP A 1 357 ? -8.780 -23.695 -16.839 1.00 90.50 357 ASP A C 1
ATOM 2860 O O . ASP A 1 357 ? -8.532 -23.212 -15.737 1.00 90.50 357 ASP A O 1
ATOM 2864 N N . GLU A 1 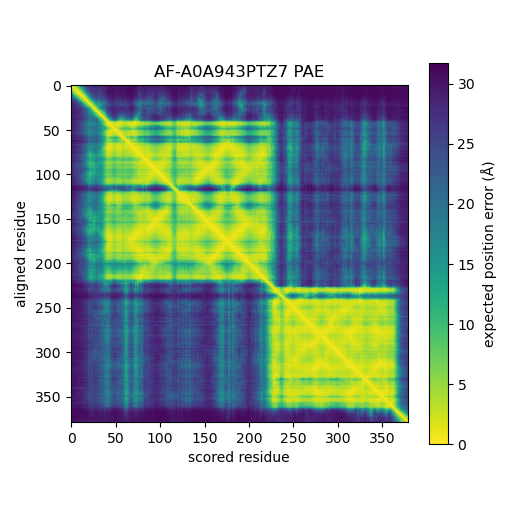358 ? -9.956 -24.271 -17.080 1.00 85.88 358 GLU A N 1
ATOM 2865 C CA . GLU A 1 358 ? -11.027 -24.363 -16.076 1.00 85.88 358 GLU A CA 1
ATOM 2866 C C . GLU A 1 358 ? -10.692 -25.236 -14.855 1.00 85.88 358 GLU A C 1
ATOM 2868 O O . GLU A 1 358 ? -11.384 -25.148 -13.843 1.00 85.88 358 GLU A O 1
ATOM 2873 N N . ASN A 1 359 ? -9.637 -26.052 -14.939 1.00 82.75 359 ASN A N 1
ATOM 2874 C CA . ASN A 1 359 ? -9.159 -26.915 -13.861 1.00 82.75 359 ASN A CA 1
ATOM 2875 C C . ASN A 1 359 ? -7.966 -26.296 -13.109 1.00 82.75 359 ASN A C 1
ATOM 2877 O O . ASN A 1 359 ? -7.415 -26.931 -12.211 1.00 82.75 359 ASN A O 1
ATOM 2881 N N . GLY A 1 360 ? -7.554 -25.074 -13.468 1.00 80.00 360 GLY A N 1
ATOM 2882 C CA . GLY A 1 360 ? -6.435 -24.369 -12.848 1.00 80.00 360 GLY A CA 1
ATOM 2883 C C . GLY A 1 360 ? -5.053 -24.758 -13.385 1.00 80.00 360 GLY A C 1
ATOM 2884 O O . GLY A 1 360 ? -4.047 -24.396 -12.771 1.00 80.00 360 GLY A O 1
ATOM 2885 N N . ASN A 1 361 ? -4.969 -25.463 -14.520 1.00 85.50 361 ASN A N 1
ATOM 2886 C CA . ASN A 1 361 ? -3.691 -25.745 -15.177 1.00 85.50 361 ASN A CA 1
ATOM 2887 C C . ASN A 1 361 ? -3.241 -24.534 -16.002 1.00 85.50 361 ASN A C 1
ATOM 2889 O O . ASN A 1 361 ? -4.033 -23.976 -16.761 1.00 85.50 361 ASN A O 1
ATOM 2893 N N . GLU A 1 362 ? -1.972 -24.134 -15.886 1.00 83.56 362 GLU A N 1
ATOM 2894 C CA . GLU A 1 362 ? -1.416 -23.007 -16.650 1.00 83.56 362 GLU A CA 1
ATOM 2895 C C . GLU A 1 362 ? -1.534 -23.245 -18.163 1.00 83.56 362 GLU A C 1
ATOM 2897 O O . GLU A 1 362 ? -1.178 -24.310 -18.675 1.00 83.56 362 GLU A O 1
ATOM 2902 N N . LEU A 1 363 ? -2.027 -22.240 -18.889 1.00 81.94 363 LEU A N 1
ATOM 2903 C CA . LEU A 1 363 ? -2.002 -22.258 -20.348 1.00 81.94 363 LEU A CA 1
ATOM 2904 C C . LEU A 1 363 ? -0.572 -21.960 -20.814 1.00 81.94 363 LEU A C 1
ATOM 2906 O O . LEU A 1 363 ? 0.042 -20.997 -20.363 1.00 81.94 363 LEU A O 1
ATOM 2910 N N . SER A 1 364 ? -0.035 -22.770 -21.728 1.00 60.62 364 SER A N 1
ATOM 2911 C CA . SER A 1 364 ? 1.285 -22.525 -22.318 1.00 60.62 364 SER A CA 1
ATOM 2912 C C . SER A 1 364 ? 1.312 -21.185 -23.057 1.00 60.62 364 SER A C 1
ATOM 2914 O O . SER A 1 364 ? 0.427 -20.934 -23.883 1.00 60.62 364 SER A O 1
ATOM 2916 N N . GLU A 1 365 ? 2.342 -20.369 -22.817 1.00 51.62 365 GLU A N 1
ATOM 2917 C CA . GLU A 1 365 ? 2.596 -19.151 -23.590 1.00 51.62 365 GLU A CA 1
ATOM 2918 C C . GLU A 1 365 ? 2.662 -19.494 -25.082 1.00 51.62 365 GLU A C 1
ATOM 2920 O O . GLU A 1 365 ? 3.454 -20.331 -25.522 1.00 51.62 365 GLU A O 1
ATOM 2925 N N . VAL A 1 366 ? 1.801 -18.866 -25.883 1.00 43.91 366 VAL A N 1
ATOM 2926 C CA . VAL A 1 366 ? 1.887 -18.984 -27.336 1.00 43.91 366 VAL A CA 1
ATOM 2927 C C . VAL A 1 366 ? 3.094 -18.162 -27.770 1.00 43.91 366 VAL A C 1
ATOM 2929 O O . VAL A 1 366 ? 3.011 -16.940 -27.880 1.00 43.91 366 VAL A O 1
ATOM 2932 N N . SER A 1 367 ? 4.218 -18.831 -28.031 1.00 32.31 367 SER A N 1
ATOM 2933 C CA . SER A 1 367 ? 5.318 -18.234 -28.782 1.00 32.31 367 SER A CA 1
ATOM 2934 C C . SER A 1 367 ? 4.754 -17.728 -30.107 1.00 32.31 367 SER A C 1
ATOM 2936 O O . SER A 1 367 ? 4.213 -18.517 -30.889 1.00 32.31 367 SER A O 1
ATOM 2938 N N . SER A 1 368 ? 4.859 -16.428 -30.364 1.00 33.25 368 SER A N 1
ATOM 2939 C CA . SER A 1 368 ? 4.476 -15.815 -31.631 1.00 33.25 368 SER A CA 1
ATOM 2940 C C . SER A 1 368 ? 5.444 -16.233 -32.741 1.00 33.25 368 SER A C 1
ATOM 2942 O O . SER A 1 368 ? 6.238 -15.431 -33.223 1.00 33.25 368 SER A O 1
ATOM 2944 N N . ASN A 1 369 ? 5.380 -17.490 -33.167 1.00 28.06 369 ASN A N 1
ATOM 2945 C CA . ASN A 1 369 ? 5.876 -17.894 -34.470 1.00 28.06 369 ASN A CA 1
ATOM 2946 C C . ASN A 1 369 ? 4.714 -17.759 -35.444 1.00 28.06 369 ASN A C 1
ATOM 2948 O O . ASN A 1 369 ? 3.965 -18.702 -35.691 1.00 28.06 369 ASN A O 1
ATOM 2952 N N . VAL A 1 370 ? 4.567 -16.562 -36.008 1.00 32.44 370 VAL A N 1
ATOM 2953 C CA . VAL A 1 370 ? 3.912 -16.428 -37.307 1.00 32.44 370 VAL A CA 1
ATOM 2954 C C . VAL A 1 370 ? 4.863 -17.070 -38.318 1.00 32.44 370 VAL A C 1
ATOM 2956 O O . VAL A 1 370 ? 5.710 -16.401 -38.902 1.00 32.44 370 VAL A O 1
ATOM 2959 N N . SER A 1 371 ? 4.777 -18.392 -38.483 1.00 28.44 371 SER A N 1
ATOM 2960 C CA . SER A 1 371 ? 5.310 -19.044 -39.674 1.00 28.44 371 SER A CA 1
ATOM 2961 C C . SER A 1 371 ? 4.360 -18.709 -40.815 1.00 28.44 371 SER A C 1
ATOM 2963 O O . SER A 1 371 ? 3.256 -19.245 -40.922 1.00 28.44 371 SER A O 1
ATOM 2965 N N . SER A 1 372 ? 4.779 -17.761 -41.643 1.00 39.97 372 SER A N 1
ATOM 2966 C CA . SER A 1 372 ? 4.203 -17.507 -42.953 1.00 39.97 372 SER A CA 1
ATOM 2967 C C . SER A 1 372 ? 4.491 -18.691 -43.872 1.00 39.97 372 SER A C 1
ATOM 2969 O O . SER A 1 372 ? 5.428 -18.634 -44.656 1.00 39.97 372 SER A O 1
ATOM 2971 N N . GLU A 1 373 ? 3.721 -19.765 -43.771 1.00 40.97 373 GLU A N 1
ATOM 2972 C CA . GLU A 1 373 ? 3.703 -20.826 -44.778 1.00 40.97 373 GLU A CA 1
ATOM 2973 C C . GLU A 1 373 ? 2.401 -21.611 -44.631 1.00 40.97 373 GLU A C 1
ATOM 2975 O O . GLU A 1 373 ? 2.299 -22.531 -43.836 1.00 40.97 373 GLU A O 1
ATOM 2980 N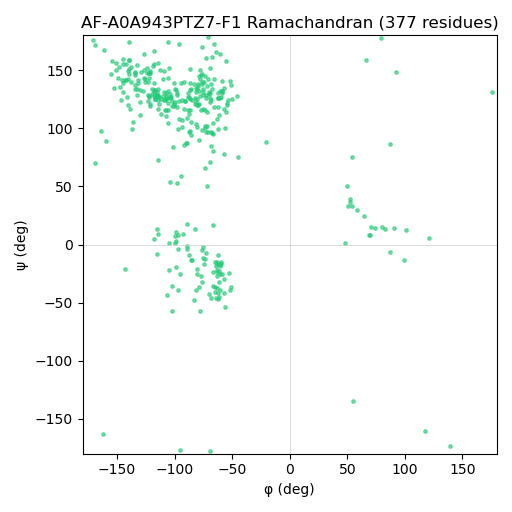 N . ASP A 1 374 ? 1.376 -21.136 -45.337 1.00 34.25 374 ASP A N 1
ATOM 2981 C CA . ASP A 1 374 ? 0.350 -21.967 -45.974 1.00 34.25 374 ASP A CA 1
ATOM 2982 C C . ASP A 1 374 ? -0.478 -21.066 -46.904 1.00 34.25 374 ASP A C 1
ATOM 2984 O O . ASP A 1 374 ? -1.639 -20.732 -46.666 1.00 34.25 374 ASP A O 1
ATOM 2988 N N . THR A 1 375 ? 0.148 -20.631 -48.004 1.00 33.44 375 THR A N 1
ATOM 2989 C CA . THR A 1 375 ? -0.626 -20.316 -49.210 1.00 33.44 375 THR A CA 1
ATOM 2990 C C . THR A 1 375 ? -0.762 -21.602 -50.005 1.00 33.44 375 THR A C 1
ATOM 2992 O O . THR A 1 375 ? 0.127 -22.032 -50.735 1.00 33.44 375 THR A O 1
ATOM 2995 N N . VAL A 1 376 ? -1.913 -22.230 -49.786 1.00 35.62 376 VAL A N 1
ATOM 2996 C CA . VAL A 1 376 ? -2.453 -23.331 -50.571 1.00 35.62 376 VAL A CA 1
ATOM 2997 C C . VAL A 1 376 ? -2.422 -22.962 -52.054 1.00 35.62 376 VAL A C 1
ATOM 2999 O O . VAL A 1 376 ? -2.955 -21.940 -52.489 1.00 35.62 376 VAL A O 1
ATOM 3002 N N . THR A 1 377 ? -1.778 -23.836 -52.813 1.00 37.47 377 THR A N 1
ATOM 3003 C CA . THR A 1 377 ? -1.819 -23.929 -54.266 1.00 37.47 377 THR A CA 1
ATOM 3004 C C . THR A 1 377 ? -3.251 -24.172 -54.741 1.00 37.47 377 THR A C 1
ATOM 3006 O O . THR A 1 377 ? -3.895 -25.125 -54.318 1.00 37.47 377 THR A O 1
ATOM 3009 N N . ASN A 1 378 ? -3.731 -23.342 -55.669 1.00 35.72 378 ASN A N 1
ATOM 3010 C CA . ASN A 1 378 ? -4.865 -23.663 -56.532 1.00 35.72 378 ASN A CA 1
ATOM 3011 C C . ASN A 1 378 ? -4.465 -23.360 -57.980 1.00 35.72 378 ASN A C 1
ATOM 3013 O O . ASN A 1 378 ? -4.294 -22.196 -58.343 1.00 35.72 378 ASN A O 1
ATOM 3017 N N . ASN A 1 379 ? -4.328 -24.422 -58.773 1.00 40.00 379 ASN A N 1
ATOM 3018 C CA . ASN A 1 379 ? -4.531 -24.436 -60.220 1.00 40.00 379 ASN A CA 1
ATOM 3019 C C . ASN A 1 379 ? -5.535 -25.542 -60.525 1.00 40.00 379 ASN A C 1
ATOM 3021 O O . ASN A 1 379 ? -5.326 -26.655 -59.986 1.00 40.00 379 ASN A O 1
#

Sequence (379 aa):
MKFFKKFVPVFLSISLFSTYPVLASSNIPGLDIAQEDVFVGIKKIEKENNELKSKDVKNPSNIRDLEDGTYVLNRGTGWIINEEENFLTSSIVKSGTSSNIETSKSVSVTHTAITGVSSSLDFEFVKTSLELTYEHSISNEDTISASFDIEAPQDKDLYVKLYSTHSRYDTIEVKDGKIIEHSATYIPEGTWAKVIENTPGEHLNLSKFEEKVTRCVLGENPLDNIKNNIEINGVTNNQTKSFNLYLDYNSEEILFSNRTNTPIHEGYGNQEYFKFKLLSPQLEEKLSFELNGTDNSKDDKYNNINGVNFQVGDFIQLEHLEPFRIAIYDYDGNNVNLKYSKKMLFKITESGLKQTDENGNELSEVSSNVSSEDTVTNN

Mean predicted aligned error: 16.9 Å